Protein AF-V8N5Y4-F1 (afdb_monomer)

Foldseek 3Di:
DDDDDDDDDDDDDDDDDDDDDDPPDDDDDDDDDDDDDDDDDDDDDDDDDDDDDDDDDDDDDDDDDDPPPPPDDPADDDDLQLLLVQLVVLVVCLVDVVQVDQQRKDWDDDPQWIWMWGDHQQWIWIFIAGNVGHTRDIDIGGSVCSNAVSCPPPAAAQDLVVLVSVQVSCVSSVNDDVLSVVLSVVVNVVLVVDDPVCSQQEWEWEATDSHTDIYHPHPHYDYRYSPPCVVQPPVNLVVVLVVLVVVLVCVLVDDAQDWDWDDDPQWIWIWGDHLFKIKTFIAGNVRHTPDIDIDTPVCSCQVSVVVVDLPADDLVSLVVVQVSCVSSVNDDPLNVQLSVCQSVVLVVADPVDNQAEWEWEAEPNGTHIYGHHNNQKYWYWYQDPVVNHIDIDIDHNDPVSVVVVVCVVVVVVVVVVVVVVVVVVPPDPPD

Organism: Ophiophagus hannah (NCBI:txid8665)

Solvent-accessible surface area (backbone atoms only — not comparable to full-atom values): 25911 Å² total; per-residue (Å²): 139,80,86,83,85,78,88,82,83,82,81,80,83,83,80,83,86,77,89,78,84,82,86,86,79,79,94,78,83,82,82,81,78,88,83,80,93,77,86,86,87,91,85,83,90,85,90,87,85,91,77,89,81,90,79,91,80,90,77,95,74,95,82,79,85,84,82,77,79,75,80,78,69,94,57,79,75,77,50,78,66,53,36,41,52,54,28,53,52,51,48,49,33,69,72,36,68,87,55,60,45,72,71,35,68,53,73,48,79,53,95,66,30,37,38,35,45,30,37,53,71,70,32,26,46,38,36,35,21,39,80,88,64,51,83,68,40,76,49,81,42,49,39,54,51,44,60,56,67,29,46,65,87,60,58,41,71,63,45,72,66,48,54,49,52,51,53,50,50,34,45,73,60,69,68,55,47,74,63,50,51,49,44,54,51,50,50,50,56,53,56,68,72,49,55,69,75,54,53,74,33,24,18,42,35,41,39,34,89,93,45,70,48,54,24,22,89,26,85,46,77,44,76,46,70,53,57,92,51,79,84,52,54,82,80,48,44,62,54,58,49,50,48,51,46,57,48,59,71,42,49,88,73,57,54,77,67,40,70,50,72,52,80,55,95,68,26,32,43,34,40,35,37,41,92,65,35,28,36,47,29,38,20,39,78,85,68,50,74,76,42,74,46,78,41,45,46,63,53,50,54,46,71,60,34,65,84,68,36,80,36,64,55,43,68,67,48,56,52,48,53,54,49,53,34,47,77,69,73,64,58,44,72,62,48,50,45,30,53,53,50,48,46,54,51,53,71,70,46,55,70,76,50,54,48,22,20,30,42,34,42,42,42,94,96,41,71,46,50,24,37,16,77,81,52,62,19,43,33,38,26,35,55,37,80,90,73,74,42,59,45,83,46,74,50,68,72,49,69,69,58,49,49,53,50,50,49,52,53,54,53,48,54,50,50,54,52,51,50,51,50,51,54,67,71,64,56,80,83,85,124

Sequence (431 aa):
MVPKESPTTRIMGYSSFDCIKNPWIDDNLKFISNEHEVNTSLISEDPDSLSNLNRLEEDDDASSGSDDSYNSCNLTIPSKKDKQVFFNILKHFLEDRTILQEGNEEERWCDKSKLKLKYMGRKCNALILDGDGNELWKGIIKTKNIYLNWRGDEEEPLSLENLQIVQNTLKFLGIQNNKVCNCFSLARTKLMEEQKWVQENMKLKIICCEVILTFGKGKNLATVLYDDIEKIPKSRNVVSFRLLKKMLQTLSSLQNGEEAQDQCDGKILSLTYWTENCQVAVLNACGLTQFSKRLPVQEIYLQYGEGLMEKTLSAENLQRVQNDLKLLGIQSEEIRACFSLAKTKFTEELQCLQKSMILKIICDDIILSFLSGEEKNLATVLYDSNLDKPVYNINVANWWMRLERWFSVVMCELRTTTRALYLAFSLPLNL

Structure (mmCIF, N/CA/C/O backbone):
data_AF-V8N5Y4-F1
#
_entry.id   AF-V8N5Y4-F1
#
loop_
_atom_site.group_PDB
_atom_site.id
_atom_site.type_symbol
_atom_site.label_atom_id
_atom_site.label_alt_id
_atom_site.label_comp_id
_atom_site.label_asym_id
_atom_site.label_entity_id
_atom_site.label_seq_id
_atom_site.pdbx_PDB_ins_code
_atom_site.Cartn_x
_atom_site.Cartn_y
_atom_site.Cartn_z
_atom_site.occupancy
_atom_site.B_iso_or_equiv
_atom_site.auth_seq_id
_atom_site.auth_comp_id
_atom_site.auth_asym_id
_atom_site.auth_atom_id
_atom_site.pdbx_PDB_model_num
ATOM 1 N N . MET A 1 1 ? -1.529 68.295 38.074 1.00 40.88 1 MET A N 1
ATOM 2 C CA . MET A 1 1 ? -0.426 67.927 37.161 1.00 40.88 1 MET A CA 1
ATOM 3 C C . MET A 1 1 ? -0.252 66.423 37.245 1.00 40.88 1 MET A C 1
ATOM 5 O O . MET A 1 1 ? 0.088 65.929 38.307 1.00 40.88 1 MET A O 1
ATOM 9 N N . VAL A 1 2 ? -0.602 65.710 36.177 1.00 36.91 2 VAL A N 1
ATOM 10 C CA . VAL A 1 2 ? -0.545 64.242 36.078 1.00 36.91 2 VAL A CA 1
ATOM 11 C C . VAL A 1 2 ? 0.590 63.905 35.106 1.00 36.91 2 VAL A C 1
ATOM 13 O O . VAL A 1 2 ? 0.578 64.474 34.010 1.00 36.91 2 VAL A O 1
ATOM 16 N N . PRO A 1 3 ? 1.564 63.040 35.439 1.00 48.66 3 PRO A N 1
ATOM 17 C CA . PRO A 1 3 ? 2.542 62.591 34.462 1.00 48.66 3 PRO A CA 1
ATOM 18 C C . PRO A 1 3 ? 1.957 61.450 33.624 1.00 48.66 3 PRO A C 1
ATOM 20 O O . PRO A 1 3 ? 1.393 60.494 34.150 1.00 48.66 3 PRO A O 1
ATOM 23 N N . LYS A 1 4 ? 2.087 61.576 32.300 1.00 46.78 4 LYS A N 1
ATOM 24 C CA . LYS A 1 4 ? 1.800 60.519 31.326 1.00 46.78 4 LYS A CA 1
ATOM 25 C C . LYS A 1 4 ? 2.923 59.482 31.369 1.00 46.78 4 LYS A C 1
ATOM 27 O O . LYS A 1 4 ? 4.064 59.816 31.058 1.00 46.78 4 LYS A O 1
ATOM 32 N N . GLU A 1 5 ? 2.589 58.239 31.689 1.00 45.03 5 GLU A N 1
ATOM 33 C CA . GLU A 1 5 ? 3.467 57.095 31.443 1.00 45.03 5 GLU A CA 1
ATOM 34 C C . GLU A 1 5 ? 3.430 56.716 29.955 1.00 45.03 5 GLU A C 1
ATOM 36 O O . GLU A 1 5 ? 2.382 56.739 29.307 1.00 45.03 5 GLU A O 1
ATOM 41 N N . SER A 1 6 ? 4.604 56.407 29.407 1.00 40.62 6 SER A N 1
ATOM 42 C CA . SER A 1 6 ? 4.807 55.928 28.038 1.00 40.62 6 SER A CA 1
ATOM 43 C C . SER A 1 6 ? 5.055 54.413 28.059 1.00 40.62 6 SER A C 1
ATOM 45 O O . SER A 1 6 ? 5.687 53.922 28.996 1.00 40.62 6 SER A O 1
ATOM 47 N N . PRO A 1 7 ? 4.573 53.639 27.067 1.00 43.50 7 PRO A N 1
ATOM 48 C CA . PRO A 1 7 ? 4.689 52.190 27.108 1.00 43.50 7 PRO A CA 1
ATOM 49 C C . PRO A 1 7 ? 6.087 51.730 26.686 1.00 43.50 7 PRO A C 1
ATOM 51 O O . PRO A 1 7 ? 6.584 52.067 25.612 1.00 43.50 7 PRO A O 1
ATOM 54 N N . THR A 1 8 ? 6.710 50.925 27.545 1.00 37.22 8 THR A N 1
ATOM 55 C CA . THR A 1 8 ? 7.992 50.261 27.305 1.00 37.22 8 THR A CA 1
ATOM 56 C C . THR A 1 8 ? 7.798 49.053 26.387 1.00 37.22 8 THR A C 1
ATOM 58 O O . THR A 1 8 ? 7.255 48.025 26.790 1.00 37.22 8 THR A O 1
ATOM 61 N N . THR A 1 9 ? 8.270 49.155 25.148 1.00 32.75 9 THR A N 1
ATOM 62 C CA . THR A 1 9 ? 8.328 48.038 24.198 1.00 32.75 9 THR A CA 1
ATOM 63 C C . THR A 1 9 ? 9.469 47.093 24.591 1.00 32.75 9 THR A C 1
ATOM 65 O O . THR A 1 9 ? 10.642 47.420 24.418 1.00 32.75 9 THR A O 1
ATOM 68 N N . ARG A 1 10 ? 9.151 45.909 25.132 1.00 30.88 10 ARG A N 1
ATOM 69 C CA . ARG A 1 10 ? 10.126 44.817 25.306 1.00 30.88 10 ARG A CA 1
ATOM 70 C C . ARG A 1 10 ? 10.356 44.126 23.964 1.00 30.88 10 ARG A C 1
ATOM 72 O O . ARG A 1 10 ? 9.498 43.389 23.487 1.00 30.88 10 ARG A O 1
ATOM 79 N N . ILE A 1 11 ? 11.530 44.346 23.384 1.00 32.41 11 ILE A N 1
ATOM 80 C CA . ILE A 1 11 ? 12.051 43.570 22.257 1.00 32.41 11 ILE A CA 1
ATOM 81 C C . ILE A 1 11 ? 12.599 42.256 22.827 1.00 32.41 11 ILE A C 1
ATOM 83 O O . ILE A 1 11 ? 13.575 42.258 23.576 1.00 32.41 11 ILE A O 1
ATOM 87 N N . MET A 1 12 ? 11.942 41.138 22.512 1.00 27.97 12 MET A N 1
ATOM 88 C CA . MET A 1 12 ? 12.453 39.791 22.780 1.00 27.97 12 MET A CA 1
ATOM 89 C C . MET A 1 12 ? 13.448 39.436 21.667 1.00 27.97 12 MET A C 1
ATOM 91 O O . MET A 1 12 ? 13.078 39.392 20.495 1.00 27.97 12 MET A O 1
ATOM 95 N N . GLY A 1 13 ? 14.718 39.244 22.026 1.00 28.34 13 GLY A N 1
ATOM 96 C CA . GLY A 1 13 ? 15.763 38.827 21.095 1.00 28.34 13 GLY A CA 1
ATOM 97 C C . GLY A 1 13 ? 15.560 37.379 20.651 1.00 28.34 13 GLY A C 1
ATOM 98 O O . GLY A 1 13 ? 15.440 36.484 21.485 1.00 28.34 13 GLY A O 1
ATOM 99 N N . TYR A 1 14 ? 15.535 37.155 19.338 1.00 28.78 14 TYR A N 1
ATOM 100 C CA . TYR A 1 14 ? 15.610 35.822 18.749 1.00 28.78 14 TYR A CA 1
ATOM 101 C C . TYR A 1 14 ? 17.063 35.344 18.786 1.00 28.78 14 TYR A C 1
ATOM 103 O O . TYR A 1 14 ? 17.949 35.987 18.225 1.00 28.78 14 TYR A O 1
ATOM 111 N N . SER A 1 15 ? 17.298 34.224 19.468 1.00 31.28 15 SER A N 1
ATOM 112 C CA . SER A 1 15 ? 18.563 33.496 19.411 1.00 31.28 15 SER A CA 1
ATOM 113 C C . SER A 1 15 ? 18.581 32.590 18.177 1.00 31.28 15 SER A C 1
ATOM 115 O O . SER A 1 15 ? 17.580 31.956 17.840 1.00 31.28 15 SER A O 1
ATOM 117 N N . SER A 1 16 ? 19.726 32.605 17.502 1.00 30.67 16 SER A N 1
ATOM 118 C CA . SER A 1 16 ? 20.097 31.853 16.304 1.00 30.67 16 SER A CA 1
ATOM 119 C C . SER A 1 16 ? 19.865 30.347 16.463 1.00 30.67 16 SER A C 1
ATOM 121 O O . SER A 1 16 ? 20.337 29.746 17.426 1.00 30.67 16 SER A O 1
ATOM 123 N N . PHE A 1 17 ? 19.181 29.722 15.502 1.00 29.72 17 PHE A N 1
ATOM 124 C CA . PHE A 1 17 ? 19.210 28.269 15.340 1.00 29.72 17 PHE A CA 1
ATOM 125 C C . PHE A 1 17 ? 20.470 27.891 14.561 1.00 29.72 17 PHE A C 1
ATOM 127 O O . PHE A 1 17 ? 20.521 28.047 13.342 1.00 29.72 17 PHE A O 1
ATOM 134 N N . ASP A 1 18 ? 21.465 27.372 15.274 1.00 29.91 18 ASP A N 1
ATOM 135 C CA . ASP A 1 18 ? 22.569 26.646 14.660 1.00 29.91 18 ASP A CA 1
ATOM 136 C C . ASP A 1 18 ? 22.106 25.268 14.162 1.00 29.91 18 ASP A C 1
ATOM 138 O O . ASP A 1 18 ? 21.277 24.577 14.760 1.00 29.91 18 ASP A O 1
ATOM 142 N N . CYS A 1 19 ? 22.657 24.903 13.009 1.00 35.28 19 CYS A N 1
ATOM 143 C CA . CYS A 1 19 ? 22.364 23.734 12.197 1.00 35.28 19 CYS A CA 1
ATOM 144 C C . CYS A 1 19 ? 22.443 22.405 12.971 1.00 35.28 19 CYS A C 1
ATOM 146 O O . CYS A 1 19 ? 23.523 21.992 13.393 1.00 35.28 19 CYS A O 1
ATOM 148 N N . ILE A 1 20 ? 21.337 21.657 13.034 1.00 29.94 20 ILE A N 1
ATOM 149 C CA . ILE A 1 20 ? 21.357 20.236 13.409 1.00 29.94 20 ILE A CA 1
ATOM 150 C C . ILE A 1 20 ? 21.345 19.397 12.129 1.00 29.94 20 ILE A C 1
ATOM 152 O O . ILE A 1 20 ? 20.377 19.392 11.368 1.00 29.94 20 ILE A O 1
ATOM 156 N N . LYS A 1 21 ? 22.459 18.695 11.897 1.00 31.16 21 LYS A N 1
ATOM 157 C CA . LYS A 1 21 ? 22.618 17.678 10.852 1.00 31.16 21 LYS A CA 1
ATOM 158 C C . LYS A 1 21 ? 21.663 16.507 11.110 1.00 31.16 21 LYS A C 1
ATOM 160 O O . LYS A 1 21 ? 21.548 16.023 12.232 1.00 31.16 21 LYS A O 1
ATOM 165 N N . ASN A 1 22 ? 21.003 16.056 10.049 1.00 28.59 22 ASN A N 1
ATOM 166 C CA . ASN A 1 22 ? 20.085 14.920 10.036 1.00 28.59 22 ASN A CA 1
ATOM 167 C C . ASN A 1 22 ? 20.878 13.590 10.127 1.00 28.59 22 ASN A C 1
ATOM 169 O O . ASN A 1 22 ? 21.741 13.386 9.274 1.00 28.59 22 ASN A O 1
ATOM 173 N N . PRO A 1 23 ? 20.631 12.695 11.107 1.00 31.50 23 PRO A N 1
ATOM 174 C CA . PRO A 1 23 ? 21.428 11.477 11.307 1.00 31.50 23 PRO A CA 1
ATOM 175 C C . PRO A 1 23 ? 20.874 10.224 10.600 1.00 31.50 23 PRO A C 1
ATOM 177 O O . PRO A 1 23 ? 21.287 9.117 10.921 1.00 31.50 23 PRO A O 1
ATOM 180 N N . TRP A 1 24 ? 19.954 10.357 9.642 1.00 32.62 24 TRP A N 1
ATOM 181 C CA . TRP A 1 24 ? 19.387 9.212 8.916 1.00 32.62 24 TRP A CA 1
ATOM 182 C C . TRP A 1 24 ? 19.994 9.080 7.517 1.00 32.62 24 TRP A C 1
ATOM 184 O O . TRP A 1 24 ? 19.340 9.360 6.516 1.00 32.62 24 TRP A O 1
ATOM 194 N N . ILE A 1 25 ? 21.258 8.669 7.461 1.00 34.59 25 ILE A N 1
ATOM 195 C CA . ILE A 1 25 ? 21.813 7.946 6.315 1.00 34.59 25 ILE A CA 1
ATOM 196 C C . ILE A 1 25 ? 22.508 6.737 6.925 1.00 34.59 25 ILE A C 1
ATOM 198 O O . ILE A 1 25 ? 23.593 6.875 7.481 1.00 34.59 25 ILE A O 1
ATOM 202 N N . ASP A 1 26 ? 21.853 5.583 6.869 1.00 29.06 26 ASP A N 1
ATOM 203 C CA . ASP A 1 26 ? 22.554 4.314 7.002 1.00 29.06 26 ASP A CA 1
ATOM 204 C C . ASP A 1 26 ? 22.088 3.391 5.874 1.00 29.06 26 ASP A C 1
ATOM 206 O O . ASP A 1 26 ? 20.923 2.991 5.779 1.00 29.06 26 ASP A O 1
ATOM 210 N N . ASP A 1 27 ? 23.028 3.164 4.964 1.00 34.91 27 ASP A N 1
ATOM 211 C CA . ASP A 1 27 ? 22.959 2.324 3.783 1.00 34.91 27 ASP A CA 1
ATOM 212 C C . ASP A 1 27 ? 23.151 0.868 4.211 1.00 34.91 27 ASP A C 1
ATOM 214 O O . ASP A 1 27 ? 24.284 0.410 4.263 1.00 34.91 27 ASP A O 1
ATOM 218 N N . ASN A 1 28 ? 22.089 0.119 4.529 1.00 30.75 28 ASN A N 1
ATOM 219 C CA . ASN A 1 28 ? 22.166 -1.349 4.622 1.00 30.75 28 ASN A CA 1
ATOM 220 C C . ASN A 1 28 ? 20.778 -2.009 4.571 1.00 30.75 28 ASN A C 1
ATOM 222 O O . ASN A 1 28 ? 20.249 -2.487 5.570 1.00 30.75 28 ASN A O 1
ATOM 226 N N . LEU A 1 29 ? 20.203 -2.101 3.371 1.00 28.56 29 LEU A N 1
ATOM 227 C CA . LEU A 1 29 ? 19.192 -3.114 3.051 1.00 28.56 29 LEU A CA 1
ATOM 228 C C . LEU A 1 29 ? 19.740 -3.988 1.919 1.00 28.56 29 LEU A C 1
ATOM 230 O O . LEU A 1 29 ? 19.602 -3.678 0.737 1.00 28.56 29 LEU A O 1
ATOM 234 N N . LYS A 1 30 ? 20.419 -5.073 2.309 1.00 29.59 30 LYS A N 1
ATOM 235 C CA . LYS A 1 30 ? 20.783 -6.180 1.419 1.00 29.59 30 LYS A CA 1
ATOM 236 C C . LYS A 1 30 ? 19.511 -6.954 1.074 1.00 29.59 30 LYS A C 1
ATOM 238 O O . LYS A 1 30 ? 18.910 -7.569 1.948 1.00 29.59 30 LYS A O 1
ATOM 243 N N . PHE A 1 31 ? 19.125 -6.940 -0.197 1.00 26.64 31 PHE A N 1
ATOM 244 C CA . PHE A 1 31 ? 18.203 -7.928 -0.750 1.00 26.64 31 PHE A CA 1
ATOM 245 C C . PHE A 1 31 ? 18.964 -9.251 -0.908 1.00 26.64 31 PHE A C 1
ATOM 247 O O . PHE A 1 31 ? 19.970 -9.290 -1.614 1.00 26.64 31 PHE A O 1
ATOM 254 N N . ILE A 1 32 ? 18.504 -10.313 -0.245 1.00 28.44 32 ILE A N 1
ATOM 255 C CA . ILE A 1 32 ? 18.951 -11.687 -0.504 1.00 28.44 32 ILE A CA 1
ATOM 256 C C . ILE A 1 32 ? 17.939 -12.307 -1.471 1.00 28.44 32 ILE A C 1
ATOM 258 O O . ILE A 1 32 ? 16.757 -12.425 -1.158 1.00 28.44 32 ILE A O 1
ATOM 262 N N . SER A 1 33 ? 18.408 -12.645 -2.669 1.00 29.59 33 SER A N 1
ATOM 263 C CA . SER A 1 33 ? 17.729 -13.533 -3.610 1.00 29.59 33 SER A CA 1
ATOM 264 C C . SER A 1 33 ? 17.922 -14.979 -3.156 1.00 29.59 33 SER A C 1
ATOM 266 O O . SER A 1 33 ? 19.051 -15.383 -2.891 1.00 29.59 33 SER A O 1
ATOM 268 N N . ASN A 1 34 ? 16.837 -15.748 -3.080 1.00 28.44 34 ASN A N 1
ATOM 269 C CA . ASN A 1 34 ? 16.888 -17.178 -2.787 1.00 28.44 34 ASN A CA 1
ATOM 270 C C . ASN A 1 34 ? 17.633 -17.927 -3.904 1.00 28.44 34 ASN A C 1
ATOM 272 O O . ASN A 1 34 ? 17.176 -17.955 -5.046 1.00 28.44 34 ASN A O 1
ATOM 276 N N . GLU A 1 35 ? 18.762 -18.540 -3.558 1.00 28.81 35 GLU A N 1
ATOM 277 C CA . GLU A 1 35 ? 19.443 -19.550 -4.365 1.00 28.81 35 GLU A CA 1
ATOM 278 C C . GLU A 1 35 ? 18.793 -20.920 -4.098 1.00 28.81 35 GLU A C 1
ATOM 280 O O . GLU A 1 35 ? 18.569 -21.316 -2.951 1.00 28.81 35 GLU A O 1
ATOM 285 N N . HIS A 1 36 ? 18.472 -21.656 -5.160 1.00 28.16 36 HIS A N 1
ATOM 286 C CA . HIS A 1 36 ? 18.202 -23.088 -5.086 1.00 28.16 36 HIS A CA 1
ATOM 287 C C . HIS A 1 36 ? 19.259 -23.816 -5.909 1.00 28.16 36 HIS A C 1
ATOM 289 O O . HIS A 1 36 ? 19.326 -23.675 -7.129 1.00 28.16 36 HIS A O 1
ATOM 295 N N . GLU A 1 37 ? 20.091 -24.586 -5.209 1.00 29.17 37 GLU A N 1
ATOM 296 C CA . GLU A 1 37 ? 20.994 -25.571 -5.788 1.00 29.17 37 GLU A CA 1
ATOM 297 C C . GLU A 1 37 ? 20.179 -26.742 -6.355 1.00 29.17 37 GLU A C 1
ATOM 299 O O . GLU A 1 37 ? 19.485 -27.443 -5.620 1.00 29.17 37 GLU A O 1
ATOM 304 N N . VAL A 1 38 ? 20.307 -27.004 -7.656 1.00 27.48 38 VAL A N 1
ATOM 305 C CA . VAL A 1 38 ? 20.083 -28.341 -8.221 1.00 27.48 38 VAL A CA 1
ATOM 306 C C . VAL A 1 38 ? 21.264 -28.659 -9.127 1.00 27.48 38 VAL A C 1
ATOM 308 O O . VAL A 1 38 ? 21.606 -27.898 -10.031 1.00 27.48 38 VAL A O 1
ATOM 311 N N . ASN A 1 39 ? 2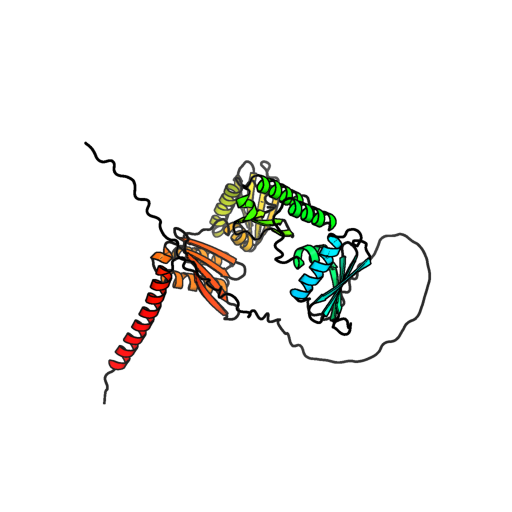1.915 -29.782 -8.839 1.00 25.70 39 ASN A N 1
ATOM 312 C CA . ASN A 1 39 ? 23.164 -30.199 -9.450 1.00 25.70 39 ASN A CA 1
ATOM 313 C C . ASN A 1 39 ? 22.913 -31.163 -10.632 1.00 25.70 39 ASN A C 1
ATOM 315 O O . ASN A 1 39 ? 22.235 -32.172 -10.473 1.00 25.70 39 ASN A O 1
ATOM 319 N N . THR A 1 40 ? 23.497 -30.794 -11.779 1.00 27.56 40 THR A N 1
ATOM 320 C CA . THR A 1 40 ? 24.079 -31.582 -12.894 1.00 27.56 40 THR A CA 1
ATOM 321 C C . THR A 1 40 ? 23.349 -32.755 -13.584 1.00 27.56 40 THR A C 1
ATOM 323 O O . THR A 1 40 ? 23.106 -33.813 -13.015 1.00 27.56 40 THR A O 1
ATOM 326 N N . SER A 1 41 ? 23.251 -32.666 -14.922 1.00 26.11 41 SER A N 1
ATOM 327 C CA . SER A 1 41 ? 24.012 -33.546 -15.843 1.00 26.11 41 SER A CA 1
ATOM 328 C C . SER A 1 41 ? 24.100 -32.990 -17.282 1.00 26.11 41 SER A C 1
ATOM 330 O O . SER A 1 41 ? 23.184 -32.343 -17.779 1.00 26.11 41 SER A O 1
ATOM 332 N N . LEU A 1 42 ? 25.274 -33.210 -17.890 1.00 31.31 42 LEU A N 1
ATOM 333 C CA . LEU A 1 42 ? 25.743 -32.829 -19.233 1.00 31.31 42 LEU A CA 1
ATOM 334 C C . LEU A 1 42 ? 25.171 -33.712 -20.361 1.00 31.31 42 LEU A C 1
ATOM 336 O O . LEU A 1 42 ? 24.907 -34.877 -20.091 1.00 31.31 42 LEU A O 1
ATOM 340 N N . ILE A 1 43 ? 25.114 -33.165 -21.593 1.00 29.91 43 ILE A N 1
ATOM 341 C CA . ILE A 1 43 ? 25.342 -33.740 -22.960 1.00 29.91 43 ILE A CA 1
ATOM 342 C C . ILE A 1 43 ? 25.041 -32.571 -23.945 1.00 29.91 43 ILE A C 1
ATOM 344 O O . ILE A 1 43 ? 23.921 -32.072 -23.935 1.00 29.91 43 ILE A O 1
ATOM 348 N N . SER A 1 44 ? 26.004 -31.820 -24.507 1.00 31.45 44 SER A N 1
ATOM 349 C CA . SER A 1 44 ? 26.917 -32.011 -25.668 1.00 31.45 44 SER A CA 1
ATOM 350 C C . SER A 1 44 ? 26.276 -32.093 -27.075 1.00 31.45 44 SER A C 1
ATOM 352 O O . SER A 1 44 ? 25.601 -33.078 -27.349 1.00 31.45 44 SER A O 1
ATOM 354 N N . GLU A 1 45 ? 26.638 -31.107 -27.926 1.00 34.28 45 GLU A N 1
ATOM 355 C CA . GLU A 1 45 ? 26.838 -31.114 -29.410 1.00 34.28 45 GLU A CA 1
ATOM 356 C C . GLU A 1 45 ? 25.609 -31.443 -30.300 1.00 34.28 45 GLU A C 1
ATOM 358 O O . GLU A 1 45 ? 24.838 -32.338 -29.995 1.00 34.28 45 GLU A O 1
ATOM 363 N N . ASP A 1 46 ? 25.283 -30.797 -31.426 1.00 32.56 46 ASP A N 1
ATOM 364 C CA . ASP A 1 46 ? 25.992 -29.954 -32.403 1.00 32.56 46 ASP A CA 1
ATOM 365 C C . ASP A 1 46 ? 24.919 -29.272 -33.313 1.00 32.56 46 ASP A C 1
ATOM 367 O O . ASP A 1 46 ? 23.773 -29.742 -33.348 1.00 32.56 46 ASP A O 1
ATOM 371 N N . PRO A 1 47 ? 25.227 -28.197 -34.066 1.00 42.47 47 PRO A N 1
ATOM 372 C CA . PRO A 1 47 ? 24.286 -27.491 -34.933 1.00 42.47 47 PRO A CA 1
ATOM 373 C C . PRO A 1 47 ? 24.500 -27.837 -36.413 1.00 42.47 47 PRO A C 1
ATOM 375 O O . PRO A 1 47 ? 25.608 -27.715 -36.909 1.00 42.47 47 PRO A O 1
ATOM 378 N N . ASP A 1 48 ? 23.439 -28.164 -37.152 1.00 29.39 48 ASP A N 1
ATOM 379 C CA . ASP A 1 48 ? 23.427 -27.974 -38.608 1.00 29.39 48 ASP A CA 1
ATOM 380 C C . ASP A 1 48 ? 22.024 -28.170 -39.184 1.00 29.39 48 ASP A C 1
ATOM 382 O O . ASP A 1 48 ? 21.420 -29.229 -39.018 1.00 29.39 48 ASP A O 1
ATOM 386 N N . SER A 1 49 ? 21.518 -27.152 -39.892 1.00 30.45 49 SER A N 1
ATOM 387 C CA . SER A 1 49 ? 20.858 -27.275 -41.207 1.00 30.45 49 SER A CA 1
ATOM 388 C C . SER A 1 49 ? 20.071 -26.008 -41.553 1.00 30.45 49 SER A C 1
ATOM 390 O O . SER A 1 49 ? 18.881 -25.869 -41.274 1.00 30.45 49 SER A O 1
ATOM 392 N N . LEU A 1 50 ? 20.750 -25.093 -42.244 1.00 29.70 50 LEU A N 1
ATOM 393 C CA . LEU A 1 50 ? 20.132 -24.157 -43.177 1.00 29.70 50 LEU A CA 1
ATOM 394 C C . LEU A 1 50 ? 19.806 -24.911 -44.473 1.00 29.70 50 LEU A C 1
ATOM 396 O O . LEU A 1 50 ? 20.715 -25.389 -45.144 1.00 29.70 50 LEU A O 1
ATOM 400 N N . SER A 1 51 ? 18.536 -24.953 -44.878 1.00 29.44 51 SER A N 1
ATOM 401 C CA . SER A 1 51 ? 18.182 -24.979 -46.304 1.00 29.44 51 SER A CA 1
ATOM 402 C C . SER A 1 51 ? 16.743 -24.510 -46.564 1.00 29.44 51 SER A C 1
ATOM 404 O O . SER A 1 51 ? 15.774 -25.133 -46.155 1.00 29.44 51 SER A O 1
ATOM 406 N N . ASN A 1 52 ? 16.660 -23.367 -47.254 1.00 27.36 52 ASN A N 1
ATOM 407 C CA . ASN A 1 52 ? 15.791 -23.035 -48.390 1.00 27.36 52 ASN A CA 1
ATOM 408 C C . ASN A 1 52 ? 14.340 -23.561 -48.433 1.00 27.36 52 ASN A C 1
ATOM 410 O O . ASN A 1 52 ? 14.129 -24.744 -48.669 1.00 27.36 52 ASN A O 1
ATOM 414 N N . LEU A 1 53 ? 13.365 -22.643 -48.537 1.00 25.48 53 LEU A N 1
ATOM 415 C CA . LEU A 1 53 ? 12.728 -22.337 -49.833 1.00 25.48 53 LEU A CA 1
ATOM 416 C C . LEU A 1 53 ? 11.841 -21.075 -49.786 1.00 25.48 53 LEU A C 1
ATOM 418 O O . LEU A 1 53 ? 11.060 -20.871 -48.864 1.00 25.48 53 LEU A O 1
ATOM 422 N N . ASN A 1 54 ? 11.928 -20.280 -50.854 1.00 26.31 54 ASN A N 1
ATOM 423 C CA . ASN A 1 54 ? 10.942 -19.279 -51.261 1.00 26.31 54 ASN A CA 1
ATOM 424 C C . ASN A 1 54 ? 9.670 -19.958 -51.796 1.00 26.31 54 ASN A C 1
ATOM 426 O O . ASN A 1 54 ? 9.800 -20.844 -52.642 1.00 26.31 54 ASN A O 1
ATOM 430 N N . ARG A 1 55 ? 8.480 -19.429 -51.474 1.00 27.78 55 ARG A N 1
ATOM 431 C CA . ARG A 1 55 ? 7.450 -19.077 -52.475 1.00 27.78 55 ARG A CA 1
ATOM 432 C C . ARG A 1 55 ? 6.272 -18.309 -51.865 1.00 27.78 55 ARG A C 1
ATOM 434 O O . ARG A 1 55 ? 5.788 -18.657 -50.798 1.00 27.78 55 ARG A O 1
ATOM 441 N N . LEU A 1 56 ? 5.870 -17.266 -52.593 1.00 31.62 56 LEU A N 1
ATOM 442 C CA . LEU A 1 56 ? 4.637 -16.500 -52.437 1.00 31.62 56 LEU A CA 1
ATOM 443 C C . LEU A 1 56 ? 3.405 -17.397 -52.585 1.00 31.62 56 LEU A C 1
ATOM 445 O O . LEU A 1 56 ? 3.384 -18.201 -53.513 1.00 31.62 56 LEU A O 1
ATOM 449 N N . GLU A 1 57 ? 2.380 -17.141 -51.779 1.00 31.27 57 GLU A N 1
ATOM 450 C CA . GLU A 1 57 ? 1.012 -16.899 -52.251 1.00 31.27 57 GLU A CA 1
ATOM 451 C C . GLU A 1 57 ? 0.223 -16.168 -51.153 1.00 31.27 57 GLU A C 1
ATOM 453 O O . GLU A 1 57 ? 0.433 -16.382 -49.958 1.00 31.27 57 GLU A O 1
ATOM 458 N N . GLU A 1 58 ? -0.577 -15.206 -51.603 1.00 38.19 58 GLU A N 1
ATOM 459 C CA . GLU A 1 58 ? -1.564 -14.454 -50.837 1.00 38.19 58 GLU A CA 1
ATOM 460 C C . GLU A 1 58 ? -2.696 -15.407 -50.454 1.00 38.19 58 GLU A C 1
ATOM 462 O O . GLU A 1 58 ? -3.148 -16.146 -51.317 1.00 38.19 58 GLU A O 1
ATOM 467 N N . ASP A 1 59 ? -3.147 -15.376 -49.200 1.00 31.27 59 ASP A N 1
ATOM 468 C CA . ASP A 1 59 ? -4.547 -15.614 -48.850 1.00 31.27 59 ASP A CA 1
ATOM 469 C C . ASP A 1 59 ? -4.804 -15.111 -47.422 1.00 31.27 59 ASP A C 1
ATOM 471 O O . ASP A 1 59 ? -4.148 -15.497 -46.449 1.00 31.27 59 ASP A O 1
ATOM 475 N N . ASP A 1 60 ? -5.757 -14.187 -47.336 1.00 42.12 60 ASP A N 1
ATOM 476 C CA . ASP A 1 60 ? -6.414 -13.752 -46.117 1.00 42.12 60 ASP A CA 1
ATOM 477 C C . ASP A 1 60 ? -7.242 -14.919 -45.571 1.00 42.12 60 ASP A C 1
ATOM 479 O O . ASP A 1 60 ? -8.246 -15.277 -46.173 1.00 42.12 60 ASP A O 1
ATOM 483 N N . ASP A 1 61 ? -6.872 -15.481 -44.418 1.00 35.09 61 ASP A N 1
ATOM 484 C CA . ASP A 1 61 ? -7.874 -15.940 -43.458 1.00 35.09 61 ASP A CA 1
ATOM 485 C C . ASP A 1 61 ? -7.300 -16.217 -42.065 1.00 35.09 61 ASP A C 1
ATOM 487 O O . ASP A 1 61 ? -6.175 -16.672 -41.853 1.00 35.09 61 ASP A O 1
ATOM 491 N N . ALA A 1 62 ? -8.125 -15.879 -41.083 1.00 51.31 62 ALA A N 1
ATOM 492 C CA . ALA A 1 62 ? -7.828 -15.879 -39.667 1.00 51.31 62 ALA A CA 1
ATOM 493 C C . ALA A 1 62 ? -7.523 -17.280 -39.110 1.00 51.31 62 ALA A C 1
ATOM 495 O O . ALA A 1 62 ? -8.424 -18.107 -39.013 1.00 51.31 62 ALA A O 1
ATOM 496 N N . SER A 1 63 ? -6.293 -17.507 -38.631 1.00 47.12 63 SER A N 1
ATOM 497 C CA . SER A 1 63 ? -5.971 -18.407 -37.507 1.00 47.12 63 SER A CA 1
ATOM 498 C C . SER A 1 63 ? -4.457 -18.479 -37.264 1.00 47.12 63 SER A C 1
ATOM 500 O O . SER A 1 63 ? -3.727 -18.980 -38.109 1.00 47.12 63 SER A O 1
ATOM 502 N N . SER A 1 64 ? -3.996 -18.048 -36.087 1.00 37.34 64 SER A N 1
ATOM 503 C CA . SER A 1 64 ? -2.855 -18.631 -35.345 1.00 37.34 64 SER A CA 1
ATOM 504 C C . SER A 1 64 ? -2.680 -17.809 -34.062 1.00 37.34 64 SER A C 1
ATOM 506 O O . SER A 1 64 ? -2.586 -16.587 -34.121 1.00 37.34 64 SER A O 1
ATOM 508 N N . GLY A 1 65 ? -2.728 -18.375 -32.858 1.00 47.06 65 GLY A N 1
ATOM 509 C CA . GLY A 1 65 ? -1.777 -19.399 -32.437 1.00 47.06 65 GLY A CA 1
ATOM 510 C C . GLY A 1 65 ? -0.469 -18.706 -32.055 1.00 47.06 65 GLY A C 1
ATOM 511 O O . GLY A 1 65 ? 0.505 -18.806 -32.790 1.00 47.06 65 GLY A O 1
ATOM 512 N N . SER A 1 66 ? -0.470 -17.921 -30.971 1.00 34.50 66 SER A N 1
ATOM 513 C CA . SER A 1 66 ? 0.755 -17.299 -30.462 1.00 34.50 66 SER A CA 1
ATOM 514 C C . SER A 1 66 ? 1.463 -18.273 -29.524 1.00 34.50 66 SER A C 1
ATOM 516 O O . SER A 1 66 ? 1.207 -18.291 -28.317 1.00 34.50 66 SER A O 1
ATOM 518 N N . ASP A 1 67 ? 2.361 -19.071 -30.091 1.00 41.16 67 ASP A N 1
ATOM 519 C CA . ASP A 1 67 ? 3.490 -19.630 -29.353 1.00 41.16 67 ASP A CA 1
ATOM 520 C C . ASP A 1 67 ? 4.448 -18.482 -28.998 1.00 41.16 67 ASP A C 1
ATOM 522 O O . ASP A 1 67 ? 5.437 -18.218 -29.680 1.00 41.16 67 ASP A O 1
ATOM 526 N N . ASP A 1 68 ? 4.148 -17.776 -27.907 1.00 35.66 68 ASP A N 1
ATOM 527 C CA . ASP A 1 68 ? 5.108 -16.890 -27.249 1.00 35.66 68 ASP A CA 1
ATOM 528 C C . ASP A 1 68 ? 6.068 -17.758 -26.417 1.00 35.66 68 ASP A C 1
ATOM 530 O O . ASP A 1 68 ? 5.986 -17.852 -25.190 1.00 35.66 68 ASP A O 1
ATOM 534 N N . SER A 1 69 ? 6.986 -18.429 -27.114 1.00 33.38 69 SER A N 1
ATOM 535 C CA . SER A 1 69 ? 8.169 -19.051 -26.523 1.00 33.38 69 SER A CA 1
ATOM 536 C C . SER A 1 69 ? 9.077 -17.951 -25.960 1.00 33.38 69 SER A C 1
ATOM 538 O O . SER A 1 69 ? 9.927 -17.373 -26.640 1.00 33.38 69 SER A O 1
ATOM 540 N N . TYR A 1 70 ? 8.857 -17.609 -24.691 1.00 38.00 70 TYR A N 1
ATOM 541 C CA . TYR A 1 70 ? 9.771 -16.786 -23.913 1.00 38.00 70 TYR A CA 1
ATOM 542 C C . TYR A 1 70 ? 11.031 -17.603 -23.613 1.00 38.00 70 TYR A C 1
ATOM 544 O O . TYR A 1 70 ? 11.108 -18.304 -22.606 1.00 38.00 70 TYR A O 1
ATOM 552 N N . ASN A 1 71 ? 12.043 -17.486 -24.475 1.00 36.50 71 ASN A N 1
ATOM 553 C CA . ASN A 1 71 ? 13.407 -17.872 -24.129 1.00 36.50 71 ASN A CA 1
ATOM 554 C C . ASN A 1 71 ? 13.892 -16.978 -22.977 1.00 36.50 71 ASN A C 1
ATOM 556 O O . ASN A 1 71 ? 14.342 -15.847 -23.164 1.00 36.50 71 ASN A O 1
ATOM 560 N N . SER A 1 72 ? 13.732 -17.497 -21.764 1.00 34.91 72 SER A N 1
ATOM 561 C CA . SER A 1 72 ? 14.207 -16.931 -20.508 1.00 34.91 72 SER A CA 1
ATOM 562 C C . SER A 1 72 ? 15.733 -17.021 -20.450 1.00 34.91 72 SER A C 1
ATOM 564 O O . SER A 1 72 ? 16.293 -17.952 -19.875 1.00 34.91 72 SER A O 1
ATOM 566 N N . CYS A 1 73 ? 16.425 -16.047 -21.038 1.00 34.44 73 CYS A N 1
ATOM 567 C CA . CYS A 1 73 ? 17.819 -15.799 -20.687 1.00 34.44 73 CYS A CA 1
ATOM 568 C C . CYS A 1 73 ? 17.873 -15.346 -19.219 1.00 34.44 73 CYS A C 1
ATOM 570 O O . CYS A 1 73 ? 17.134 -14.438 -18.834 1.00 34.44 73 CYS A O 1
ATOM 572 N N . ASN A 1 74 ? 18.745 -15.965 -18.416 1.00 39.12 74 ASN A N 1
ATOM 573 C CA . ASN A 1 74 ? 19.058 -15.586 -17.032 1.00 39.12 74 ASN A CA 1
ATOM 574 C C . ASN A 1 74 ? 19.701 -14.189 -16.988 1.00 39.12 74 ASN A C 1
ATOM 576 O O . ASN A 1 74 ? 20.909 -14.042 -16.825 1.00 39.12 74 ASN A O 1
ATOM 580 N N . LEU A 1 75 ? 18.891 -13.158 -17.201 1.00 48.09 75 LEU A N 1
ATOM 581 C CA . LEU A 1 75 ? 19.309 -11.772 -17.307 1.00 48.09 75 LEU A CA 1
ATOM 582 C C . LEU A 1 75 ? 18.928 -11.027 -16.030 1.00 48.09 75 LEU A C 1
ATOM 584 O O . LEU A 1 75 ? 17.754 -10.908 -15.676 1.00 48.09 75 LEU A O 1
ATOM 588 N N . THR A 1 76 ? 19.946 -10.515 -15.344 1.00 68.06 76 THR A N 1
ATOM 589 C CA . THR A 1 76 ? 19.827 -9.709 -14.129 1.00 68.06 76 THR A CA 1
ATOM 590 C C . THR A 1 76 ? 18.876 -8.536 -14.371 1.00 68.06 76 THR A C 1
ATOM 592 O O . THR A 1 76 ? 19.037 -7.772 -15.322 1.00 68.06 76 THR A O 1
ATOM 595 N N . ILE A 1 77 ? 17.854 -8.399 -13.524 1.00 73.12 77 ILE A N 1
ATOM 596 C CA . ILE A 1 77 ? 16.853 -7.326 -13.610 1.00 73.12 77 ILE A CA 1
ATOM 597 C C . ILE A 1 77 ? 17.568 -5.959 -13.566 1.00 73.12 77 ILE A C 1
ATOM 599 O O . ILE A 1 77 ? 18.433 -5.782 -12.705 1.00 73.12 77 ILE A O 1
ATOM 603 N N . PRO A 1 78 ? 17.193 -4.971 -14.412 1.00 82.25 78 PRO A N 1
ATOM 604 C CA . PRO A 1 78 ? 17.803 -3.641 -14.390 1.00 82.25 78 PRO A CA 1
ATOM 605 C C . PRO A 1 78 ? 17.819 -3.028 -12.985 1.00 82.25 78 PRO A C 1
ATOM 607 O O . PRO A 1 78 ? 16.813 -3.092 -12.259 1.00 82.25 78 PRO A O 1
ATOM 610 N N . SER A 1 79 ? 18.937 -2.404 -12.604 1.00 87.44 79 SER A N 1
ATOM 611 C CA . SER A 1 79 ? 19.078 -1.772 -11.290 1.00 87.44 79 SER A CA 1
ATOM 612 C C . SER A 1 79 ? 18.131 -0.570 -11.137 1.00 87.44 79 SER A C 1
ATOM 614 O O . SER A 1 79 ? 17.561 -0.063 -12.107 1.00 87.44 79 SER A O 1
ATOM 616 N N . LYS A 1 80 ? 17.954 -0.061 -9.907 1.00 86.62 80 LYS A N 1
ATOM 617 C CA . LYS A 1 80 ? 17.146 1.154 -9.664 1.00 86.62 80 LYS A CA 1
ATOM 618 C C . LYS A 1 80 ? 17.673 2.361 -10.459 1.00 86.62 80 LYS A C 1
ATOM 620 O O . LYS A 1 80 ? 16.870 3.137 -10.970 1.00 86.62 80 LYS A O 1
ATOM 625 N N . LYS A 1 81 ? 18.999 2.497 -10.590 1.00 86.94 81 LYS A N 1
ATOM 626 C CA . LYS A 1 81 ? 19.633 3.570 -11.372 1.00 86.94 81 LYS A CA 1
ATOM 627 C C . LYS A 1 81 ? 19.359 3.418 -12.870 1.00 86.94 81 LYS A C 1
ATOM 629 O O . LYS A 1 81 ? 18.982 4.393 -13.512 1.00 86.94 81 LYS A O 1
ATOM 634 N N . ASP A 1 82 ? 19.456 2.197 -13.395 1.00 85.31 82 ASP A N 1
ATOM 635 C CA . ASP A 1 82 ? 19.199 1.922 -14.815 1.00 85.31 82 ASP A CA 1
ATOM 636 C C . ASP A 1 82 ? 17.757 2.261 -15.196 1.00 85.31 82 ASP A C 1
ATOM 638 O O . ASP A 1 82 ? 17.506 2.938 -16.192 1.00 85.31 82 ASP A O 1
ATOM 642 N N . LYS A 1 83 ? 16.797 1.856 -14.353 1.00 86.06 83 LYS A N 1
ATOM 643 C CA . LYS A 1 83 ? 15.373 2.190 -14.521 1.00 86.06 83 LYS A CA 1
ATOM 644 C C . LYS A 1 83 ? 15.151 3.702 -14.603 1.00 86.06 83 LYS A C 1
ATOM 646 O O . LYS A 1 83 ? 14.405 4.152 -15.471 1.00 86.06 83 LYS A O 1
ATOM 651 N N . GLN A 1 84 ? 15.828 4.477 -13.754 1.00 86.44 84 GLN A N 1
ATOM 652 C CA . GLN A 1 84 ? 15.749 5.939 -13.764 1.00 86.44 84 GLN A CA 1
ATOM 653 C C . GLN A 1 84 ? 16.307 6.538 -15.063 1.00 86.44 84 GLN A C 1
ATOM 655 O O . GLN A 1 84 ? 15.711 7.447 -15.637 1.00 86.44 84 GLN A O 1
ATOM 660 N N . VAL A 1 85 ? 17.435 6.028 -15.561 1.00 86.25 85 VAL A N 1
ATOM 661 C CA . VAL A 1 85 ? 18.023 6.512 -16.818 1.00 86.25 85 VAL A CA 1
ATOM 662 C C . VAL A 1 85 ? 17.137 6.167 -18.014 1.00 86.25 85 VAL A C 1
ATOM 664 O O . VAL A 1 85 ? 16.894 7.039 -18.847 1.00 86.25 85 VAL A O 1
ATOM 667 N N . PHE A 1 86 ? 16.567 4.960 -18.072 1.00 86.62 86 PHE A N 1
ATOM 668 C CA . PHE A 1 86 ? 15.573 4.619 -19.094 1.00 86.62 86 PHE A CA 1
ATOM 669 C C . PHE A 1 86 ? 14.330 5.508 -19.030 1.00 86.62 86 PHE A C 1
ATOM 671 O O . PHE A 1 86 ? 13.825 5.923 -20.073 1.00 86.62 86 PHE A O 1
ATOM 678 N N . PHE A 1 87 ? 13.844 5.824 -17.827 1.00 86.69 87 PHE A N 1
ATOM 679 C CA . PHE A 1 87 ? 12.742 6.766 -17.661 1.00 86.69 87 PHE A CA 1
ATOM 680 C C . PHE A 1 87 ? 13.106 8.159 -18.193 1.00 86.69 87 PHE A C 1
ATOM 682 O O . PHE A 1 87 ? 12.314 8.744 -18.924 1.00 86.69 87 PHE A O 1
ATOM 689 N N . ASN A 1 88 ? 14.313 8.655 -17.915 1.00 87.56 88 ASN A N 1
ATOM 690 C CA . ASN A 1 88 ? 14.783 9.949 -18.417 1.00 87.56 88 ASN A CA 1
ATOM 691 C C . ASN A 1 88 ? 14.899 9.990 -19.949 1.00 87.56 88 ASN A C 1
ATOM 693 O O . ASN A 1 88 ? 14.564 11.010 -20.550 1.00 87.56 88 ASN A O 1
ATOM 697 N 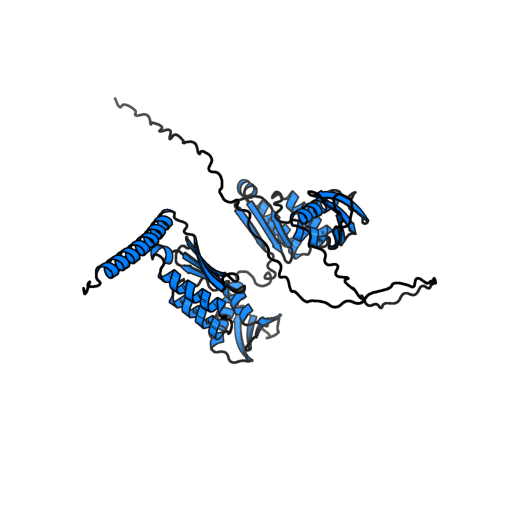N . ILE A 1 89 ? 15.340 8.895 -20.579 1.00 87.00 89 ILE A N 1
ATOM 698 C CA . ILE A 1 89 ? 15.341 8.765 -22.044 1.00 87.00 89 ILE A CA 1
ATOM 699 C C . ILE A 1 89 ? 13.900 8.804 -22.573 1.00 87.00 89 ILE A C 1
ATOM 701 O O . ILE A 1 89 ? 13.579 9.594 -23.456 1.00 87.00 89 ILE A O 1
ATOM 705 N N . LEU A 1 90 ? 12.994 8.008 -21.991 1.00 86.25 90 LEU A N 1
ATOM 706 C CA . LEU A 1 90 ? 11.587 8.015 -22.399 1.00 86.25 90 LEU A CA 1
ATOM 707 C C . LEU A 1 90 ? 10.945 9.397 -22.216 1.00 86.25 90 LEU A C 1
ATOM 709 O O . LEU A 1 90 ? 10.185 9.839 -23.070 1.00 86.25 90 LEU A O 1
ATOM 713 N N . LYS A 1 91 ? 11.238 10.085 -21.112 1.00 87.06 91 LYS A N 1
ATOM 714 C CA . LYS A 1 91 ? 10.743 11.434 -20.833 1.00 87.06 91 LYS A CA 1
ATOM 715 C C . LYS A 1 91 ? 11.180 12.417 -21.915 1.00 87.06 91 LYS A C 1
ATOM 717 O O . LYS A 1 91 ? 10.341 13.165 -22.399 1.00 87.06 91 LYS A O 1
ATOM 722 N N . HIS A 1 92 ? 12.435 12.345 -22.354 1.00 88.38 92 HIS A N 1
ATOM 723 C CA . HIS A 1 92 ? 12.938 13.172 -23.447 1.00 88.38 92 HIS A CA 1
ATOM 724 C C . HIS A 1 92 ? 12.194 12.909 -24.765 1.00 88.38 92 HIS A C 1
ATOM 726 O O . HIS A 1 92 ? 11.743 13.859 -25.400 1.00 88.38 92 HIS A O 1
ATOM 732 N N . PHE A 1 93 ? 11.935 11.642 -25.118 1.00 83.00 93 PHE A N 1
ATOM 733 C CA . PHE A 1 93 ? 11.071 11.324 -26.264 1.00 83.00 93 PHE A CA 1
ATOM 734 C C . PHE A 1 93 ? 9.656 11.898 -26.128 1.00 83.00 93 PHE A C 1
ATOM 736 O O . PHE A 1 93 ? 9.058 12.320 -27.112 1.00 83.00 93 PHE A O 1
ATOM 743 N N . LEU A 1 94 ? 9.086 11.885 -24.923 1.00 85.25 94 LEU A N 1
ATOM 744 C CA . LEU A 1 94 ? 7.727 12.377 -24.685 1.00 85.25 94 LEU A CA 1
ATOM 745 C C . LEU A 1 94 ? 7.639 13.911 -24.693 1.00 85.25 94 LEU A C 1
ATOM 747 O O . LEU A 1 94 ? 6.590 14.453 -25.046 1.00 85.25 94 LEU A O 1
ATOM 751 N N . GLU A 1 95 ? 8.712 14.600 -24.305 1.00 86.81 95 GLU A N 1
ATOM 752 C CA . GLU A 1 95 ? 8.828 16.061 -24.344 1.00 86.81 95 GLU A CA 1
ATOM 753 C C . GLU A 1 95 ? 9.063 16.562 -25.777 1.00 86.81 95 GLU A C 1
ATOM 755 O O . GLU A 1 95 ? 8.390 17.500 -26.216 1.00 86.81 95 GLU A O 1
ATOM 760 N N . ASP A 1 96 ? 9.938 15.897 -26.538 1.00 86.56 96 ASP A N 1
ATOM 761 C CA . ASP A 1 96 ? 10.203 16.229 -27.936 1.00 86.56 96 ASP A CA 1
ATOM 762 C C . ASP A 1 96 ? 9.398 15.349 -28.901 1.00 86.56 96 ASP A C 1
ATOM 764 O O . ASP A 1 96 ? 9.818 14.284 -29.361 1.00 86.56 96 ASP A O 1
ATOM 768 N N . ARG A 1 97 ? 8.225 15.858 -29.289 1.00 78.12 97 ARG A N 1
ATOM 769 C CA . ARG A 1 97 ? 7.337 15.188 -30.251 1.00 78.12 97 ARG A CA 1
ATOM 770 C C . ARG A 1 97 ? 7.976 14.930 -31.614 1.00 78.12 97 ARG A C 1
ATOM 772 O O . ARG A 1 97 ? 7.468 14.078 -32.339 1.00 78.12 97 ARG A O 1
ATOM 779 N N . THR A 1 98 ? 9.039 15.644 -31.986 1.00 78.94 98 THR A N 1
ATOM 780 C CA . THR A 1 98 ? 9.740 15.391 -33.254 1.00 78.94 98 THR A CA 1
ATOM 781 C C . THR A 1 98 ? 10.532 14.083 -33.205 1.00 78.94 98 THR A C 1
ATOM 783 O O . THR A 1 98 ? 10.665 13.409 -34.226 1.00 78.94 98 THR A O 1
ATOM 786 N N . ILE A 1 99 ? 10.957 13.671 -32.005 1.00 78.44 99 ILE A N 1
ATOM 787 C CA . ILE A 1 99 ? 11.714 12.442 -31.737 1.00 78.44 99 ILE A CA 1
ATOM 788 C C . ILE A 1 99 ? 10.774 11.281 -31.350 1.00 78.44 99 ILE A C 1
ATOM 790 O O . ILE A 1 99 ? 11.189 10.128 -31.277 1.00 78.44 99 ILE A O 1
ATOM 794 N N . LEU A 1 100 ? 9.474 11.517 -31.190 1.00 78.88 100 LEU A N 1
ATOM 795 C CA . LEU A 1 100 ? 8.501 10.479 -30.837 1.00 78.88 100 LEU A CA 1
ATOM 796 C C . LEU A 1 100 ? 7.955 9.721 -32.062 1.00 78.88 100 LEU A C 1
ATOM 798 O O . LEU A 1 100 ? 6.746 9.527 -32.201 1.00 78.88 100 LEU A O 1
ATOM 802 N N . GLN A 1 101 ? 8.837 9.304 -32.970 1.00 86.38 101 GLN A N 1
ATOM 803 C CA . GLN A 1 101 ? 8.492 8.444 -34.106 1.00 86.38 101 GLN A CA 1
ATOM 804 C C . GLN A 1 101 ? 8.885 6.998 -33.799 1.00 86.38 101 GLN A C 1
ATOM 806 O O . GLN A 1 101 ? 9.902 6.739 -33.151 1.00 86.38 101 GLN A O 1
ATOM 811 N N . GLU A 1 102 ? 8.062 6.038 -34.225 1.00 87.12 102 GLU A N 1
ATOM 812 C CA . GLU A 1 102 ? 8.407 4.623 -34.074 1.00 87.12 102 GLU A CA 1
ATOM 813 C C . GLU A 1 102 ? 9.725 4.324 -34.792 1.00 87.12 102 GLU A C 1
ATOM 815 O O . GLU A 1 102 ? 9.924 4.694 -35.945 1.00 87.12 102 GLU A O 1
ATOM 820 N N . GLY A 1 103 ? 10.632 3.652 -34.090 1.00 89.56 103 GLY A N 1
ATOM 8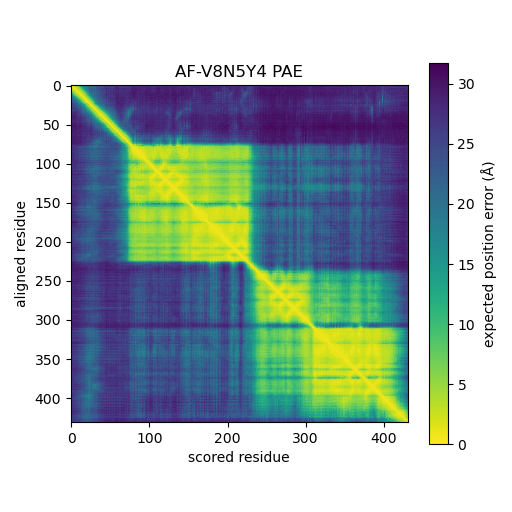21 C CA . GLY A 1 103 ? 11.976 3.365 -34.569 1.00 89.56 103 GLY A CA 1
ATOM 822 C C . GLY A 1 103 ? 13.047 4.316 -34.042 1.00 89.56 103 GLY A C 1
ATOM 823 O O . GLY A 1 103 ? 14.218 3.942 -34.109 1.00 89.56 103 GLY A O 1
ATOM 824 N N . ASN A 1 104 ? 12.674 5.464 -33.467 1.00 91.75 104 ASN A N 1
ATOM 825 C CA . ASN A 1 104 ? 13.640 6.387 -32.883 1.00 91.75 104 ASN A CA 1
ATOM 826 C C . ASN A 1 104 ? 14.325 5.787 -31.660 1.00 91.75 104 ASN A C 1
ATOM 828 O O . ASN A 1 104 ? 13.745 5.005 -30.903 1.00 91.75 104 ASN A O 1
ATOM 832 N N . GLU A 1 105 ? 15.589 6.150 -31.499 1.00 94.38 105 GLU A N 1
ATOM 833 C CA . GLU A 1 105 ? 16.488 5.549 -30.536 1.00 94.38 105 GLU A CA 1
ATOM 834 C C . GLU A 1 105 ? 17.354 6.622 -29.890 1.00 94.38 105 GLU A C 1
ATOM 836 O O . GLU A 1 105 ? 17.813 7.552 -30.550 1.00 94.38 105 GLU A O 1
ATOM 841 N N . GLU A 1 106 ? 17.568 6.486 -28.590 1.00 93.44 106 GLU A N 1
ATOM 842 C CA . GLU A 1 106 ? 18.404 7.382 -27.808 1.00 93.44 106 GLU A CA 1
ATOM 843 C C . GLU A 1 106 ? 19.214 6.546 -26.827 1.00 93.44 106 GLU A C 1
ATOM 845 O O . GLU A 1 106 ? 18.774 5.496 -26.345 1.00 93.44 106 GLU A O 1
ATOM 850 N N . GLU A 1 107 ? 20.422 7.019 -26.557 1.00 93.75 107 GLU A N 1
ATOM 851 C CA . GLU A 1 107 ? 21.370 6.372 -25.672 1.00 93.75 107 GLU A CA 1
ATOM 852 C C . GLU A 1 107 ? 21.904 7.348 -24.629 1.00 93.75 107 GLU A C 1
ATOM 854 O O . GLU A 1 107 ? 22.184 8.510 -24.924 1.00 93.75 107 GLU A O 1
ATOM 859 N N . ARG A 1 108 ? 22.057 6.871 -23.393 1.00 93.44 108 ARG A N 1
ATOM 860 C CA . ARG A 1 108 ? 22.674 7.621 -22.296 1.00 93.44 108 ARG A CA 1
ATOM 861 C C . ARG A 1 108 ? 23.571 6.718 -21.468 1.00 93.44 108 ARG A C 1
ATOM 863 O O . ARG A 1 108 ? 23.328 5.523 -21.331 1.00 93.44 108 ARG A O 1
ATOM 870 N N . TRP A 1 109 ? 24.600 7.314 -20.886 1.00 90.38 109 TRP A N 1
ATOM 871 C CA . TRP A 1 109 ? 25.494 6.627 -19.961 1.00 90.38 109 TRP A CA 1
ATOM 872 C C . TRP A 1 109 ? 24.914 6.616 -18.540 1.00 90.38 109 TRP A C 1
ATOM 874 O O . TRP A 1 109 ? 24.372 7.621 -18.079 1.00 90.38 109 TRP A O 1
ATOM 884 N N . CYS A 1 110 ? 25.050 5.483 -17.851 1.00 89.19 110 CYS A N 1
ATOM 885 C CA . CYS A 1 110 ? 24.743 5.293 -16.435 1.00 89.19 110 CYS A CA 1
ATOM 886 C C . CYS A 1 110 ? 25.911 4.552 -15.775 1.00 89.19 110 CYS A C 1
ATOM 888 O O . CYS A 1 110 ? 26.108 3.359 -16.003 1.00 89.19 110 CYS A O 1
ATOM 890 N N . ASP A 1 111 ? 26.701 5.257 -14.965 1.00 90.88 111 ASP A N 1
ATOM 891 C CA . ASP A 1 111 ? 27.947 4.745 -14.388 1.00 90.88 111 ASP A CA 1
ATOM 892 C C . ASP A 1 111 ? 28.896 4.187 -15.479 1.00 90.88 111 ASP A C 1
ATOM 894 O O . ASP A 1 111 ? 29.449 4.958 -16.263 1.00 90.88 111 ASP A O 1
ATOM 898 N N . LYS A 1 112 ? 29.090 2.863 -15.541 1.00 90.56 112 LYS A N 1
ATOM 899 C CA . LYS A 1 112 ? 29.946 2.180 -16.535 1.00 90.56 112 LYS A CA 1
ATOM 900 C C . LYS A 1 112 ? 29.162 1.533 -17.677 1.00 90.56 112 LYS A C 1
ATOM 902 O O . LYS A 1 112 ? 29.765 0.891 -18.531 1.00 90.56 112 LYS A O 1
ATOM 907 N N . SER A 1 113 ? 27.842 1.677 -17.672 1.00 90.50 113 SER A N 1
ATOM 908 C CA . SER A 1 113 ? 26.954 1.039 -18.633 1.00 90.50 113 SER A CA 1
ATOM 909 C C . SER A 1 113 ? 26.351 2.076 -19.572 1.00 90.50 113 SER A C 1
ATOM 911 O O . SER A 1 113 ? 26.072 3.214 -19.185 1.00 90.50 113 SER A O 1
ATOM 913 N N . LYS A 1 114 ? 26.113 1.676 -20.815 1.00 94.25 114 LYS A N 1
ATOM 914 C CA . LYS A 1 114 ? 25.451 2.483 -21.835 1.00 94.25 114 LYS A CA 1
ATOM 915 C C . LYS A 1 114 ? 24.042 1.945 -22.061 1.00 94.25 114 LYS A C 1
ATOM 917 O O . LYS A 1 114 ? 23.860 0.797 -22.452 1.00 94.25 114 LYS A O 1
ATOM 922 N N . LEU A 1 115 ? 23.034 2.764 -21.789 1.00 94.06 115 LEU A N 1
ATOM 923 C CA . LEU A 1 115 ? 21.626 2.391 -21.878 1.00 94.06 115 LEU A CA 1
ATOM 924 C C . LEU A 1 115 ? 21.041 2.960 -23.155 1.00 94.06 115 LEU A C 1
ATOM 926 O O . LEU A 1 115 ? 21.165 4.154 -23.411 1.00 94.06 115 LEU A O 1
ATOM 930 N N . LYS A 1 116 ? 20.382 2.110 -23.931 1.00 94.81 116 LYS A N 1
ATOM 931 C CA . LYS A 1 116 ? 19.808 2.440 -25.227 1.00 94.81 116 LYS A CA 1
ATOM 932 C C . LYS A 1 116 ? 18.331 2.077 -25.225 1.00 94.81 116 LYS A C 1
ATOM 934 O O . LYS A 1 116 ? 17.961 0.958 -24.868 1.00 94.81 116 LYS A O 1
ATOM 939 N N . LEU A 1 117 ? 17.477 3.032 -25.576 1.00 94.81 117 LEU A N 1
ATOM 940 C CA . LEU A 1 117 ? 16.033 2.840 -25.628 1.00 94.81 117 LEU A CA 1
ATOM 941 C C . LEU A 1 117 ? 15.543 3.163 -27.033 1.00 94.81 117 LEU A C 1
ATOM 943 O O . LEU A 1 117 ? 15.637 4.304 -27.479 1.00 94.81 117 LEU A O 1
ATOM 947 N N . LYS A 1 118 ? 14.984 2.162 -27.709 1.00 95.06 118 LYS A N 1
ATOM 948 C CA . LYS A 1 118 ? 14.323 2.325 -29.000 1.00 95.06 118 LYS A CA 1
ATOM 949 C C . LYS A 1 118 ? 12.812 2.319 -28.810 1.00 95.06 118 LYS A C 1
ATOM 951 O O . LYS A 1 118 ? 12.239 1.328 -28.349 1.00 95.06 118 LYS A O 1
ATOM 956 N N . TYR A 1 119 ? 12.167 3.421 -29.166 1.00 92.38 119 TYR A N 1
ATOM 957 C CA . TYR A 1 119 ? 10.725 3.586 -29.063 1.00 92.38 119 TYR A CA 1
ATOM 958 C C . TYR A 1 119 ? 10.009 2.838 -30.196 1.00 92.38 119 TYR A C 1
ATOM 960 O O . TYR A 1 119 ? 10.325 3.012 -31.369 1.00 92.38 119 TYR A O 1
ATOM 968 N N . MET A 1 120 ? 9.033 1.996 -29.857 1.00 92.19 120 MET A N 1
ATOM 969 C CA . MET A 1 120 ? 8.221 1.214 -30.804 1.00 92.19 120 MET A CA 1
ATOM 970 C C . MET A 1 120 ? 6.724 1.414 -30.516 1.00 92.19 120 MET A C 1
ATOM 972 O O . MET A 1 120 ? 5.942 0.461 -30.469 1.00 92.19 120 MET A O 1
ATOM 976 N N . GLY A 1 121 ? 6.329 2.648 -30.190 1.00 90.50 121 GLY A N 1
ATOM 977 C CA . GLY A 1 121 ? 4.942 2.975 -29.875 1.00 90.50 121 GLY A CA 1
ATOM 978 C C . GLY A 1 121 ? 4.537 2.482 -28.484 1.00 90.50 121 GLY A C 1
ATOM 979 O O . GLY A 1 121 ? 4.946 3.018 -27.453 1.00 90.50 121 GLY A O 1
ATOM 980 N N . ARG A 1 122 ? 3.716 1.426 -28.428 1.00 90.69 122 ARG A N 1
ATOM 981 C CA . ARG A 1 122 ? 3.220 0.850 -27.155 1.00 90.69 122 ARG A CA 1
ATOM 982 C C . ARG A 1 122 ? 4.263 0.013 -26.410 1.00 90.69 122 ARG A C 1
ATOM 984 O O . ARG A 1 122 ? 4.032 -0.375 -25.258 1.00 90.69 122 ARG A O 1
ATOM 991 N N . LYS A 1 123 ? 5.380 -0.292 -27.064 1.00 93.50 123 LYS A N 1
ATOM 992 C CA . LYS A 1 123 ? 6.519 -1.018 -26.505 1.00 93.50 123 LYS A CA 1
ATOM 993 C C . LYS A 1 123 ? 7.796 -0.208 -26.739 1.00 93.50 123 LYS A C 1
ATOM 995 O O . LYS A 1 123 ? 7.869 0.585 -27.672 1.00 93.50 123 LYS A O 1
ATOM 1000 N N . CYS A 1 124 ? 8.808 -0.459 -25.926 1.00 91.94 124 CYS A N 1
ATOM 1001 C CA . CYS A 1 124 ? 10.172 -0.011 -26.146 1.00 91.94 124 CYS A CA 1
ATOM 1002 C C . CYS A 1 124 ? 11.091 -1.229 -26.131 1.00 91.94 124 CYS A C 1
ATOM 1004 O O . CYS A 1 124 ? 10.895 -2.143 -25.327 1.00 91.94 124 CYS A O 1
ATOM 1006 N N . ASN A 1 125 ? 12.099 -1.222 -26.994 1.00 95.88 125 ASN A N 1
ATOM 1007 C CA . ASN A 1 125 ? 13.228 -2.131 -26.883 1.00 95.88 125 ASN A CA 1
ATOM 1008 C C . ASN A 1 125 ? 14.299 -1.431 -26.043 1.00 95.88 125 ASN A C 1
ATOM 1010 O O . ASN A 1 125 ? 14.807 -0.381 -26.436 1.00 95.88 125 ASN A O 1
ATOM 1014 N N . ALA A 1 126 ? 14.563 -1.966 -24.860 1.00 93.00 126 ALA A N 1
ATOM 1015 C CA . ALA A 1 126 ? 15.539 -1.440 -23.924 1.00 93.00 126 ALA A CA 1
ATOM 1016 C C . ALA A 1 126 ? 16.767 -2.355 -23.932 1.00 93.00 126 ALA A C 1
ATOM 1018 O O . ALA A 1 126 ? 16.640 -3.578 -23.889 1.00 93.00 126 ALA A O 1
ATOM 1019 N N . LEU A 1 127 ? 17.945 -1.750 -24.001 1.00 94.38 127 LEU A N 1
ATOM 1020 C CA . LEU A 1 127 ? 19.227 -2.427 -24.127 1.00 94.38 127 LEU A CA 1
ATOM 1021 C C . LEU A 1 127 ? 20.220 -1.782 -23.155 1.00 94.38 127 LEU A C 1
ATOM 1023 O O . LEU A 1 127 ? 20.312 -0.558 -23.082 1.00 94.38 127 LEU A O 1
ATOM 1027 N N . ILE A 1 128 ? 20.943 -2.599 -22.396 1.00 92.62 128 ILE A N 1
ATOM 1028 C CA . ILE A 1 128 ? 22.046 -2.185 -21.528 1.00 92.62 128 ILE A CA 1
ATOM 1029 C C . ILE A 1 128 ? 23.315 -2.804 -22.098 1.00 92.62 128 ILE A C 1
ATOM 1031 O O . ILE A 1 128 ? 23.395 -4.021 -22.258 1.00 92.62 128 ILE A O 1
ATOM 1035 N N . LEU A 1 129 ? 24.295 -1.960 -22.388 1.00 94.25 129 LEU A N 1
ATOM 1036 C CA . LEU A 1 129 ? 25.621 -2.344 -22.845 1.00 94.25 129 LEU A CA 1
ATOM 1037 C C . LEU A 1 129 ? 26.651 -2.034 -21.754 1.00 94.25 129 LEU A C 1
ATOM 1039 O O . LEU A 1 129 ? 26.459 -1.091 -20.982 1.00 94.25 129 LEU A O 1
ATOM 1043 N N . ASP A 1 130 ? 27.736 -2.796 -21.685 1.00 92.81 130 ASP A N 1
ATOM 1044 C CA . ASP A 1 130 ? 28.902 -2.423 -20.879 1.00 92.81 130 ASP A CA 1
ATOM 1045 C C . ASP A 1 130 ? 29.714 -1.289 -21.543 1.00 92.81 130 ASP A C 1
ATOM 1047 O O . ASP A 1 130 ? 29.338 -0.749 -22.589 1.00 92.81 130 ASP A O 1
ATOM 1051 N N . GLY A 1 131 ? 30.827 -0.895 -20.918 1.00 89.94 131 GLY A N 1
ATOM 1052 C CA . GLY A 1 131 ? 31.708 0.155 -21.436 1.00 89.94 131 GLY A CA 1
ATOM 1053 C C . GLY A 1 131 ? 32.396 -0.192 -22.761 1.00 89.94 131 GLY A C 1
ATOM 1054 O O . GLY A 1 131 ? 32.775 0.724 -23.490 1.00 89.94 131 GLY A O 1
ATOM 1055 N N . ASP A 1 132 ? 32.503 -1.482 -23.086 1.00 94.06 132 ASP A N 1
ATOM 1056 C CA . ASP A 1 132 ? 33.096 -1.997 -24.323 1.00 94.06 132 ASP A CA 1
ATOM 1057 C C . ASP A 1 132 ? 32.038 -2.213 -25.424 1.00 94.06 132 ASP A C 1
ATOM 1059 O O . ASP A 1 132 ? 32.371 -2.499 -26.575 1.00 94.06 132 ASP A O 1
ATOM 1063 N N . GLY A 1 133 ? 30.754 -2.025 -25.098 1.00 93.75 133 GLY A N 1
ATOM 1064 C CA . GLY A 1 133 ? 29.628 -2.168 -26.015 1.00 93.75 133 GLY A CA 1
ATOM 1065 C C . GLY A 1 133 ? 29.018 -3.571 -26.065 1.00 93.75 133 GLY A C 1
ATOM 1066 O O . GLY A 1 133 ? 28.164 -3.808 -26.921 1.00 93.75 133 GLY A O 1
ATOM 1067 N N . ASN A 1 134 ? 29.405 -4.490 -25.174 1.00 94.12 134 ASN A N 1
ATOM 1068 C CA . ASN A 1 134 ? 28.804 -5.822 -25.102 1.00 94.12 134 ASN A CA 1
ATOM 1069 C C . ASN A 1 134 ? 27.420 -5.762 -24.445 1.00 94.12 134 ASN A C 1
ATOM 1071 O O . ASN A 1 134 ? 27.203 -5.012 -23.494 1.00 94.12 134 ASN A O 1
ATOM 1075 N N . GLU A 1 135 ? 26.481 -6.575 -24.933 1.00 95.94 135 GLU A N 1
ATOM 1076 C CA . GLU A 1 135 ? 25.115 -6.648 -24.405 1.00 95.94 135 GLU A CA 1
ATOM 1077 C C . GLU A 1 135 ? 25.093 -7.295 -23.013 1.00 95.94 135 GLU A C 1
ATOM 1079 O O . GLU A 1 135 ? 25.342 -8.488 -22.863 1.00 95.94 135 GLU A O 1
ATOM 1084 N N . LEU A 1 136 ? 24.762 -6.498 -21.993 1.00 92.19 136 LEU A N 1
ATOM 1085 C CA . LEU A 1 136 ? 24.531 -6.973 -20.627 1.00 92.19 136 LEU A CA 1
ATOM 1086 C C . LEU A 1 136 ? 23.078 -7.389 -20.412 1.00 92.19 136 LEU A C 1
ATOM 1088 O O . LEU A 1 136 ? 22.797 -8.289 -19.625 1.00 92.19 136 LEU A O 1
ATOM 1092 N N . TRP A 1 137 ? 22.144 -6.689 -21.059 1.00 93.38 137 TRP A N 1
ATOM 1093 C CA . TRP A 1 137 ? 20.715 -6.931 -20.908 1.00 93.38 137 TRP A CA 1
ATOM 1094 C C . TRP A 1 137 ? 19.932 -6.390 -22.097 1.00 93.38 137 TRP A C 1
ATOM 1096 O O . TRP A 1 137 ? 20.199 -5.283 -22.565 1.00 93.38 137 TRP A O 1
ATOM 1106 N N . LYS A 1 138 ? 18.899 -7.116 -22.522 1.00 94.94 138 LYS A N 1
ATOM 1107 C CA . LYS A 1 138 ? 17.957 -6.678 -23.551 1.00 94.94 138 LYS A CA 1
ATOM 1108 C C . LYS A 1 138 ? 16.555 -7.143 -23.216 1.00 94.94 138 LYS A C 1
ATOM 1110 O O . LYS A 1 138 ? 16.345 -8.285 -22.814 1.00 94.94 138 LYS A O 1
ATOM 1115 N N . GLY A 1 139 ? 15.577 -6.272 -23.425 1.00 93.62 139 GLY A N 1
ATOM 1116 C CA . GLY A 1 139 ? 14.189 -6.627 -23.186 1.00 93.62 139 GLY A CA 1
ATOM 1117 C C . GLY A 1 139 ? 13.199 -5.701 -23.867 1.00 93.62 139 GLY A C 1
ATOM 1118 O O . GLY A 1 139 ? 13.436 -4.511 -24.070 1.00 93.62 139 GLY A O 1
ATOM 1119 N N . ILE A 1 140 ? 12.042 -6.273 -24.191 1.00 94.19 140 ILE A N 1
ATOM 1120 C CA . ILE A 1 140 ? 10.899 -5.535 -24.716 1.00 94.19 140 ILE A CA 1
ATOM 1121 C C . ILE A 1 140 ? 9.985 -5.183 -23.549 1.00 94.19 140 ILE A C 1
ATOM 1123 O O . ILE A 1 140 ? 9.454 -6.057 -22.866 1.00 94.19 140 ILE A O 1
ATOM 1127 N N . ILE A 1 141 ? 9.762 -3.892 -23.337 1.00 90.56 141 ILE A N 1
ATOM 1128 C CA . ILE A 1 141 ? 9.000 -3.383 -22.198 1.00 90.56 141 ILE A CA 1
ATOM 1129 C C . ILE A 1 141 ? 7.830 -2.567 -22.717 1.00 90.56 141 ILE A C 1
ATOM 1131 O O . ILE A 1 141 ? 7.975 -1.771 -23.638 1.00 90.56 141 ILE A O 1
ATOM 1135 N N . LYS A 1 142 ? 6.645 -2.727 -22.125 1.00 91.62 142 LYS A N 1
ATOM 1136 C CA . LYS A 1 142 ? 5.508 -1.856 -22.449 1.00 91.62 142 LYS A CA 1
ATOM 1137 C C . LYS A 1 142 ? 5.857 -0.416 -22.064 1.00 91.62 142 LYS A C 1
ATOM 1139 O O . LYS A 1 142 ? 6.209 -0.173 -20.911 1.00 91.62 142 LYS A O 1
ATOM 1144 N N . THR A 1 143 ? 5.680 0.538 -22.976 1.00 90.56 143 THR A N 1
ATOM 1145 C CA . THR A 1 143 ? 5.984 1.964 -22.744 1.00 90.56 143 THR A CA 1
ATOM 1146 C C . THR A 1 143 ? 5.256 2.486 -21.507 1.00 90.56 143 THR A C 1
ATOM 1148 O O . THR A 1 143 ? 5.838 3.190 -20.682 1.00 90.56 143 THR A O 1
ATOM 1151 N N . LYS A 1 144 ? 4.003 2.046 -21.303 1.00 89.50 144 LYS A N 1
ATOM 1152 C CA . LYS A 1 144 ? 3.233 2.382 -20.100 1.00 89.50 144 LYS A CA 1
ATOM 1153 C C . LYS A 1 144 ? 3.895 1.923 -18.798 1.00 89.50 144 LYS A C 1
ATOM 1155 O O . LYS A 1 144 ? 3.810 2.631 -17.805 1.00 89.50 144 LYS A O 1
ATOM 1160 N N . ASN A 1 145 ? 4.564 0.771 -18.797 1.00 87.44 145 ASN A N 1
ATOM 1161 C CA . ASN A 1 145 ? 5.197 0.230 -17.597 1.00 87.44 145 ASN A CA 1
ATOM 1162 C C . ASN A 1 145 ? 6.469 1.009 -17.265 1.00 87.44 145 ASN A C 1
ATOM 1164 O O . ASN A 1 145 ? 6.722 1.254 -16.094 1.00 87.44 145 ASN A O 1
ATOM 1168 N N . ILE A 1 146 ? 7.232 1.443 -18.274 1.00 84.94 146 ILE A N 1
ATOM 1169 C CA . ILE A 1 146 ? 8.365 2.354 -18.061 1.00 84.94 146 ILE A CA 1
ATOM 1170 C C . ILE A 1 146 ? 7.848 3.651 -17.426 1.00 84.94 146 ILE A C 1
ATOM 1172 O O . ILE A 1 146 ? 8.335 4.073 -16.382 1.00 84.94 146 ILE A O 1
ATOM 1176 N N . TYR A 1 147 ? 6.800 4.246 -18.000 1.00 88.50 147 TYR A N 1
ATOM 1177 C CA . TYR A 1 147 ? 6.266 5.512 -17.501 1.00 88.50 147 TYR A CA 1
ATOM 1178 C C . TYR A 1 147 ? 5.617 5.419 -16.111 1.00 88.50 147 TYR A C 1
ATOM 1180 O O . TYR A 1 147 ? 5.725 6.358 -15.336 1.00 88.50 147 TYR A O 1
ATOM 1188 N N . LEU A 1 148 ? 4.920 4.332 -15.775 1.00 87.00 148 LEU A N 1
ATOM 1189 C CA . LEU A 1 148 ? 4.263 4.197 -14.468 1.00 87.00 148 LEU A CA 1
ATOM 1190 C C . LEU A 1 148 ? 5.213 3.669 -13.391 1.00 87.00 148 LEU A C 1
ATOM 1192 O O . LEU A 1 148 ? 5.239 4.201 -12.287 1.00 87.00 148 LEU A O 1
ATOM 1196 N N . ASN A 1 149 ? 6.009 2.648 -13.709 1.00 82.38 149 ASN A N 1
ATOM 1197 C CA . ASN A 1 149 ? 6.796 1.936 -12.703 1.00 82.38 149 ASN A CA 1
ATOM 1198 C C . ASN A 1 149 ? 8.189 2.539 -12.521 1.00 82.38 149 ASN A C 1
ATOM 1200 O O . ASN A 1 149 ? 8.781 2.375 -11.458 1.00 82.38 149 ASN A O 1
ATOM 1204 N N . TRP A 1 150 ? 8.756 3.164 -13.559 1.00 79.50 150 TRP A N 1
ATOM 1205 C CA . TRP A 1 150 ? 10.135 3.674 -13.521 1.00 79.50 150 TRP A CA 1
ATOM 1206 C C . TRP A 1 150 ? 10.217 5.190 -13.392 1.00 79.50 150 TRP A C 1
ATOM 1208 O O . TRP A 1 150 ? 11.295 5.707 -13.128 1.00 79.50 150 TRP A O 1
ATOM 1218 N N . ARG A 1 151 ? 9.076 5.883 -13.466 1.00 76.25 151 ARG A N 1
ATOM 1219 C CA . ARG A 1 151 ? 8.944 7.274 -13.010 1.00 76.25 151 ARG A CA 1
ATOM 1220 C C . ARG A 1 151 ? 9.299 7.444 -11.531 1.00 76.25 151 ARG A C 1
ATOM 1222 O O . ARG A 1 151 ? 9.745 8.512 -11.132 1.00 76.25 151 ARG A O 1
ATOM 1229 N N . GLY A 1 152 ? 9.153 6.379 -10.738 1.00 62.12 152 GLY A N 1
ATOM 1230 C CA . GLY A 1 152 ? 9.671 6.301 -9.372 1.00 62.12 152 GLY A CA 1
ATOM 1231 C C . GLY A 1 152 ? 9.094 7.357 -8.424 1.00 62.12 152 GLY A C 1
ATOM 1232 O O . GLY A 1 152 ? 7.920 7.713 -8.514 1.00 62.12 152 GLY A O 1
ATOM 1233 N N . ASP A 1 153 ? 9.954 7.843 -7.522 1.00 60.78 153 ASP A N 1
ATOM 1234 C CA . ASP A 1 153 ? 9.693 8.930 -6.566 1.00 60.78 153 ASP A CA 1
ATOM 1235 C C . ASP A 1 153 ? 9.963 10.323 -7.173 1.00 60.78 153 ASP A C 1
ATOM 1237 O O . ASP A 1 153 ? 10.197 11.276 -6.425 1.00 60.78 153 ASP A O 1
ATOM 1241 N N . GLU A 1 154 ? 10.002 10.475 -8.507 1.00 69.38 154 GLU A N 1
ATOM 1242 C CA . GLU A 1 154 ? 10.164 11.806 -9.100 1.00 69.38 154 GLU A CA 1
ATOM 1243 C C . GLU A 1 154 ? 8.972 12.694 -8.732 1.00 69.38 154 GLU A C 1
ATOM 1245 O O . GLU A 1 154 ? 7.885 12.622 -9.308 1.00 69.38 154 GLU A O 1
ATOM 1250 N N . GLU A 1 155 ? 9.200 13.556 -7.746 1.00 73.62 155 GLU A N 1
ATOM 1251 C CA . GLU A 1 155 ? 8.275 14.603 -7.347 1.00 73.62 155 GLU A CA 1
ATOM 1252 C C . GLU A 1 155 ? 8.300 15.706 -8.408 1.00 73.62 155 GLU A C 1
ATOM 1254 O O . GLU A 1 155 ? 9.128 16.623 -8.371 1.00 73.62 155 GLU A O 1
ATOM 1259 N N . GLU A 1 156 ? 7.385 15.615 -9.372 1.00 82.38 156 GLU A N 1
ATOM 1260 C CA . GLU A 1 156 ? 7.144 16.707 -10.311 1.00 82.38 156 GLU A CA 1
ATOM 1261 C C . GLU A 1 156 ? 6.604 17.934 -9.579 1.00 82.38 156 GLU A C 1
ATOM 1263 O O . GLU A 1 156 ? 5.880 17.786 -8.596 1.00 82.38 156 GLU A O 1
ATOM 1268 N N . PRO A 1 157 ? 6.893 19.162 -10.036 1.00 90.25 157 PRO A N 1
ATOM 1269 C CA . PRO A 1 157 ? 6.329 20.346 -9.406 1.00 90.25 157 PRO A CA 1
ATOM 1270 C C . PRO A 1 157 ? 4.797 20.275 -9.432 1.00 90.25 157 PRO A C 1
ATOM 1272 O O . PRO A 1 157 ? 4.203 19.967 -10.467 1.00 90.25 157 PRO A O 1
ATOM 1275 N N . LEU A 1 158 ? 4.147 20.577 -8.308 1.00 93.75 158 LEU A N 1
ATOM 1276 C CA . LEU A 1 158 ? 2.692 20.661 -8.267 1.00 93.75 158 LEU A CA 1
ATOM 1277 C C . LEU A 1 158 ? 2.249 21.971 -8.927 1.00 93.75 158 LEU A C 1
ATOM 1279 O O . LEU A 1 158 ? 2.306 23.038 -8.323 1.00 93.75 158 LEU A O 1
ATOM 1283 N N . SER A 1 159 ? 1.819 21.884 -10.183 1.00 94.38 159 SER A N 1
ATOM 1284 C CA . SER A 1 159 ? 1.208 22.987 -10.924 1.00 94.38 159 SER A CA 1
ATOM 1285 C C . SER A 1 159 ? 0.074 22.461 -11.806 1.00 94.38 159 SER A C 1
ATOM 1287 O O . SER A 1 159 ? 0.050 21.287 -12.183 1.00 94.38 159 SER A O 1
ATOM 1289 N N . LEU A 1 160 ? -0.881 23.325 -12.157 1.00 94.44 160 LEU A N 1
ATOM 1290 C CA . LEU A 1 160 ? -1.973 22.956 -13.070 1.00 94.44 160 LEU A CA 1
ATOM 1291 C C . LEU A 1 160 ? -1.459 22.554 -14.450 1.00 94.44 160 LEU A C 1
ATOM 1293 O O . LEU A 1 160 ? -2.027 21.667 -15.086 1.00 94.44 160 LEU A O 1
ATOM 1297 N N . GLU A 1 161 ? -0.397 23.217 -14.899 1.00 94.25 161 GLU A N 1
ATOM 1298 C CA . GLU A 1 161 ? 0.264 22.931 -16.164 1.00 94.25 161 GLU A CA 1
ATOM 1299 C C . GLU A 1 161 ? 0.884 21.534 -16.142 1.00 94.25 161 GLU A C 1
ATOM 1301 O 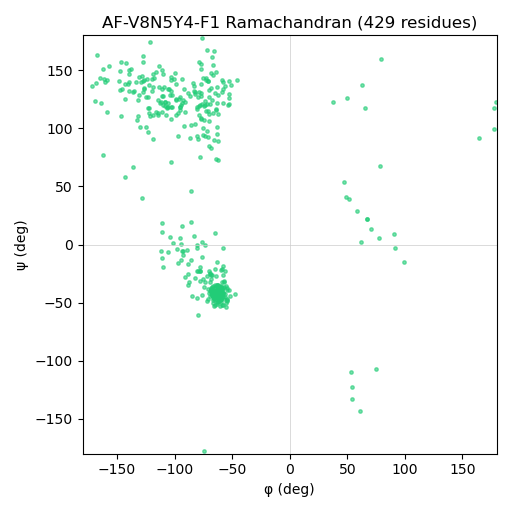O . GLU A 1 161 ? 0.583 20.730 -17.019 1.00 94.25 161 GLU A O 1
ATOM 1306 N N . ASN A 1 162 ? 1.621 21.183 -15.084 1.00 93.44 162 ASN A N 1
ATOM 1307 C CA . ASN A 1 162 ? 2.212 19.852 -14.948 1.00 93.44 162 ASN A CA 1
ATOM 1308 C C . ASN A 1 162 ? 1.144 18.763 -14.834 1.00 93.44 162 ASN A C 1
ATOM 1310 O O . ASN A 1 162 ? 1.246 17.730 -15.494 1.00 93.44 162 ASN A O 1
ATOM 1314 N N . LEU A 1 163 ? 0.065 19.005 -14.078 1.00 94.25 163 LEU A N 1
ATOM 1315 C CA . LEU A 1 163 ? -1.073 18.083 -14.028 1.00 94.25 163 LEU A CA 1
ATOM 1316 C C . LEU A 1 163 ? -1.668 17.849 -15.424 1.00 94.25 163 LEU A C 1
ATOM 1318 O O . LEU A 1 163 ? -1.978 16.712 -15.780 1.00 94.25 163 LEU A O 1
ATOM 1322 N N . GLN A 1 164 ? -1.799 18.900 -16.235 1.00 94.50 164 GLN A N 1
ATOM 1323 C CA . GLN A 1 164 ? -2.307 18.796 -17.601 1.00 94.50 164 GLN A CA 1
ATOM 1324 C C . GLN A 1 164 ? -1.323 18.088 -18.545 1.00 94.50 164 GLN A C 1
ATOM 1326 O O . GLN A 1 164 ? -1.762 17.268 -19.358 1.00 94.50 164 GLN A O 1
ATOM 1331 N N . ILE A 1 165 ? -0.021 18.377 -18.444 1.00 92.81 165 ILE A N 1
ATOM 1332 C CA . ILE A 1 165 ? 1.041 17.719 -19.219 1.00 92.81 165 ILE A CA 1
ATOM 1333 C C . ILE A 1 165 ? 1.002 16.220 -18.946 1.00 92.81 165 ILE A C 1
ATOM 1335 O O . ILE A 1 165 ? 0.848 15.431 -19.874 1.00 92.81 165 ILE A O 1
ATOM 1339 N N . VAL A 1 166 ? 1.018 15.822 -17.675 1.00 92.62 166 VAL A N 1
ATOM 1340 C CA . VAL A 1 166 ? 0.986 14.410 -17.290 1.00 92.62 166 VAL A CA 1
ATOM 1341 C C . VAL A 1 166 ? -0.300 13.735 -17.738 1.00 92.62 166 VAL A C 1
ATOM 1343 O O . VAL A 1 166 ? -0.248 12.634 -18.280 1.00 92.62 166 VAL A O 1
ATOM 1346 N N . GLN A 1 167 ? -1.454 14.387 -17.584 1.00 93.94 167 GLN A N 1
ATOM 1347 C CA . GLN A 1 167 ? -2.721 13.852 -18.080 1.00 93.94 167 GLN A CA 1
ATOM 1348 C C . GLN A 1 167 ? -2.680 13.594 -19.597 1.00 93.94 167 GLN A C 1
ATOM 1350 O O . GLN A 1 167 ? -3.167 12.560 -20.062 1.00 93.94 167 GLN A O 1
ATOM 1355 N N . ASN A 1 168 ? -2.086 14.507 -20.369 1.00 92.88 168 ASN A N 1
ATOM 1356 C CA . ASN A 1 168 ? -1.923 14.360 -21.815 1.00 92.88 168 ASN A CA 1
ATOM 1357 C C . ASN A 1 168 ? -0.933 13.246 -22.168 1.00 92.88 168 ASN A C 1
ATOM 1359 O O . ASN A 1 168 ? -1.189 12.480 -23.095 1.00 92.88 168 ASN A O 1
ATOM 1363 N N . THR A 1 169 ? 0.148 13.103 -21.404 1.00 92.06 169 THR A N 1
ATOM 1364 C CA . THR A 1 169 ? 1.110 12.009 -21.562 1.00 92.06 169 THR A CA 1
ATOM 1365 C C . THR A 1 169 ? 0.457 10.655 -21.296 1.00 92.06 169 THR A C 1
ATOM 1367 O O . THR A 1 169 ? 0.581 9.741 -22.107 1.00 92.06 169 THR A O 1
ATOM 1370 N N . LEU A 1 170 ? -0.336 10.524 -20.227 1.00 91.50 170 LEU A N 1
ATOM 1371 C CA . LEU A 1 170 ? -1.103 9.302 -19.955 1.00 91.50 170 LEU A CA 1
ATOM 1372 C C . LEU A 1 170 ? -2.095 8.982 -21.081 1.00 91.50 170 LEU A C 1
ATOM 1374 O O . LEU A 1 170 ? -2.282 7.812 -21.422 1.00 91.50 170 LEU A O 1
ATOM 1378 N N . LYS A 1 171 ? -2.725 10.007 -21.670 1.00 92.12 171 LYS A N 1
ATOM 1379 C CA . LYS A 1 171 ? -3.603 9.852 -22.839 1.00 92.12 171 LYS A CA 1
ATOM 1380 C C . LYS A 1 171 ? -2.842 9.315 -24.038 1.00 92.12 171 LYS A C 1
ATOM 1382 O O . LYS A 1 171 ? -3.277 8.341 -24.645 1.00 92.12 171 LYS A O 1
ATOM 1387 N N . PHE A 1 172 ? -1.707 9.930 -24.347 1.00 88.44 172 PHE A N 1
ATOM 1388 C CA . PHE A 1 172 ? -0.853 9.536 -25.459 1.00 88.44 172 PHE A CA 1
ATOM 1389 C C . PHE A 1 172 ? -0.371 8.085 -25.322 1.00 88.44 172 PHE A C 1
ATOM 1391 O O . PHE A 1 172 ? -0.443 7.311 -26.271 1.00 88.44 172 PHE A O 1
ATOM 1398 N N . LEU A 1 173 ? 0.022 7.683 -24.113 1.00 88.06 173 LEU A N 1
ATOM 1399 C CA . LEU A 1 173 ? 0.476 6.324 -23.809 1.00 88.06 173 LEU A CA 1
ATOM 1400 C C . LEU A 1 173 ? -0.654 5.276 -23.772 1.00 88.06 173 LEU A C 1
ATOM 1402 O O . LEU A 1 173 ? -0.389 4.103 -23.504 1.00 88.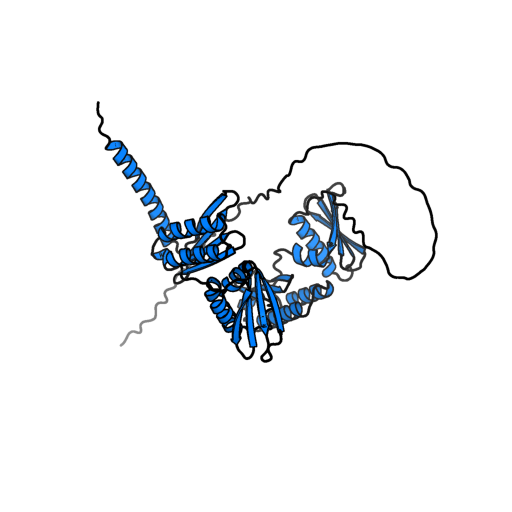06 173 LEU A O 1
ATOM 1406 N N . GLY A 1 174 ? -1.911 5.674 -24.000 1.00 88.94 174 GLY A N 1
ATOM 1407 C CA . GLY A 1 174 ? -3.069 4.779 -23.924 1.00 88.94 174 GLY A CA 1
ATOM 1408 C C . GLY A 1 174 ? -3.367 4.273 -22.508 1.00 88.94 174 GLY A C 1
ATOM 1409 O O . GLY A 1 174 ? -3.987 3.227 -22.347 1.00 88.94 174 GLY A O 1
ATOM 1410 N N . ILE A 1 175 ? -2.900 4.990 -21.481 1.00 87.69 175 ILE A N 1
ATOM 1411 C CA . ILE A 1 175 ? -3.146 4.688 -20.061 1.00 87.69 175 ILE A CA 1
ATOM 1412 C C . ILE A 1 175 ? -4.440 5.364 -19.589 1.00 87.69 175 ILE A C 1
ATOM 1414 O O . ILE A 1 175 ? -5.081 4.924 -18.636 1.00 87.69 175 ILE A O 1
ATOM 1418 N N . GLN A 1 176 ? -4.831 6.456 -20.248 1.00 85.56 176 GLN A N 1
ATOM 1419 C CA . GLN A 1 176 ? -5.997 7.231 -19.857 1.00 85.56 176 GLN A CA 1
ATOM 1420 C C . GLN A 1 176 ? -7.295 6.446 -20.069 1.00 85.56 176 GLN A C 1
ATOM 1422 O O . GLN A 1 176 ? -7.637 6.042 -21.177 1.00 85.56 176 GLN A O 1
ATOM 1427 N N . ASN A 1 177 ? -8.056 6.318 -18.989 1.00 88.06 177 ASN A N 1
ATOM 1428 C CA . ASN A 1 177 ? -9.459 5.935 -19.007 1.00 88.06 177 ASN A CA 1
ATOM 1429 C C . ASN A 1 177 ? -10.290 7.049 -18.337 1.00 88.06 177 ASN A C 1
ATOM 1431 O O . ASN A 1 177 ? -9.738 8.004 -17.778 1.00 88.06 177 ASN A O 1
ATOM 1435 N N . ASN A 1 178 ? -11.619 6.924 -18.364 1.00 89.12 178 ASN A N 1
ATOM 1436 C CA . ASN A 1 178 ? -12.514 7.916 -17.752 1.00 89.12 178 ASN A CA 1
ATOM 1437 C C . ASN A 1 178 ? -12.230 8.125 -16.254 1.00 89.12 178 ASN A C 1
ATOM 1439 O O . ASN A 1 178 ? -12.377 9.235 -15.752 1.00 89.12 178 ASN A O 1
ATOM 1443 N N . LYS A 1 179 ? -11.767 7.082 -15.557 1.00 89.50 179 LYS A N 1
ATOM 1444 C CA . LYS A 1 179 ? -11.439 7.124 -14.129 1.00 89.50 179 LYS A CA 1
ATOM 1445 C C . LYS A 1 179 ? -10.243 8.037 -13.859 1.00 89.50 179 LYS A C 1
ATOM 1447 O O . LYS A 1 179 ? -10.327 8.968 -13.061 1.00 89.50 179 LYS A O 1
ATOM 1452 N N . VAL A 1 180 ? -9.161 7.832 -14.610 1.00 90.25 180 VAL A N 1
ATOM 1453 C CA . VAL A 1 180 ? -7.954 8.663 -14.559 1.00 90.25 180 VAL A CA 1
ATOM 1454 C C . VAL A 1 180 ? -8.305 10.104 -14.930 1.00 90.25 180 VAL A C 1
ATOM 1456 O O . VAL A 1 180 ? -7.921 11.022 -14.211 1.00 90.25 180 VAL A O 1
ATOM 1459 N N . CYS A 1 181 ? -9.094 10.326 -15.990 1.00 90.88 181 CYS A N 1
ATOM 1460 C CA . CYS A 1 181 ? -9.570 11.667 -16.348 1.00 90.88 181 CYS A CA 1
ATOM 1461 C C . CYS A 1 181 ? -10.284 12.364 -15.188 1.00 90.88 181 CYS A C 1
ATOM 1463 O O . CYS A 1 181 ? -9.950 13.503 -14.871 1.00 90.88 181 CYS A O 1
ATOM 1465 N N . ASN A 1 182 ? -11.225 11.675 -14.542 1.00 90.75 182 ASN A N 1
ATOM 1466 C CA . ASN A 1 182 ? -11.999 12.227 -13.437 1.00 90.75 182 ASN A CA 1
ATOM 1467 C C . ASN A 1 182 ? -11.110 12.584 -12.242 1.00 90.75 182 ASN A C 1
ATOM 1469 O O . ASN A 1 182 ? -11.290 13.652 -11.663 1.00 90.75 182 ASN A O 1
ATOM 1473 N N . CYS A 1 183 ? -10.110 11.758 -11.916 1.00 92.69 183 CYS A N 1
ATOM 1474 C CA . CYS A 1 183 ? -9.134 12.090 -10.877 1.00 92.69 183 CYS A CA 1
ATOM 1475 C C . CYS A 1 183 ? -8.350 13.359 -11.184 1.00 92.69 183 CYS A C 1
ATOM 1477 O O . CYS A 1 183 ? -8.211 14.207 -10.308 1.00 92.69 183 CYS A O 1
ATOM 1479 N N . PHE A 1 184 ? -7.848 13.509 -12.410 1.00 94.44 184 PHE A N 1
ATOM 1480 C CA . PHE A 1 184 ? -7.115 14.714 -12.798 1.00 94.44 184 PHE A CA 1
ATOM 1481 C C . PHE A 1 184 ? -8.016 15.951 -12.804 1.00 94.44 184 PHE A C 1
ATOM 1483 O O . PHE A 1 184 ? -7.599 17.007 -12.331 1.00 94.44 184 PHE A O 1
ATOM 1490 N N . SER A 1 185 ? -9.259 15.826 -13.276 1.00 93.44 185 SER A N 1
ATOM 1491 C CA . SER A 1 185 ? -10.239 16.913 -13.218 1.00 93.44 185 SER A CA 1
ATOM 1492 C C . SER A 1 185 ? -10.544 17.317 -11.776 1.00 93.44 185 SER A C 1
ATOM 1494 O O . SER A 1 185 ? -10.450 18.496 -11.449 1.00 93.44 185 SER A O 1
ATOM 1496 N N . LEU A 1 186 ? -10.817 16.350 -10.892 1.00 92.56 186 LEU A N 1
ATOM 1497 C CA . LEU A 1 186 ? -11.061 16.602 -9.472 1.00 92.56 186 LEU A CA 1
ATOM 1498 C C . LEU A 1 186 ? -9.844 17.242 -8.798 1.00 92.56 186 LEU A C 1
ATOM 1500 O O . LEU A 1 186 ? -9.994 18.241 -8.098 1.00 92.56 186 LEU A O 1
ATOM 1504 N N . ALA A 1 187 ? -8.647 16.700 -9.039 1.00 94.12 187 ALA A N 1
ATOM 1505 C CA . ALA A 1 187 ? -7.397 17.227 -8.509 1.00 94.12 187 ALA A CA 1
ATOM 1506 C C . ALA A 1 187 ? -7.189 18.690 -8.913 1.00 94.12 187 ALA A C 1
ATOM 1508 O O . ALA A 1 187 ? -6.893 19.522 -8.063 1.00 94.12 187 ALA A O 1
ATOM 1509 N N . ARG A 1 188 ? -7.392 19.024 -10.194 1.00 95.06 188 ARG A N 1
ATOM 1510 C CA . ARG A 1 188 ? -7.248 20.395 -10.700 1.00 95.06 188 ARG A CA 1
ATOM 1511 C C . ARG A 1 188 ? -8.289 21.343 -10.121 1.00 95.06 188 ARG A C 1
ATOM 1513 O O . ARG A 1 188 ? -7.923 22.437 -9.706 1.00 95.06 188 ARG A O 1
ATOM 1520 N N . THR A 1 189 ? -9.559 20.938 -10.085 1.00 91.62 189 THR A N 1
ATOM 1521 C CA . THR A 1 189 ? -10.632 21.755 -9.503 1.00 91.62 189 THR A CA 1
ATOM 1522 C C . THR A 1 189 ? -10.356 22.033 -8.030 1.00 91.62 189 THR A C 1
ATOM 1524 O O . THR A 1 189 ? -10.398 23.185 -7.618 1.00 91.62 189 THR A O 1
ATOM 1527 N N . LYS A 1 190 ? -9.996 21.005 -7.252 1.00 92.62 190 LYS A N 1
ATOM 1528 C CA . LYS A 1 190 ? -9.709 21.162 -5.822 1.00 92.62 190 LYS A CA 1
ATOM 1529 C C . LYS A 1 190 ? -8.449 21.976 -5.570 1.00 92.62 190 LYS A C 1
ATOM 1531 O O . LYS A 1 190 ? -8.473 22.862 -4.731 1.00 92.62 190 LYS A O 1
ATOM 1536 N N . LEU A 1 191 ? -7.385 21.758 -6.341 1.00 92.12 191 LEU A N 1
ATOM 1537 C CA . LEU A 1 191 ? -6.162 22.552 -6.225 1.00 92.12 191 LEU A CA 1
ATOM 1538 C C . LEU A 1 191 ? -6.421 24.048 -6.476 1.00 92.12 191 LEU A C 1
ATOM 1540 O O . LEU A 1 191 ? -5.835 24.878 -5.793 1.00 92.12 191 LEU A O 1
ATOM 1544 N N . MET A 1 192 ? -7.318 24.390 -7.409 1.00 92.88 192 MET A N 1
ATOM 1545 C CA . MET A 1 192 ? -7.718 25.777 -7.690 1.00 92.88 192 MET A CA 1
ATOM 1546 C C . MET A 1 192 ? -8.521 26.441 -6.568 1.00 92.88 192 MET A C 1
ATOM 1548 O O . MET A 1 192 ? -8.515 27.666 -6.469 1.00 92.88 192 MET A O 1
ATOM 1552 N N . GLU A 1 193 ? -9.230 25.655 -5.759 1.00 92.62 193 GLU A N 1
ATOM 1553 C CA . GLU A 1 193 ? -9.997 26.152 -4.611 1.00 92.62 193 GLU A CA 1
ATOM 1554 C C . GLU A 1 193 ? -9.091 26.466 -3.405 1.00 92.62 193 GLU A C 1
ATOM 1556 O O . GLU A 1 193 ? -9.457 27.276 -2.553 1.00 92.62 193 GLU A O 1
ATOM 1561 N N . GLU A 1 194 ? -7.905 25.856 -3.335 1.00 93.56 194 GLU A N 1
ATOM 1562 C CA . GLU A 1 194 ? -6.964 26.025 -2.227 1.00 93.56 194 GLU A CA 1
ATOM 1563 C C . GLU A 1 194 ? -6.192 27.349 -2.291 1.00 93.56 194 GLU A C 1
ATOM 1565 O O . GLU A 1 194 ? -5.877 27.878 -3.359 1.00 93.56 194 GLU A O 1
ATOM 1570 N N . GLN A 1 195 ? -5.805 27.875 -1.125 1.00 92.44 195 GLN A N 1
ATOM 1571 C CA . GLN A 1 195 ? -4.992 29.094 -1.043 1.00 92.44 195 GLN A CA 1
ATOM 1572 C C . GLN A 1 195 ? -3.565 28.863 -1.574 1.00 92.44 195 GLN A C 1
ATOM 1574 O O . GLN A 1 195 ? -2.987 27.796 -1.385 1.00 92.44 195 GLN A O 1
ATOM 1579 N N . LYS A 1 196 ? -2.941 29.889 -2.175 1.00 92.56 196 LYS A N 1
ATOM 1580 C CA . LYS A 1 196 ? -1.615 29.782 -2.825 1.00 92.56 196 LYS A CA 1
ATOM 1581 C C . LYS A 1 196 ? -0.525 29.166 -1.933 1.00 92.56 196 LYS A C 1
ATOM 1583 O O . LYS A 1 196 ? 0.204 28.289 -2.382 1.00 92.56 196 LYS A O 1
ATOM 1588 N N . TRP A 1 197 ? -0.444 29.569 -0.664 1.00 90.25 197 TRP A N 1
ATOM 1589 C CA . TRP A 1 197 ? 0.546 29.026 0.278 1.00 90.25 197 TRP A CA 1
ATOM 1590 C C . TRP A 1 197 ? 0.296 27.548 0.628 1.00 90.25 197 TRP A C 1
ATOM 1592 O O . TRP A 1 197 ? 1.235 26.828 0.966 1.00 90.25 197 TRP A O 1
ATOM 1602 N N . VAL A 1 198 ? -0.956 27.078 0.533 1.00 87.62 198 VAL A N 1
ATOM 1603 C CA . VAL A 1 198 ? -1.294 25.654 0.669 1.00 87.62 198 VAL A CA 1
ATOM 1604 C C . VAL A 1 198 ? -0.783 24.906 -0.554 1.00 87.62 198 VAL A C 1
ATOM 1606 O O . VAL A 1 198 ? -0.108 23.897 -0.385 1.00 87.62 198 VAL A O 1
ATOM 1609 N N . GLN A 1 199 ? -1.038 25.426 -1.760 1.00 89.94 199 GLN A N 1
ATOM 1610 C CA . GLN A 1 199 ? -0.579 24.825 -3.018 1.00 89.94 199 GLN A CA 1
ATOM 1611 C C . GLN A 1 199 ? 0.954 24.682 -3.056 1.00 89.94 199 GLN A C 1
ATOM 1613 O O . GLN A 1 199 ? 1.462 23.615 -3.389 1.00 89.94 199 GLN A O 1
ATOM 1618 N N . GLU A 1 200 ? 1.695 25.720 -2.648 1.00 90.56 200 GLU A N 1
ATOM 1619 C CA . GLU A 1 200 ? 3.170 25.729 -2.620 1.00 90.56 200 GLU A CA 1
ATOM 1620 C C . GLU A 1 200 ? 3.773 24.705 -1.639 1.00 90.56 200 GLU A C 1
ATOM 1622 O O . GLU A 1 200 ? 4.881 24.216 -1.856 1.00 90.56 200 GLU A O 1
ATOM 1627 N N . ASN A 1 201 ? 3.044 24.352 -0.576 1.00 92.44 201 ASN A N 1
ATOM 1628 C CA . ASN A 1 201 ? 3.464 23.371 0.428 1.00 92.44 201 ASN A CA 1
ATOM 1629 C C . ASN A 1 201 ? 2.637 22.072 0.376 1.00 92.44 201 ASN A C 1
ATOM 1631 O O . ASN A 1 201 ? 2.632 21.295 1.336 1.00 92.44 201 ASN A O 1
ATOM 1635 N N . MET A 1 202 ? 1.949 21.808 -0.737 1.00 92.19 202 MET A N 1
ATOM 1636 C CA . MET A 1 202 ? 1.178 20.584 -0.939 1.00 92.19 202 MET A CA 1
ATOM 1637 C C . MET A 1 202 ? 2.010 19.514 -1.660 1.00 92.19 202 MET A C 1
ATOM 1639 O O . MET A 1 202 ? 2.804 19.788 -2.561 1.00 92.19 202 MET A O 1
ATOM 1643 N N . LYS A 1 203 ? 1.806 18.266 -1.243 1.00 94.31 203 LYS A N 1
ATOM 1644 C CA . LYS A 1 203 ? 2.195 17.049 -1.949 1.00 94.31 203 LYS A CA 1
ATOM 1645 C C . LYS A 1 203 ? 0.913 16.331 -2.347 1.00 94.31 203 LYS A C 1
ATOM 1647 O O . LYS A 1 203 ? 0.167 15.871 -1.491 1.00 94.31 203 LYS A O 1
ATOM 1652 N N . LEU A 1 204 ? 0.619 16.284 -3.637 1.00 94.44 204 LEU A N 1
ATOM 1653 C CA . LEU A 1 204 ? -0.583 15.674 -4.187 1.00 94.44 204 LEU A CA 1
ATOM 1654 C C . LEU A 1 204 ? -0.267 14.264 -4.689 1.00 94.44 204 LEU A C 1
ATOM 1656 O O . LEU A 1 204 ? 0.589 14.087 -5.550 1.00 94.44 204 LEU A O 1
ATOM 1660 N N . LYS A 1 205 ? -1.001 13.267 -4.201 1.00 92.44 205 LYS A N 1
ATOM 1661 C CA . LYS A 1 205 ? -0.931 11.880 -4.663 1.00 92.44 205 LYS A CA 1
ATOM 1662 C C . LYS A 1 205 ? -2.225 11.505 -5.381 1.00 92.44 205 LYS A C 1
ATOM 1664 O O . LYS A 1 205 ? -3.301 11.603 -4.800 1.00 92.44 205 LYS A O 1
ATOM 1669 N N . ILE A 1 206 ? -2.141 11.073 -6.634 1.00 92.00 206 ILE A N 1
ATOM 1670 C CA . ILE A 1 206 ? -3.280 10.555 -7.402 1.00 92.00 206 ILE A CA 1
ATOM 1671 C C . ILE A 1 206 ? -3.138 9.037 -7.486 1.00 92.00 206 ILE A C 1
ATOM 1673 O O . ILE A 1 206 ? -2.132 8.544 -7.991 1.00 92.00 206 ILE A O 1
ATOM 1677 N N . ILE A 1 207 ? -4.139 8.308 -6.995 1.00 88.62 207 ILE A N 1
ATOM 1678 C CA . ILE A 1 207 ? -4.190 6.843 -7.026 1.00 88.62 207 ILE A CA 1
ATOM 1679 C C . ILE A 1 207 ? -5.462 6.438 -7.767 1.00 88.62 207 ILE A C 1
ATOM 1681 O O . ILE A 1 207 ? -6.573 6.689 -7.300 1.00 88.62 207 ILE A O 1
ATOM 1685 N N . CYS A 1 208 ? -5.308 5.837 -8.943 1.00 88.25 208 CYS A N 1
ATOM 1686 C CA . CYS A 1 208 ? -6.418 5.417 -9.791 1.00 88.25 208 CYS A CA 1
ATOM 1687 C C . CYS A 1 208 ? -6.054 4.133 -10.544 1.00 88.25 208 CYS A C 1
ATOM 1689 O O . CYS A 1 208 ? -5.250 4.166 -11.475 1.00 88.25 208 CYS A O 1
ATOM 1691 N N . CYS A 1 209 ? -6.683 3.007 -10.192 1.00 84.75 209 CYS A N 1
ATOM 1692 C CA . CYS A 1 209 ? -6.368 1.695 -10.776 1.00 84.75 209 CYS A CA 1
ATOM 1693 C C . CYS A 1 209 ? -4.859 1.367 -10.637 1.00 84.75 209 CYS A C 1
ATOM 1695 O O . CYS A 1 209 ? -4.331 1.382 -9.531 1.00 84.75 209 CYS A O 1
ATOM 1697 N N . GLU A 1 210 ? -4.161 1.116 -11.752 1.00 82.25 210 GLU A N 1
ATOM 1698 C CA . GLU A 1 210 ? -2.707 0.873 -11.823 1.00 82.25 210 GLU A CA 1
ATOM 1699 C C . GLU A 1 210 ? -1.861 2.167 -11.785 1.00 82.25 210 GLU A C 1
ATOM 1701 O O . GLU A 1 210 ? -0.635 2.113 -11.844 1.00 82.25 210 GLU A O 1
ATOM 1706 N N . VAL A 1 211 ? -2.488 3.349 -11.750 1.00 86.00 211 VAL A N 1
ATOM 1707 C CA . VAL A 1 211 ? -1.804 4.644 -11.854 1.00 86.00 211 VAL A CA 1
ATOM 1708 C C . VAL A 1 211 ? -1.607 5.241 -10.464 1.00 86.00 211 VAL A C 1
ATOM 1710 O O . VAL A 1 211 ? -2.570 5.667 -9.826 1.00 86.00 211 VAL A O 1
ATOM 1713 N N . ILE A 1 212 ? -0.352 5.313 -10.018 1.00 89.25 212 ILE A N 1
ATOM 1714 C CA . ILE A 1 212 ? 0.055 5.990 -8.781 1.00 89.25 212 ILE A CA 1
ATOM 1715 C C . ILE A 1 212 ? 1.018 7.110 -9.154 1.00 89.25 212 ILE A C 1
ATOM 1717 O O . ILE A 1 212 ? 2.131 6.844 -9.593 1.00 89.25 212 ILE A O 1
ATOM 1721 N N . LEU A 1 213 ? 0.592 8.359 -8.984 1.00 90.75 213 LEU A N 1
ATOM 1722 C CA . LEU A 1 213 ? 1.376 9.540 -9.345 1.00 90.75 213 LEU A CA 1
ATOM 1723 C C . LEU A 1 213 ? 1.493 10.491 -8.164 1.00 90.75 213 LEU A C 1
ATOM 1725 O O . LEU A 1 213 ? 0.526 10.682 -7.426 1.00 90.75 213 LEU A O 1
ATOM 1729 N N . THR A 1 214 ? 2.661 11.108 -8.009 1.00 91.38 214 THR A N 1
ATOM 1730 C CA . THR A 1 214 ? 2.947 12.047 -6.921 1.00 91.38 214 THR A CA 1
ATOM 1731 C C . THR A 1 214 ? 3.473 13.360 -7.490 1.00 91.38 214 THR A C 1
ATOM 1733 O O . THR A 1 214 ? 4.328 13.361 -8.369 1.00 91.38 214 THR A O 1
ATOM 1736 N N . PHE A 1 215 ? 2.957 14.472 -6.977 1.00 92.88 215 PHE A N 1
ATOM 1737 C CA . PHE A 1 215 ? 3.289 15.832 -7.383 1.00 92.88 215 PHE A CA 1
ATOM 1738 C C . PHE A 1 215 ? 3.590 16.679 -6.147 1.00 92.88 215 PHE A C 1
ATOM 1740 O O . PHE A 1 215 ? 2.915 16.559 -5.128 1.00 92.88 215 PHE A O 1
ATOM 1747 N N . GLY A 1 216 ? 4.542 17.592 -6.257 1.00 92.25 216 GLY A N 1
ATOM 1748 C CA . GLY A 1 216 ? 4.961 18.509 -5.207 1.00 92.25 216 GLY A CA 1
ATOM 1749 C C . GLY A 1 216 ? 5.897 17.870 -4.182 1.00 92.25 216 GLY A C 1
ATOM 1750 O O . GLY A 1 216 ? 5.946 16.654 -4.015 1.00 92.25 216 GLY A O 1
ATOM 1751 N N . LYS A 1 217 ? 6.629 18.738 -3.475 1.00 90.56 217 LYS A N 1
ATOM 1752 C CA . LYS A 1 217 ? 7.561 18.378 -2.387 1.00 90.56 217 LYS A CA 1
ATOM 1753 C C . LYS A 1 217 ? 7.073 18.843 -1.014 1.00 90.56 217 LYS A C 1
ATOM 1755 O O . LYS A 1 217 ? 7.829 18.893 -0.045 1.00 90.56 217 LYS A O 1
ATOM 1760 N N . GLY A 1 218 ? 5.821 19.289 -0.960 1.00 90.38 218 GLY A N 1
ATOM 1761 C CA . GLY A 1 218 ? 5.227 19.895 0.214 1.00 90.38 218 GLY A CA 1
ATOM 1762 C C . GLY A 1 218 ? 5.035 18.920 1.373 1.00 90.38 218 GLY A C 1
ATOM 1763 O O . GLY A 1 218 ? 5.006 17.703 1.197 1.00 90.38 218 GLY A O 1
ATOM 1764 N N . LYS A 1 219 ? 4.866 19.458 2.582 1.00 88.69 219 LYS A N 1
ATOM 1765 C CA . LYS A 1 219 ? 4.558 18.650 3.774 1.00 88.69 219 LYS A CA 1
ATOM 1766 C C . LYS A 1 219 ? 3.077 18.269 3.864 1.00 88.69 219 LYS A C 1
ATOM 1768 O O . LYS A 1 219 ? 2.747 17.290 4.528 1.00 88.69 219 LYS A O 1
ATOM 1773 N N . ASN A 1 220 ? 2.191 19.024 3.213 1.00 87.62 220 ASN A N 1
ATOM 1774 C CA . ASN A 1 220 ? 0.750 18.795 3.278 1.00 87.62 220 ASN A CA 1
ATOM 1775 C C . ASN A 1 220 ? 0.334 17.755 2.234 1.00 87.62 220 ASN A C 1
ATOM 1777 O O . ASN A 1 220 ? 0.240 18.069 1.050 1.00 87.62 220 ASN A O 1
ATOM 1781 N N . LEU A 1 221 ? 0.085 16.518 2.662 1.00 91.25 221 LEU A N 1
ATOM 1782 C CA . LEU A 1 221 ? -0.338 15.446 1.763 1.00 91.25 221 LEU A CA 1
ATOM 1783 C C . LEU A 1 221 ? -1.831 15.568 1.420 1.00 91.25 221 LEU A C 1
ATOM 1785 O O . LEU A 1 221 ? -2.685 15.436 2.293 1.00 91.25 221 LEU A O 1
ATOM 1789 N N . ALA A 1 222 ? -2.144 15.733 0.138 1.00 90.94 222 ALA A N 1
ATOM 1790 C CA . ALA A 1 222 ? -3.483 15.565 -0.414 1.00 90.94 222 ALA A CA 1
ATOM 1791 C C . ALA A 1 222 ? -3.519 14.296 -1.265 1.00 90.94 222 ALA A C 1
ATOM 1793 O O . ALA A 1 222 ? -2.612 14.056 -2.058 1.00 90.94 222 ALA A O 1
ATOM 1794 N N . THR A 1 223 ? -4.564 13.481 -1.123 1.00 91.50 223 THR A N 1
ATOM 1795 C CA . THR A 1 223 ? -4.713 12.259 -1.923 1.00 91.50 223 THR A CA 1
ATOM 1796 C C . THR A 1 223 ? -6.029 12.281 -2.687 1.00 91.50 223 THR A C 1
ATOM 1798 O O . THR A 1 223 ? -7.094 12.447 -2.097 1.00 91.50 223 THR A O 1
ATOM 1801 N N . VAL A 1 224 ? -5.953 12.085 -4.001 1.00 89.94 224 VAL A N 1
ATOM 1802 C CA . VAL A 1 224 ? -7.106 11.857 -4.871 1.00 89.94 224 VAL A CA 1
ATOM 1803 C C . VAL A 1 224 ? -7.158 10.371 -5.182 1.00 89.94 224 VAL A C 1
ATOM 1805 O O . VAL A 1 224 ? -6.320 9.848 -5.915 1.00 89.94 224 VAL A O 1
ATOM 1808 N N . LEU A 1 225 ? -8.137 9.699 -4.590 1.00 85.94 225 LEU A N 1
ATOM 1809 C CA . LEU A 1 225 ? -8.405 8.284 -4.805 1.00 85.94 225 LEU A CA 1
ATOM 1810 C C . LEU A 1 225 ? -9.550 8.155 -5.806 1.00 85.94 225 LEU A C 1
ATOM 1812 O O . LEU A 1 225 ? -10.626 8.711 -5.574 1.00 85.94 225 LEU A O 1
ATOM 1816 N N . TYR A 1 226 ? -9.332 7.419 -6.895 1.00 76.69 226 TYR A N 1
ATOM 1817 C CA . TYR A 1 226 ? -10.451 6.878 -7.655 1.00 76.69 226 TYR A CA 1
ATOM 1818 C C . TYR A 1 226 ? -10.943 5.629 -6.948 1.00 76.69 226 TYR A C 1
ATOM 1820 O O . TYR A 1 226 ? -10.428 4.531 -7.159 1.00 76.69 226 TYR A O 1
ATOM 1828 N N . ASP A 1 227 ? -11.935 5.805 -6.094 1.00 61.03 227 ASP A N 1
ATOM 1829 C CA . ASP A 1 227 ? -12.683 4.670 -5.605 1.00 61.03 227 ASP A CA 1
ATOM 1830 C C . ASP A 1 227 ? -13.580 4.174 -6.745 1.00 61.03 227 ASP A C 1
ATOM 1832 O O . ASP A 1 227 ? -14.568 4.814 -7.104 1.00 61.03 227 ASP A O 1
ATOM 1836 N N . ASP A 1 228 ? -13.328 2.960 -7.240 1.00 47.22 228 ASP A N 1
ATOM 1837 C CA . ASP A 1 228 ? -14.352 2.171 -7.953 1.00 47.22 228 ASP A CA 1
ATOM 1838 C C . ASP A 1 228 ? -15.605 1.911 -7.085 1.00 47.22 228 ASP A C 1
ATOM 1840 O O . ASP A 1 228 ? -16.613 1.370 -7.541 1.00 47.22 228 ASP A O 1
ATOM 1844 N N . ILE A 1 229 ? -15.564 2.374 -5.836 1.00 44.59 229 ILE A N 1
ATOM 1845 C CA . ILE A 1 229 ? -16.655 2.477 -4.877 1.00 44.59 229 ILE A CA 1
ATOM 1846 C C . ILE A 1 229 ? -17.590 3.668 -5.196 1.00 44.59 229 ILE A C 1
ATOM 1848 O O . ILE A 1 229 ? -18.589 3.847 -4.512 1.00 44.59 229 ILE A O 1
ATOM 1852 N N . GLU A 1 230 ? -17.396 4.446 -6.271 1.00 43.97 230 GLU A N 1
ATOM 1853 C CA . GLU A 1 230 ? -18.315 5.538 -6.674 1.00 43.97 230 GLU A CA 1
ATOM 1854 C C . GLU A 1 230 ? -19.740 5.105 -7.113 1.00 43.97 230 GLU A C 1
ATOM 1856 O O . GLU A 1 230 ? -20.551 5.933 -7.529 1.00 43.97 230 GLU A O 1
ATOM 1861 N N . LYS A 1 231 ? -20.137 3.839 -6.917 1.00 45.22 231 LYS A N 1
ATOM 1862 C CA . LYS A 1 231 ? -21.565 3.445 -6.846 1.00 45.22 231 LYS A CA 1
ATOM 1863 C C . LYS A 1 231 ? -22.093 3.152 -5.439 1.00 45.22 231 LYS A C 1
ATOM 1865 O O . LYS A 1 231 ? -23.258 2.776 -5.294 1.00 45.22 231 LYS A O 1
ATOM 1870 N N . ILE A 1 232 ? -21.305 3.382 -4.398 1.00 41.00 232 ILE A N 1
ATOM 1871 C CA . ILE A 1 232 ? -21.756 3.371 -3.009 1.00 41.00 232 ILE A CA 1
ATOM 1872 C C . ILE A 1 232 ? -21.400 4.744 -2.417 1.00 41.00 232 ILE A C 1
ATOM 1874 O O . ILE A 1 232 ? -20.260 4.979 -2.030 1.00 41.00 232 ILE A O 1
ATOM 1878 N N . PRO A 1 233 ? -22.356 5.693 -2.380 1.00 37.03 233 PRO A N 1
ATOM 1879 C CA . PRO A 1 233 ? -22.169 7.001 -1.760 1.00 37.03 233 PRO A CA 1
ATOM 1880 C C . PRO A 1 233 ? -21.505 6.874 -0.385 1.00 37.03 233 PRO A C 1
ATOM 1882 O O . PRO A 1 233 ? -21.861 5.986 0.387 1.00 37.03 233 PRO A O 1
ATOM 1885 N N . LYS A 1 234 ? -20.593 7.787 -0.033 1.00 40.66 234 LYS A N 1
ATOM 1886 C CA . LYS A 1 234 ? -19.878 7.774 1.260 1.00 40.66 234 LYS A CA 1
ATOM 1887 C C . LYS A 1 234 ? -20.816 7.787 2.486 1.00 40.66 234 LYS A C 1
ATOM 1889 O O . LYS A 1 234 ? -20.446 7.272 3.534 1.00 40.66 234 LYS A O 1
ATOM 1894 N N . SER A 1 235 ? -22.057 8.266 2.346 1.00 41.75 235 SER A N 1
ATOM 1895 C CA . SER A 1 235 ? -23.117 8.144 3.365 1.00 41.75 235 SER A CA 1
ATOM 1896 C C . SER A 1 235 ? -23.794 6.759 3.426 1.00 41.75 235 SER A C 1
ATOM 1898 O O . SER A 1 235 ? -24.322 6.388 4.470 1.00 41.75 235 SER A O 1
ATOM 1900 N N . ARG A 1 236 ? -23.741 5.967 2.345 1.00 42.94 236 ARG A N 1
ATOM 1901 C CA . ARG A 1 236 ? -24.251 4.582 2.241 1.00 42.94 236 ARG A CA 1
ATOM 1902 C C . ARG A 1 236 ? -23.244 3.514 2.661 1.00 42.94 236 ARG A C 1
ATOM 1904 O O . ARG A 1 236 ? -23.652 2.384 2.945 1.00 42.94 236 ARG A O 1
ATOM 1911 N N . ASN A 1 237 ? -21.957 3.860 2.748 1.00 47.19 237 ASN A N 1
ATOM 1912 C CA . ASN A 1 237 ? -20.952 2.964 3.312 1.00 47.19 237 ASN A CA 1
ATOM 1913 C C . ASN A 1 237 ? -21.304 2.636 4.763 1.00 47.19 237 ASN A C 1
ATOM 1915 O O . ASN A 1 237 ? -21.420 1.467 5.095 1.00 47.19 237 ASN A O 1
ATOM 1919 N N . VAL A 1 238 ? -21.628 3.620 5.604 1.00 48.97 238 VAL A N 1
ATOM 1920 C CA . VAL A 1 238 ? -21.964 3.353 7.014 1.00 48.97 238 VAL A CA 1
ATOM 1921 C C . VAL A 1 238 ? -23.102 2.336 7.166 1.00 48.97 238 VAL A C 1
ATOM 1923 O O . VAL A 1 238 ? -23.057 1.520 8.082 1.00 48.97 238 VAL A O 1
ATOM 1926 N N . VAL A 1 239 ? -24.100 2.340 6.275 1.00 52.88 239 VAL A N 1
ATOM 1927 C CA . VAL A 1 239 ? -25.245 1.424 6.386 1.00 52.88 239 VAL A CA 1
ATOM 1928 C C . VAL A 1 239 ? -24.917 0.034 5.845 1.00 52.88 239 VAL A C 1
ATOM 1930 O O . VAL A 1 239 ? -25.142 -0.938 6.558 1.00 52.88 239 VAL A O 1
ATOM 1933 N N . SER A 1 240 ? -24.287 -0.068 4.670 1.00 56.91 240 SER A N 1
ATOM 1934 C CA . SER A 1 240 ? -23.833 -1.354 4.106 1.00 56.91 240 SER A CA 1
ATOM 1935 C C . SER A 1 240 ? -22.794 -2.026 5.015 1.00 56.91 240 SER A C 1
ATOM 1937 O O . SER A 1 240 ? -22.861 -3.227 5.253 1.00 56.91 240 SER A O 1
ATOM 1939 N N . PHE A 1 241 ? -21.892 -1.236 5.609 1.00 60.38 241 PHE A N 1
ATOM 1940 C CA . PHE A 1 241 ? -20.914 -1.683 6.600 1.00 60.38 241 PHE A CA 1
ATOM 1941 C C . PHE A 1 241 ? -21.550 -2.023 7.952 1.00 60.38 241 PHE A C 1
ATOM 1943 O O . PHE A 1 241 ? -21.134 -3.000 8.562 1.00 60.38 241 PHE A O 1
ATOM 1950 N N . ARG A 1 242 ? -22.560 -1.287 8.449 1.00 63.53 242 ARG A N 1
ATOM 1951 C CA . ARG A 1 242 ? -23.310 -1.694 9.661 1.00 63.53 242 ARG A CA 1
ATOM 1952 C C . ARG A 1 242 ? -24.011 -3.025 9.458 1.00 63.53 242 ARG A C 1
ATOM 1954 O O . ARG A 1 242 ? -24.036 -3.835 10.377 1.00 63.53 242 ARG A O 1
ATOM 1961 N N . LEU A 1 243 ? -24.567 -3.227 8.272 1.00 65.75 243 LEU A N 1
ATOM 1962 C CA . LEU A 1 243 ? -25.237 -4.457 7.896 1.00 65.75 243 LEU A CA 1
ATOM 1963 C C . LEU A 1 243 ? -24.247 -5.614 7.845 1.00 65.75 243 LEU A C 1
ATOM 1965 O O . LEU A 1 243 ? -24.418 -6.596 8.557 1.00 65.75 243 LEU A O 1
ATOM 1969 N N . LEU A 1 244 ? -23.153 -5.436 7.099 1.00 65.81 244 LEU A N 1
ATOM 1970 C CA . LEU A 1 244 ? -22.087 -6.420 7.012 1.00 65.81 244 LEU A CA 1
ATOM 1971 C C . LEU A 1 244 ? -21.497 -6.694 8.397 1.00 65.81 244 LEU A C 1
ATOM 1973 O O . LEU A 1 244 ? -21.265 -7.839 8.729 1.00 65.81 244 LEU A O 1
ATOM 1977 N N . LYS A 1 245 ? -21.344 -5.680 9.258 1.00 67.94 245 LYS A N 1
ATOM 1978 C CA . LYS A 1 245 ? -20.926 -5.839 10.659 1.00 67.94 245 LYS A CA 1
ATOM 1979 C C . LYS A 1 245 ? -21.912 -6.683 11.457 1.00 67.94 245 LYS A C 1
ATOM 1981 O O . LYS A 1 245 ? -21.486 -7.573 12.179 1.00 67.94 245 LYS A O 1
ATOM 1986 N N . LYS A 1 246 ? -23.210 -6.392 11.365 1.00 70.19 246 LYS A N 1
ATOM 1987 C CA . LYS A 1 246 ? -24.269 -7.128 12.067 1.00 70.19 246 LYS A CA 1
ATOM 1988 C C . LYS A 1 246 ? -24.299 -8.589 11.609 1.00 70.19 246 LYS A C 1
ATOM 1990 O O . LYS A 1 246 ? -24.411 -9.477 12.448 1.00 70.19 246 LYS A O 1
ATOM 1995 N N . MET A 1 247 ? -24.098 -8.821 10.312 1.00 69.19 247 MET A N 1
ATOM 1996 C CA . MET A 1 247 ? -23.980 -10.146 9.699 1.00 69.19 247 MET A CA 1
ATOM 1997 C C . MET A 1 247 ? -22.678 -10.856 10.103 1.00 69.19 247 MET A C 1
ATOM 1999 O O . MET A 1 247 ? -22.709 -12.005 10.516 1.00 69.19 247 MET A O 1
ATOM 2003 N N . LEU A 1 248 ? -21.537 -10.163 10.106 1.00 70.44 248 LEU A N 1
ATOM 2004 C CA . LEU A 1 248 ? -20.239 -10.667 10.577 1.00 70.44 248 LEU A CA 1
ATOM 2005 C C . LEU A 1 248 ? -20.271 -11.008 12.076 1.00 70.44 248 LEU A C 1
ATOM 2007 O O . LEU A 1 248 ? -19.654 -11.972 12.507 1.00 70.44 248 LEU A O 1
ATOM 2011 N N . GLN A 1 249 ? -21.012 -10.248 12.885 1.00 70.12 249 GLN A N 1
ATOM 2012 C CA . GLN A 1 249 ? -21.243 -10.558 14.300 1.00 70.12 249 GLN A CA 1
ATOM 2013 C C . GLN A 1 249 ? -22.131 -11.791 14.495 1.00 70.12 249 GLN A C 1
ATOM 2015 O O . GLN A 1 249 ? -22.045 -12.426 15.542 1.00 70.12 249 GLN A O 1
ATOM 2020 N N . THR A 1 250 ? -22.963 -12.121 13.505 1.00 68.88 250 THR A N 1
ATOM 2021 C CA . THR A 1 250 ? -23.775 -13.345 13.472 1.00 68.88 250 THR A CA 1
ATOM 2022 C C . THR A 1 250 ? -23.089 -14.497 12.737 1.00 68.88 250 THR A C 1
ATOM 2024 O O . THR A 1 250 ? -23.551 -15.627 12.860 1.00 68.88 250 THR A O 1
ATOM 2027 N N . LEU A 1 251 ? -21.955 -14.280 12.056 1.00 66.94 251 LEU A N 1
ATOM 2028 C CA . LEU A 1 251 ? -21.197 -15.355 11.397 1.00 66.94 251 LEU A CA 1
ATOM 2029 C C . LEU A 1 251 ? -20.742 -16.442 12.364 1.00 66.94 251 LEU A C 1
ATOM 2031 O O . LEU A 1 251 ? -20.718 -17.604 11.989 1.00 66.94 251 LEU A O 1
ATOM 2035 N N . SER A 1 252 ? -20.450 -16.096 13.618 1.00 64.00 252 SER A N 1
ATOM 2036 C CA . SER A 1 252 ? -20.128 -17.086 14.652 1.00 64.00 252 SER A CA 1
ATOM 2037 C C . SER A 1 252 ? -21.289 -18.039 14.972 1.00 64.00 252 SER A C 1
ATOM 2039 O O . SER A 1 252 ? -21.067 -19.066 15.608 1.00 64.00 252 SER A O 1
ATOM 2041 N N . SER A 1 253 ? -22.510 -17.709 14.539 1.00 72.31 253 SER A N 1
ATOM 2042 C CA . SER A 1 253 ? -23.710 -18.538 14.679 1.00 72.31 253 SER A CA 1
ATOM 2043 C C . SER A 1 253 ? -24.240 -19.118 13.365 1.00 72.31 253 SER A C 1
ATOM 2045 O O . SER A 1 253 ? -25.106 -19.986 13.430 1.00 72.31 253 SER A O 1
ATOM 2047 N N . LEU A 1 254 ? -23.750 -18.660 12.206 1.00 72.38 254 LEU A N 1
ATOM 2048 C CA . LEU A 1 254 ? -24.251 -19.099 10.902 1.00 72.38 254 LEU A CA 1
ATOM 2049 C C . LEU A 1 254 ? -23.674 -20.478 10.537 1.00 72.38 254 LEU A C 1
ATOM 2051 O O . LEU A 1 254 ? -22.466 -20.705 10.617 1.00 72.38 254 LEU A O 1
ATOM 2055 N N . GLN A 1 255 ? -24.533 -21.406 10.120 1.00 82.25 255 GLN A N 1
ATOM 2056 C CA . GLN A 1 255 ? -24.127 -22.709 9.592 1.00 82.25 255 GLN A CA 1
ATOM 2057 C C . GLN A 1 255 ? -23.670 -22.594 8.130 1.00 82.25 255 GLN A C 1
ATOM 2059 O O . GLN A 1 255 ? -24.026 -21.667 7.404 1.00 82.25 255 GLN A O 1
ATOM 2064 N N . ASN A 1 256 ? -22.859 -23.553 7.677 1.00 84.62 256 ASN A N 1
ATOM 2065 C CA . ASN A 1 256 ? -22.388 -23.606 6.293 1.00 84.62 256 ASN A CA 1
ATOM 2066 C C . ASN A 1 256 ? -23.578 -23.669 5.316 1.00 84.62 256 ASN A C 1
ATOM 2068 O O . ASN A 1 256 ? -24.378 -24.601 5.372 1.00 84.62 256 ASN A O 1
ATOM 2072 N N . GLY A 1 257 ? -23.667 -22.698 4.410 1.00 86.50 257 GLY A N 1
ATOM 2073 C CA . GLY A 1 257 ? -24.758 -22.534 3.452 1.00 86.50 257 GLY A CA 1
ATOM 2074 C C . GLY A 1 257 ? -25.904 -21.640 3.929 1.00 86.50 257 GLY A C 1
ATOM 2075 O O . GLY A 1 257 ? -26.824 -21.408 3.146 1.00 86.50 257 GLY A O 1
ATOM 2076 N N . GLU A 1 258 ? -25.874 -21.125 5.162 1.00 88.75 258 GLU A N 1
ATOM 2077 C CA . GLU A 1 258 ? -26.900 -20.191 5.622 1.00 88.75 258 GLU A CA 1
ATOM 2078 C C . GLU A 1 258 ? -26.773 -18.830 4.933 1.00 88.75 258 GLU A C 1
ATOM 2080 O O . GLU A 1 258 ? -25.684 -18.291 4.703 1.00 88.75 258 GLU A O 1
ATOM 2085 N N . GLU A 1 259 ? -27.934 -18.273 4.608 1.00 90.06 259 GLU A N 1
ATOM 2086 C CA . GLU A 1 259 ? -28.074 -16.958 4.013 1.00 90.06 259 GLU A CA 1
ATOM 2087 C C . GLU A 1 259 ? -28.647 -15.997 5.051 1.00 90.06 259 GLU A C 1
ATOM 2089 O O . GLU A 1 259 ? -29.734 -16.202 5.590 1.00 90.06 259 GLU A O 1
ATOM 2094 N N . ALA A 1 260 ? -27.920 -14.918 5.311 1.00 88.12 260 ALA A N 1
ATOM 2095 C CA . ALA A 1 260 ? -28.444 -13.776 6.031 1.00 88.12 260 ALA A CA 1
ATOM 2096 C C . ALA A 1 260 ? -28.844 -12.705 5.012 1.00 88.12 260 ALA A C 1
ATOM 2098 O O . ALA A 1 260 ? -28.119 -12.436 4.054 1.00 88.12 260 ALA A O 1
ATOM 2099 N N . GLN A 1 261 ? -29.990 -12.068 5.234 1.00 90.50 261 GLN A N 1
ATOM 2100 C CA . GLN A 1 261 ? -30.447 -10.931 4.442 1.00 90.50 261 GLN A CA 1
ATOM 2101 C C . GLN A 1 261 ? -30.821 -9.781 5.364 1.00 90.50 261 GLN A C 1
ATOM 2103 O O . GLN A 1 261 ? -31.361 -9.994 6.450 1.00 90.50 261 GLN A O 1
ATOM 2108 N N . ASP A 1 262 ? -30.561 -8.555 4.928 1.00 87.56 262 ASP A N 1
ATOM 2109 C CA . ASP A 1 262 ? -31.063 -7.369 5.616 1.00 87.56 262 ASP A CA 1
ATOM 2110 C C . ASP A 1 262 ? -31.331 -6.255 4.584 1.00 87.56 262 ASP A C 1
ATOM 2112 O O . ASP A 1 262 ? -30.720 -6.202 3.507 1.00 87.56 262 ASP A O 1
ATOM 2116 N N . GLN A 1 263 ? -32.317 -5.406 4.868 1.00 87.44 263 GLN A N 1
ATOM 2117 C CA . GLN A 1 263 ? -32.840 -4.422 3.921 1.00 87.44 263 GLN A CA 1
ATOM 2118 C C . GLN A 1 263 ? -32.319 -3.024 4.262 1.00 87.44 263 GLN A C 1
ATOM 2120 O O . GLN A 1 263 ? -32.450 -2.543 5.384 1.00 87.44 263 GLN A O 1
ATOM 2125 N N . CYS A 1 264 ? -31.753 -2.337 3.272 1.00 78.81 264 CYS A N 1
ATOM 2126 C CA . CYS A 1 264 ? -31.182 -1.004 3.422 1.00 78.81 264 CYS A CA 1
ATOM 2127 C C . CYS A 1 264 ? -31.455 -0.159 2.172 1.00 78.81 264 CYS A C 1
ATOM 2129 O O . CYS A 1 264 ? -31.077 -0.543 1.067 1.00 78.81 264 CYS A O 1
ATOM 2131 N N . ASP A 1 265 ? -32.069 1.017 2.337 1.00 82.25 265 ASP A N 1
ATOM 2132 C CA . ASP A 1 265 ? -32.339 1.980 1.254 1.00 82.25 265 ASP A CA 1
ATOM 2133 C C . ASP A 1 265 ? -33.049 1.364 0.029 1.00 82.25 265 ASP A C 1
ATOM 2135 O O . ASP A 1 265 ? -32.720 1.659 -1.123 1.00 82.25 265 ASP A O 1
ATOM 2139 N N . GLY A 1 266 ? -34.006 0.459 0.263 1.00 84.31 266 GLY A N 1
ATOM 2140 C CA . GLY A 1 266 ? -34.732 -0.224 -0.815 1.00 84.31 266 GLY A CA 1
ATOM 2141 C C . GLY A 1 266 ? -33.895 -1.247 -1.595 1.00 84.31 266 GLY A C 1
ATOM 2142 O O . GLY A 1 266 ? -34.307 -1.695 -2.664 1.00 84.31 266 GLY A O 1
ATOM 2143 N N . LYS A 1 267 ? -32.726 -1.625 -1.074 1.00 84.62 267 LYS A N 1
ATOM 2144 C CA . LYS A 1 267 ? -31.916 -2.753 -1.539 1.00 84.62 267 LYS A CA 1
ATOM 2145 C C . LYS A 1 267 ? -31.875 -3.830 -0.464 1.00 84.62 267 LYS A C 1
ATOM 2147 O O . LYS A 1 267 ? -32.014 -3.526 0.719 1.00 84.62 267 LYS A O 1
ATOM 2152 N N . ILE A 1 268 ? -31.675 -5.074 -0.872 1.00 88.38 268 ILE A N 1
ATOM 2153 C CA . ILE A 1 268 ? -31.477 -6.198 0.043 1.00 88.38 268 ILE A CA 1
ATOM 2154 C C . ILE A 1 268 ? -30.017 -6.607 -0.094 1.00 88.38 268 ILE A C 1
ATOM 2156 O O . ILE A 1 268 ? -29.568 -6.933 -1.191 1.00 88.38 268 ILE A O 1
ATOM 2160 N N . LEU A 1 269 ? -29.256 -6.543 0.991 1.00 89.00 269 LEU A N 1
ATOM 2161 C CA . LEU A 1 269 ? -27.940 -7.165 1.019 1.00 89.00 269 LEU A CA 1
ATOM 2162 C C . LEU A 1 269 ? -28.145 -8.615 1.447 1.00 89.00 269 LEU A C 1
ATOM 2164 O O . LEU A 1 269 ? -28.769 -8.868 2.476 1.00 89.00 269 LEU A O 1
ATOM 2168 N N . SER A 1 270 ? -27.616 -9.541 0.665 1.00 88.81 270 SER A N 1
ATOM 2169 C CA . SER A 1 270 ? -27.570 -10.959 0.989 1.00 88.81 270 SER A CA 1
ATOM 2170 C C . SER A 1 270 ? -26.118 -11.354 1.243 1.00 88.81 270 SER A C 1
ATOM 2172 O O . SER A 1 270 ? -25.212 -10.958 0.503 1.00 88.81 270 SER A O 1
ATOM 2174 N N . LEU A 1 271 ? -25.896 -12.093 2.324 1.00 89.06 271 LEU A N 1
ATOM 2175 C CA . LEU A 1 271 ? -24.635 -12.741 2.637 1.00 89.06 271 LEU A CA 1
ATOM 2176 C C . LEU A 1 271 ? -24.911 -14.234 2.754 1.00 89.06 271 LEU A C 1
ATOM 2178 O O . LEU A 1 271 ? -25.543 -14.668 3.715 1.00 89.06 271 LEU A O 1
ATOM 2182 N N . THR A 1 272 ? -24.408 -15.012 1.807 1.00 89.38 272 THR A N 1
ATOM 2183 C CA . THR A 1 272 ? -24.398 -16.471 1.917 1.00 89.38 272 THR A CA 1
ATOM 2184 C C . THR A 1 272 ? -23.047 -16.899 2.459 1.00 89.38 272 THR A C 1
ATOM 2186 O O . THR A 1 272 ? -22.015 -16.614 1.844 1.00 89.38 272 THR A O 1
ATOM 2189 N N . TYR A 1 273 ? -23.043 -17.538 3.625 1.00 84.62 273 TYR A N 1
ATOM 2190 C CA . TYR A 1 273 ? -21.826 -18.000 4.279 1.00 84.62 273 TYR A CA 1
ATOM 2191 C C . TYR A 1 273 ? -21.506 -19.436 3.871 1.00 84.62 273 TYR A C 1
ATOM 2193 O O . TYR A 1 273 ? -22.363 -20.313 3.933 1.00 84.62 273 TYR A O 1
ATOM 2201 N N . TRP A 1 274 ? -20.251 -19.693 3.523 1.00 86.31 274 TRP A N 1
ATOM 2202 C CA . TRP A 1 274 ? -19.670 -21.028 3.487 1.00 86.31 274 TRP A CA 1
ATOM 2203 C C . TRP A 1 274 ? -18.381 -21.059 4.301 1.00 86.31 274 TRP A C 1
ATOM 2205 O O . TRP A 1 274 ? -17.774 -20.023 4.558 1.00 86.31 274 TRP A O 1
ATOM 2215 N N . THR A 1 275 ? -17.933 -22.261 4.662 1.00 80.44 275 THR A N 1
ATOM 2216 C CA . THR A 1 275 ? -16.770 -22.476 5.542 1.00 80.44 275 THR A CA 1
ATOM 2217 C C . THR A 1 275 ? -15.539 -21.645 5.158 1.00 80.44 275 THR A C 1
ATOM 2219 O O . THR A 1 275 ? -14.904 -21.061 6.028 1.00 80.44 275 THR A O 1
ATOM 2222 N N . GLU A 1 276 ? -15.228 -21.543 3.865 1.00 78.81 276 GLU A N 1
ATOM 2223 C CA . GLU A 1 276 ? -14.030 -20.839 3.374 1.00 78.81 276 GLU A CA 1
ATOM 2224 C C . GLU A 1 276 ? -14.351 -19.538 2.631 1.00 78.81 276 GLU A C 1
ATOM 2226 O O . GLU A 1 276 ? -13.501 -18.662 2.474 1.00 78.81 276 GLU A O 1
ATOM 2231 N N . ASN A 1 277 ? -15.588 -19.390 2.162 1.00 86.50 277 ASN A N 1
ATOM 2232 C CA . ASN A 1 277 ? -15.985 -18.313 1.268 1.00 86.50 277 ASN A CA 1
ATOM 2233 C C . ASN A 1 277 ? -17.339 -17.752 1.675 1.00 86.50 277 ASN A C 1
ATOM 2235 O O . ASN A 1 277 ? -18.211 -18.479 2.117 1.00 86.50 277 ASN A O 1
ATOM 2239 N N . CYS A 1 278 ? -17.562 -16.483 1.395 1.00 86.62 278 CYS A N 1
ATOM 2240 C CA . CYS A 1 278 ? -18.860 -15.840 1.469 1.00 86.62 278 CYS A CA 1
ATOM 2241 C C . CYS A 1 278 ? -19.242 -15.318 0.089 1.00 86.62 278 CYS A C 1
ATOM 2243 O O . CYS A 1 278 ? -18.389 -14.845 -0.662 1.00 86.62 278 CYS A O 1
ATOM 2245 N N . GLN A 1 279 ? -20.527 -15.331 -0.240 1.00 90.44 279 GLN A N 1
ATOM 2246 C CA . GLN A 1 279 ? -21.056 -14.543 -1.346 1.00 90.44 279 GLN A CA 1
ATOM 2247 C C . GLN A 1 279 ? -21.765 -13.331 -0.771 1.00 90.44 279 GLN A C 1
ATOM 2249 O O . GLN A 1 279 ? -22.742 -13.463 -0.044 1.00 90.44 279 GLN A O 1
ATOM 2254 N N . VAL A 1 280 ? -21.263 -12.147 -1.111 1.00 88.75 280 VAL A N 1
ATOM 2255 C CA . VAL A 1 280 ? -21.945 -10.885 -0.838 1.00 88.75 280 VAL A CA 1
ATOM 2256 C C . VAL A 1 280 ? -22.714 -10.516 -2.094 1.00 88.75 280 VAL A C 1
ATOM 2258 O O . VAL A 1 280 ? -22.117 -10.314 -3.155 1.00 88.75 280 VAL A O 1
ATOM 2261 N N . ALA A 1 281 ? -24.032 -10.423 -1.990 1.00 89.06 281 ALA A N 1
ATOM 2262 C CA . ALA A 1 281 ? -24.902 -9.980 -3.064 1.00 89.06 281 ALA A CA 1
ATOM 2263 C C . ALA A 1 281 ? -25.683 -8.727 -2.655 1.00 89.06 281 ALA A C 1
ATOM 2265 O O . ALA A 1 281 ? -26.124 -8.580 -1.520 1.00 89.06 281 ALA A O 1
ATOM 2266 N N . VAL A 1 282 ? -25.866 -7.810 -3.602 1.00 87.81 282 VAL A N 1
ATOM 2267 C CA . VAL A 1 282 ? -26.779 -6.672 -3.473 1.00 87.81 282 VAL A CA 1
ATOM 2268 C C . VAL A 1 282 ? -27.924 -6.915 -4.439 1.00 87.81 282 VAL A C 1
ATOM 2270 O O . VAL A 1 282 ? -27.734 -6.900 -5.657 1.00 87.81 282 VAL A O 1
ATOM 2273 N N . LEU A 1 283 ? -29.112 -7.124 -3.897 1.00 90.56 283 LEU A N 1
ATOM 2274 C CA . LEU A 1 283 ? -30.351 -7.312 -4.632 1.00 90.56 283 LEU A CA 1
ATOM 2275 C C . LEU A 1 283 ? -31.133 -5.989 -4.650 1.00 90.56 283 LEU A C 1
ATOM 2277 O O . LEU A 1 283 ? -31.066 -5.184 -3.715 1.00 90.56 283 LEU A O 1
ATOM 2281 N N . ASN A 1 284 ? -31.879 -5.733 -5.722 1.00 88.62 284 ASN A N 1
ATOM 2282 C CA . ASN A 1 284 ? -32.825 -4.617 -5.761 1.00 88.62 284 ASN A CA 1
ATOM 2283 C C . ASN A 1 284 ? -34.106 -4.937 -4.963 1.00 88.62 284 ASN A C 1
ATOM 2285 O O . ASN A 1 284 ? -34.277 -6.045 -4.461 1.00 88.62 284 ASN A O 1
ATOM 2289 N N . ALA A 1 285 ? -35.035 -3.979 -4.880 1.00 88.19 285 ALA A N 1
ATOM 2290 C CA . ALA A 1 285 ? -36.328 -4.166 -4.210 1.00 88.19 285 ALA A CA 1
ATOM 2291 C C . ALA A 1 285 ? -37.172 -5.330 -4.773 1.00 88.19 285 ALA A C 1
ATOM 2293 O O . ALA A 1 285 ? -38.088 -5.794 -4.104 1.00 88.19 285 ALA A O 1
ATOM 2294 N N . CYS A 1 286 ? -36.875 -5.802 -5.987 1.00 89.56 286 CYS A N 1
ATOM 2295 C CA . CYS A 1 286 ? -37.546 -6.934 -6.624 1.00 89.56 286 CYS A CA 1
ATOM 2296 C C . CYS A 1 286 ? -36.802 -8.266 -6.410 1.00 89.56 286 CYS A C 1
ATOM 2298 O O . CYS A 1 286 ? -37.167 -9.261 -7.026 1.00 89.56 286 CYS A O 1
ATOM 2300 N N . GLY A 1 287 ? -35.736 -8.289 -5.599 1.00 89.81 287 GLY A N 1
ATOM 2301 C CA . GLY A 1 287 ? -34.914 -9.477 -5.353 1.00 89.81 287 GLY A CA 1
ATOM 2302 C C . GLY A 1 287 ? -33.926 -9.817 -6.474 1.00 89.81 287 GLY A C 1
ATOM 2303 O O . GLY A 1 287 ? -33.257 -10.841 -6.401 1.00 89.81 287 GLY A O 1
ATOM 2304 N N . LEU A 1 288 ? -33.792 -8.977 -7.506 1.00 86.88 288 LEU A N 1
ATOM 2305 C CA . LEU A 1 288 ? -32.847 -9.220 -8.597 1.00 86.88 288 LEU A CA 1
ATOM 2306 C C . LEU A 1 288 ? -31.441 -8.765 -8.211 1.00 86.88 288 LEU A C 1
ATOM 2308 O O . LEU A 1 288 ? -31.234 -7.616 -7.805 1.00 86.88 288 LEU A O 1
ATOM 2312 N N . THR A 1 289 ? -30.471 -9.653 -8.410 1.00 90.62 289 THR A N 1
ATOM 2313 C CA . THR A 1 289 ? -29.051 -9.413 -8.149 1.00 90.62 289 THR A CA 1
ATOM 2314 C C . THR A 1 289 ? -28.504 -8.294 -9.029 1.00 90.62 289 THR A C 1
ATOM 2316 O O . THR A 1 289 ? -28.369 -8.441 -10.240 1.00 90.62 289 THR A O 1
ATOM 2319 N N . GLN A 1 290 ? -28.156 -7.165 -8.412 1.00 85.25 290 GLN A N 1
ATOM 2320 C CA . GLN A 1 290 ? -27.449 -6.061 -9.068 1.00 85.25 290 GLN A CA 1
ATOM 2321 C C . GLN A 1 290 ? -25.933 -6.248 -9.015 1.00 85.25 290 GLN A C 1
ATOM 2323 O O . GLN A 1 290 ? -25.214 -5.791 -9.900 1.00 85.25 290 GLN A O 1
ATOM 2328 N N . PHE A 1 291 ? -25.450 -6.876 -7.946 1.00 85.88 291 PHE A N 1
ATOM 2329 C CA . PHE A 1 291 ? -24.042 -7.146 -7.708 1.00 85.88 291 PHE A CA 1
ATOM 2330 C C . PHE A 1 291 ? -23.919 -8.446 -6.930 1.00 85.88 291 PHE A C 1
ATOM 2332 O O . PHE A 1 291 ? -24.705 -8.691 -6.018 1.00 85.88 291 PHE A O 1
ATOM 2339 N N . SER A 1 292 ? -22.929 -9.260 -7.270 1.00 88.94 292 SER A N 1
ATOM 2340 C CA . SER A 1 292 ? -22.559 -10.415 -6.471 1.00 88.94 292 SER A CA 1
ATOM 2341 C C . SER A 1 292 ? -21.067 -10.651 -6.581 1.00 88.94 292 SER A C 1
ATOM 2343 O O . SER A 1 292 ? -20.512 -10.632 -7.680 1.00 88.94 292 SER A O 1
ATOM 2345 N N . LYS A 1 293 ? -20.421 -10.860 -5.440 1.00 87.12 293 LYS A N 1
ATOM 2346 C CA . LYS A 1 293 ? -19.009 -11.206 -5.372 1.00 87.12 293 LYS A CA 1
ATOM 2347 C C . LYS A 1 293 ? -18.822 -12.314 -4.355 1.00 87.12 293 LYS A C 1
ATOM 2349 O O . LYS A 1 293 ? -19.323 -12.224 -3.235 1.00 87.12 293 LYS A O 1
ATOM 2354 N N . ARG A 1 294 ? -18.090 -13.348 -4.758 1.00 88.38 294 ARG A N 1
ATOM 2355 C CA . ARG A 1 294 ? -17.589 -14.366 -3.844 1.00 88.38 294 ARG A CA 1
ATOM 2356 C C . ARG A 1 294 ? -16.237 -13.903 -3.316 1.00 88.38 294 ARG A C 1
ATOM 2358 O O . ARG A 1 294 ? -15.399 -13.464 -4.100 1.00 88.38 294 ARG A O 1
ATOM 2365 N N . LEU A 1 295 ? -16.073 -13.941 -2.006 1.00 83.31 295 LEU A N 1
ATOM 2366 C CA . LEU A 1 295 ? -14.884 -13.493 -1.298 1.00 83.31 295 LEU A CA 1
ATOM 2367 C C . LEU A 1 295 ? -14.510 -14.557 -0.269 1.00 83.31 295 LEU A C 1
ATOM 2369 O O . LEU A 1 295 ? -15.415 -15.072 0.394 1.00 83.31 295 LEU A O 1
ATOM 2373 N N . PRO A 1 296 ? -13.222 -14.862 -0.079 1.00 82.44 296 PRO A N 1
ATOM 2374 C CA . PRO A 1 296 ? -12.779 -15.608 1.086 1.00 82.44 296 PRO A CA 1
ATOM 2375 C C . PRO A 1 296 ? -13.295 -14.948 2.369 1.00 82.44 296 PRO A C 1
ATOM 2377 O O . PRO A 1 296 ? -13.309 -13.719 2.483 1.00 82.44 296 PRO A O 1
ATOM 2380 N N . VAL A 1 297 ? -13.710 -15.747 3.355 1.00 80.12 297 VAL A N 1
ATOM 2381 C CA . VAL A 1 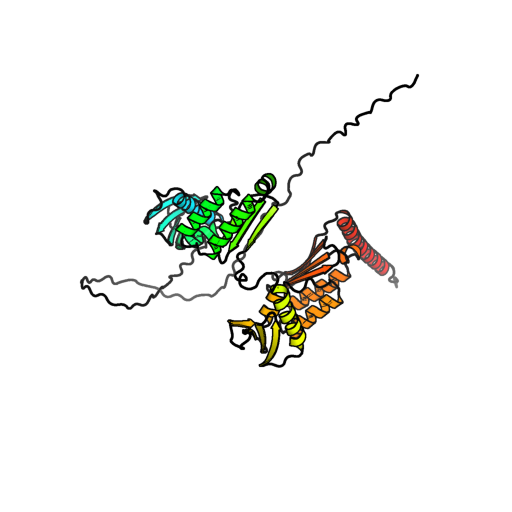297 ? -14.180 -15.228 4.660 1.00 80.12 297 VAL A CA 1
ATOM 2382 C C . VAL A 1 297 ? -13.117 -14.320 5.289 1.00 80.12 297 VAL A C 1
ATOM 2384 O O . VAL A 1 297 ? -13.433 -13.271 5.853 1.00 80.12 297 VAL A O 1
ATOM 2387 N N . GLN A 1 298 ? -11.851 -14.704 5.110 1.00 73.75 298 GLN A N 1
ATOM 2388 C CA . GLN A 1 298 ? -10.665 -13.940 5.480 1.00 73.75 298 GLN A CA 1
ATOM 2389 C C . GLN A 1 298 ? -10.656 -12.546 4.859 1.00 73.75 298 GLN A C 1
ATOM 2391 O O . GLN A 1 298 ? -10.582 -11.559 5.584 1.00 73.75 298 GLN A O 1
ATOM 2396 N N . GLU A 1 299 ? -10.805 -12.448 3.537 1.00 75.81 299 GLU A N 1
ATOM 2397 C CA . GLU A 1 299 ? -10.839 -11.160 2.844 1.00 75.81 299 GLU A CA 1
ATOM 2398 C C . GLU A 1 299 ? -11.991 -10.288 3.329 1.00 75.81 299 GLU A C 1
ATOM 2400 O O . GLU A 1 299 ? -11.801 -9.087 3.492 1.00 75.81 299 GLU A O 1
ATOM 2405 N N . ILE A 1 300 ? -13.167 -10.861 3.614 1.00 75.12 300 ILE A N 1
ATOM 2406 C CA . ILE A 1 300 ? -14.277 -10.066 4.150 1.00 75.12 300 ILE A CA 1
ATOM 2407 C C . ILE A 1 300 ? -13.923 -9.508 5.527 1.00 75.12 300 ILE A C 1
ATOM 2409 O O . ILE A 1 300 ? -14.125 -8.322 5.792 1.00 75.12 300 ILE A O 1
ATOM 2413 N N . TYR A 1 301 ? -13.391 -10.354 6.405 1.00 72.50 301 TYR A N 1
ATOM 2414 C CA . TYR A 1 301 ? -13.013 -9.941 7.749 1.00 72.50 301 TYR A CA 1
ATOM 2415 C C . TYR A 1 301 ? -11.895 -8.892 7.735 1.00 72.50 301 TYR A C 1
ATOM 2417 O O . TYR A 1 301 ? -11.919 -7.979 8.554 1.00 72.50 301 TYR A O 1
ATOM 2425 N N . LEU A 1 302 ? -10.954 -8.984 6.796 1.00 71.38 302 LEU A N 1
ATOM 2426 C CA . LEU A 1 302 ? -9.835 -8.054 6.657 1.00 71.38 302 LEU A CA 1
ATOM 2427 C C . LEU A 1 302 ? -10.252 -6.762 5.951 1.00 71.38 302 LEU A C 1
ATOM 2429 O O . LEU A 1 302 ? -10.244 -5.708 6.576 1.00 71.38 302 LEU A O 1
ATOM 2433 N N . GLN A 1 303 ? -10.723 -6.833 4.703 1.00 67.50 303 GLN A N 1
ATOM 2434 C CA . GLN A 1 303 ? -11.085 -5.653 3.903 1.00 67.50 303 GLN A CA 1
ATOM 2435 C C . GLN A 1 303 ? -12.200 -4.838 4.545 1.00 67.50 303 GLN A C 1
ATOM 2437 O O . GLN A 1 303 ? -12.173 -3.609 4.532 1.00 67.50 303 GLN A O 1
ATOM 2442 N N . TYR A 1 304 ? -13.206 -5.514 5.101 1.00 64.31 304 TYR A N 1
ATOM 2443 C CA . TYR A 1 304 ? -14.326 -4.820 5.715 1.00 64.31 304 TYR A CA 1
ATOM 2444 C C . TYR A 1 304 ? -14.129 -4.638 7.218 1.00 64.31 304 TYR A C 1
ATOM 2446 O O . TYR A 1 304 ? -14.826 -3.814 7.794 1.00 64.31 304 TYR A O 1
ATOM 2454 N N . GLY A 1 305 ? -13.173 -5.326 7.853 1.00 58.25 305 GLY A N 1
ATOM 2455 C CA . GLY A 1 305 ? -12.780 -5.085 9.245 1.00 58.25 305 GLY A CA 1
ATOM 2456 C C . GLY A 1 305 ? -11.796 -3.929 9.423 1.00 58.25 305 GLY A C 1
ATOM 2457 O O . GLY A 1 305 ? -11.867 -3.258 10.454 1.00 58.25 305 GLY A O 1
ATOM 2458 N N . GLU A 1 306 ? -10.949 -3.643 8.427 1.00 50.59 306 GLU A N 1
ATOM 2459 C CA . GLU A 1 306 ? -9.953 -2.556 8.438 1.00 50.59 306 GLU A CA 1
ATOM 2460 C C . GLU A 1 306 ? -10.579 -1.175 8.683 1.00 50.59 306 GLU A C 1
ATOM 2462 O O . GLU A 1 306 ? -10.019 -0.364 9.417 1.00 50.59 306 GLU A O 1
ATOM 2467 N N . GLY A 1 307 ? -11.782 -0.920 8.154 1.00 49.97 307 GLY A N 1
ATOM 2468 C CA . GLY A 1 307 ? -12.544 0.309 8.421 1.00 49.97 307 GLY A CA 1
ATOM 2469 C C . GLY A 1 307 ? -13.484 0.240 9.634 1.00 49.97 307 GLY A C 1
ATOM 2470 O O . GLY A 1 307 ? -14.139 1.225 9.966 1.00 49.97 307 GLY A O 1
ATOM 2471 N N . LEU A 1 308 ? -13.608 -0.923 10.281 1.00 45.47 308 LEU A N 1
ATOM 2472 C CA . LEU A 1 308 ? -14.657 -1.219 11.266 1.00 45.47 308 LEU A CA 1
ATOM 2473 C C . LEU A 1 308 ? -14.152 -1.385 12.697 1.00 45.47 308 LEU A C 1
ATOM 2475 O O . LEU A 1 308 ? -14.967 -1.558 13.610 1.00 45.47 308 LEU A O 1
ATOM 2479 N N . MET A 1 309 ? -12.839 -1.356 12.897 1.00 51.75 309 MET A N 1
ATOM 2480 C CA . MET A 1 309 ? -12.221 -1.790 14.137 1.00 51.75 309 MET A CA 1
ATOM 2481 C C . MET A 1 309 ? -11.025 -0.914 14.496 1.00 51.75 309 MET A C 1
ATOM 2483 O O . MET A 1 309 ? -9.954 -1.428 14.785 1.00 51.75 309 MET A O 1
ATOM 2487 N N . GLU A 1 310 ? -11.237 0.392 14.633 1.00 59.75 310 GLU A N 1
ATOM 2488 C CA . GLU A 1 310 ? -10.580 1.112 15.727 1.00 59.75 310 GLU A CA 1
ATOM 2489 C C . GLU A 1 310 ? -11.091 0.505 17.045 1.00 59.75 310 GLU A C 1
ATOM 2491 O O . GLU A 1 310 ? -11.986 1.021 17.716 1.00 59.75 310 GLU A O 1
ATOM 2496 N N . LYS A 1 311 ? -10.629 -0.711 17.359 1.00 73.44 311 LYS A N 1
ATOM 2497 C CA . LYS A 1 311 ? -11.022 -1.411 18.577 1.00 73.44 311 LYS A CA 1
ATOM 2498 C C . LYS A 1 311 ? -10.368 -0.669 19.720 1.00 73.44 311 LYS A C 1
ATOM 2500 O O . LYS A 1 311 ? -9.170 -0.397 19.671 1.00 73.44 311 LYS A O 1
ATOM 2505 N N . THR A 1 312 ? -11.145 -0.390 20.761 1.00 89.56 312 THR A N 1
ATOM 2506 C CA . THR A 1 312 ? -10.591 0.148 21.998 1.00 89.56 312 THR A CA 1
ATOM 2507 C C . THR A 1 312 ? -9.454 -0.762 22.446 1.00 89.56 312 THR A C 1
ATOM 2509 O O . THR A 1 312 ? -9.649 -1.967 22.620 1.00 89.56 312 THR A O 1
ATOM 2512 N N . LEU A 1 313 ? -8.256 -0.211 22.573 1.00 94.19 313 LEU A N 1
ATOM 2513 C CA . LEU A 1 313 ? -7.081 -0.962 22.959 1.00 94.19 313 LEU A CA 1
ATOM 2514 C C . LEU A 1 313 ? -7.220 -1.365 24.430 1.00 94.19 313 LEU A C 1
ATOM 2516 O O . LEU A 1 313 ? -7.121 -0.544 25.339 1.00 94.19 313 LEU A O 1
ATOM 2520 N N . SER A 1 314 ? -7.492 -2.648 24.646 1.00 93.75 314 SER A N 1
ATOM 2521 C CA . SER A 1 314 ? -7.537 -3.288 25.958 1.00 93.75 314 SER A CA 1
ATOM 2522 C C . SER A 1 314 ? -7.046 -4.730 25.833 1.00 93.75 314 SER A C 1
ATOM 2524 O O . SER A 1 314 ? -7.103 -5.323 24.749 1.00 93.75 314 SER A O 1
ATOM 2526 N N . ALA A 1 315 ? -6.574 -5.316 26.934 1.00 93.62 315 ALA A N 1
ATOM 2527 C CA . ALA A 1 315 ? -6.106 -6.701 26.940 1.00 93.62 315 ALA A CA 1
ATOM 2528 C C . ALA A 1 315 ? -7.241 -7.693 26.615 1.00 93.62 315 ALA A C 1
ATOM 2530 O O . ALA A 1 315 ? -7.018 -8.697 25.934 1.00 93.62 315 ALA A O 1
ATOM 2531 N N . GLU A 1 316 ? -8.463 -7.393 27.056 1.00 92.94 316 GLU A N 1
ATOM 2532 C CA . GLU A 1 316 ? -9.672 -8.173 26.780 1.00 92.94 316 GLU A CA 1
ATOM 2533 C C . GLU A 1 316 ? -10.041 -8.099 25.301 1.00 92.94 316 GLU A C 1
ATOM 2535 O O . GLU A 1 316 ? -10.352 -9.122 24.692 1.00 92.94 316 GLU A O 1
ATOM 2540 N N . ASN A 1 317 ? -9.964 -6.909 24.698 1.00 90.56 317 ASN A N 1
ATOM 2541 C CA . ASN A 1 317 ? -10.253 -6.740 23.281 1.00 90.56 317 ASN A CA 1
ATOM 2542 C C . ASN A 1 317 ? -9.211 -7.440 22.413 1.00 90.56 317 ASN A C 1
ATOM 2544 O O . ASN A 1 317 ? -9.609 -8.144 21.489 1.00 90.56 317 ASN A O 1
ATOM 2548 N N . LEU A 1 318 ? -7.915 -7.332 22.734 1.00 94.25 318 LEU A N 1
ATOM 2549 C CA . LEU A 1 318 ? -6.857 -8.093 22.058 1.00 94.25 318 LEU A CA 1
ATOM 2550 C C . LEU A 1 318 ? -7.144 -9.601 22.104 1.00 94.25 318 LEU A C 1
ATOM 2552 O O . LEU A 1 318 ? -7.117 -10.261 21.066 1.00 94.25 318 LEU A O 1
ATOM 2556 N N . GLN A 1 319 ? -7.507 -10.131 23.278 1.00 93.69 319 GLN A N 1
ATOM 2557 C CA . GLN A 1 319 ? -7.867 -11.543 23.433 1.00 93.69 319 GLN A CA 1
ATOM 2558 C C . GLN A 1 319 ? -9.109 -11.921 22.622 1.00 93.69 319 GLN A C 1
ATOM 2560 O O . GLN A 1 319 ? -9.148 -12.981 22.001 1.00 93.69 319 GLN A O 1
ATOM 2565 N N . ARG A 1 320 ? -10.129 -11.059 22.619 1.00 89.50 320 ARG A N 1
ATOM 2566 C CA . ARG A 1 320 ? -11.357 -11.279 21.858 1.00 89.50 320 ARG A CA 1
ATOM 2567 C C . ARG A 1 320 ? -11.065 -11.368 20.364 1.00 89.50 320 ARG A C 1
ATOM 2569 O O . ARG A 1 320 ? -11.490 -12.331 19.744 1.00 89.50 320 ARG A O 1
ATOM 2576 N N . VAL A 1 321 ? -10.288 -10.435 19.804 1.00 89.38 321 VAL A N 1
ATOM 2577 C CA . VAL A 1 321 ? -9.913 -10.484 18.376 1.00 89.38 321 VAL A CA 1
ATOM 2578 C C . VAL A 1 321 ? -9.113 -11.735 18.061 1.00 89.38 321 VAL A C 1
ATOM 2580 O O . VAL A 1 321 ? -9.357 -12.365 17.040 1.00 89.38 321 VAL A O 1
ATOM 2583 N N . GLN A 1 322 ? -8.176 -12.104 18.934 1.00 92.56 322 GLN A N 1
ATOM 2584 C CA . GLN A 1 322 ? -7.397 -13.323 18.771 1.00 92.56 322 GLN A CA 1
ATOM 2585 C C . GLN A 1 322 ? -8.305 -14.563 18.709 1.00 92.56 322 GLN A C 1
ATOM 2587 O O . GLN A 1 322 ? -8.087 -15.443 17.879 1.00 92.56 322 GLN A O 1
ATOM 2592 N N . ASN A 1 323 ? -9.336 -14.624 19.557 1.00 89.00 323 ASN A N 1
ATOM 2593 C CA . ASN A 1 323 ? -10.319 -15.707 19.548 1.00 89.00 323 ASN A CA 1
ATOM 2594 C C . ASN A 1 323 ? -11.201 -15.669 18.291 1.00 89.00 323 ASN A C 1
ATOM 2596 O O . ASN A 1 323 ? -11.443 -16.720 17.707 1.00 89.00 323 ASN A O 1
ATOM 2600 N N . ASP A 1 324 ? -11.629 -14.483 17.848 1.00 84.38 324 ASP A N 1
ATOM 2601 C CA . ASP A 1 324 ? -12.403 -14.311 16.612 1.00 84.38 324 ASP A CA 1
ATOM 2602 C C . ASP A 1 324 ? -11.602 -14.829 15.401 1.00 84.38 324 ASP A C 1
ATOM 2604 O O . ASP A 1 324 ? -12.105 -15.626 14.616 1.00 84.38 324 ASP A O 1
ATOM 2608 N N . LEU A 1 325 ? -10.318 -14.465 15.292 1.00 86.81 325 LEU A N 1
ATOM 2609 C CA . LEU A 1 325 ? -9.424 -14.951 14.232 1.00 86.81 325 LEU A CA 1
ATOM 2610 C C . LEU A 1 325 ? -9.237 -16.471 14.274 1.00 86.81 325 LEU A C 1
ATOM 2612 O O . LEU A 1 325 ? -9.161 -17.113 13.228 1.00 86.81 325 LEU A O 1
ATOM 2616 N N . LYS A 1 326 ? -9.182 -17.055 15.477 1.00 88.50 326 LYS A N 1
ATOM 2617 C CA . LYS A 1 326 ? -9.109 -18.507 15.658 1.00 88.50 326 LYS A CA 1
ATOM 2618 C C . LYS A 1 326 ? -10.381 -19.202 15.177 1.00 88.50 326 LYS A C 1
ATOM 2620 O O . LYS A 1 326 ? -10.290 -20.201 14.475 1.00 88.50 326 LYS A O 1
ATOM 2625 N N . LEU A 1 327 ? -11.551 -18.675 15.542 1.00 80.50 327 LEU A N 1
ATOM 2626 C CA . LEU A 1 327 ? -12.848 -19.217 15.122 1.00 80.50 327 LEU A CA 1
ATOM 2627 C C . LEU A 1 327 ? -13.030 -19.154 13.604 1.00 80.50 327 LEU A C 1
ATOM 2629 O O . LEU A 1 327 ? -13.613 -20.060 13.021 1.00 80.50 327 LEU A O 1
ATOM 2633 N N . LEU A 1 328 ? -12.493 -18.112 12.972 1.00 79.56 328 LEU A N 1
ATOM 2634 C CA . LEU A 1 328 ? -12.532 -17.926 11.524 1.00 79.56 328 LEU A CA 1
ATOM 2635 C C . LEU A 1 328 ? -11.462 -18.738 10.768 1.00 79.56 328 LEU A C 1
ATOM 2637 O O . LEU A 1 328 ? -11.381 -18.631 9.548 1.00 79.56 328 LEU A O 1
ATOM 2641 N N . GLY A 1 329 ? -10.614 -19.506 11.464 1.00 82.19 329 GLY A N 1
ATOM 2642 C CA . GLY A 1 329 ? -9.535 -20.277 10.835 1.00 82.19 329 GLY A CA 1
ATOM 2643 C C . GLY A 1 329 ? -8.434 -19.414 10.205 1.00 82.19 329 GLY A C 1
ATOM 2644 O O . GLY A 1 329 ? -7.738 -19.870 9.307 1.00 82.19 329 GLY A O 1
ATOM 2645 N N . ILE A 1 330 ? -8.290 -18.161 10.647 1.00 84.31 330 ILE A N 1
ATOM 2646 C CA . ILE A 1 330 ? -7.301 -17.188 10.138 1.00 84.31 330 ILE A CA 1
ATOM 2647 C C . ILE A 1 330 ? -6.057 -17.154 11.033 1.00 84.31 330 ILE A C 1
ATOM 2649 O O . ILE A 1 330 ? -5.024 -16.614 10.663 1.00 84.31 330 ILE A O 1
ATOM 2653 N N . GLN A 1 331 ? -6.147 -17.693 12.249 1.00 90.00 331 GLN A N 1
ATOM 2654 C CA . GLN A 1 331 ? -5.046 -17.656 13.203 1.00 90.00 331 GLN A CA 1
ATOM 2655 C C . GLN A 1 331 ? -3.908 -18.597 12.787 1.00 90.00 331 GLN A C 1
ATOM 2657 O O . GLN A 1 331 ? -3.940 -19.786 13.104 1.00 90.00 331 GLN A O 1
ATOM 2662 N N . SER A 1 332 ? -2.887 -18.029 12.149 1.00 92.38 332 SER A N 1
ATOM 2663 C CA . SER A 1 332 ? -1.565 -18.636 12.001 1.00 92.38 332 SER A CA 1
ATOM 2664 C C . SER A 1 332 ? -0.799 -18.638 13.335 1.00 92.38 332 SER A C 1
ATOM 2666 O O . SER A 1 332 ? -1.206 -17.992 14.317 1.00 92.38 332 SER A O 1
ATOM 2668 N N . GLU A 1 333 ? 0.299 -19.394 13.400 1.00 94.50 333 GLU A N 1
ATOM 2669 C CA . GLU A 1 333 ? 1.170 -19.429 14.581 1.00 94.50 333 GLU A CA 1
ATOM 2670 C C . GLU A 1 333 ? 1.821 -18.059 14.807 1.00 94.50 333 GLU A C 1
ATOM 2672 O O . GLU A 1 333 ? 1.907 -17.568 15.934 1.00 94.50 333 GLU A O 1
ATOM 2677 N N . GLU A 1 334 ? 2.172 -17.401 13.709 1.00 95.06 334 GLU A N 1
ATOM 2678 C CA . GLU A 1 334 ? 2.746 -16.073 13.615 1.00 95.06 334 GLU A CA 1
ATOM 2679 C C . GLU A 1 334 ? 1.788 -15.041 14.207 1.00 95.06 334 GLU A C 1
ATOM 2681 O O . GLU A 1 334 ? 2.136 -14.329 15.154 1.00 95.06 334 GLU A O 1
ATOM 2686 N N . ILE A 1 335 ? 0.530 -15.026 13.748 1.00 94.12 335 ILE A N 1
ATOM 2687 C CA . ILE A 1 335 ? -0.521 -14.158 14.293 1.00 94.12 335 ILE A CA 1
ATOM 2688 C C . ILE A 1 335 ? -0.716 -14.434 15.786 1.00 94.12 335 ILE A C 1
ATOM 2690 O O . ILE A 1 335 ? -0.816 -13.501 16.591 1.00 94.12 335 ILE A O 1
ATOM 2694 N N . ARG A 1 336 ? -0.748 -15.707 16.199 1.00 95.94 336 ARG A N 1
ATOM 2695 C CA . ARG A 1 336 ? -0.897 -16.076 17.612 1.00 95.94 336 ARG A CA 1
ATOM 2696 C C . ARG A 1 336 ? 0.247 -15.520 18.464 1.00 95.94 336 ARG A C 1
ATOM 2698 O O . ARG A 1 336 ? -0.022 -14.939 19.520 1.00 95.94 336 ARG A O 1
ATOM 2705 N N . ALA A 1 337 ? 1.487 -15.652 17.998 1.00 96.94 337 ALA A N 1
ATOM 2706 C CA . ALA A 1 337 ? 2.676 -15.126 18.656 1.00 96.94 337 ALA A CA 1
ATOM 2707 C C . ALA A 1 337 ? 2.652 -13.590 18.721 1.00 96.94 337 ALA A C 1
ATOM 2709 O O . ALA A 1 337 ? 2.891 -13.019 19.790 1.00 96.94 337 ALA A O 1
ATOM 2710 N N . CYS A 1 338 ? 2.273 -12.922 17.626 1.00 97.19 338 CYS A N 1
ATOM 2711 C CA . CYS A 1 338 ? 2.091 -11.473 17.567 1.00 97.19 338 CYS A CA 1
ATOM 2712 C C . CYS A 1 338 ? 1.096 -10.984 18.635 1.00 97.19 338 CYS A C 1
ATOM 2714 O O . CYS A 1 338 ? 1.410 -10.083 19.413 1.00 97.19 338 CYS A O 1
ATOM 2716 N N . PHE A 1 339 ? -0.086 -11.603 18.732 1.00 96.88 339 PHE A N 1
ATOM 2717 C CA . PHE A 1 339 ? -1.096 -11.248 19.736 1.00 96.88 339 PHE A CA 1
ATOM 2718 C C . PHE A 1 339 ? -0.623 -11.497 21.170 1.00 96.88 339 PHE A C 1
ATOM 2720 O O . PHE A 1 339 ? -0.881 -10.677 22.055 1.00 96.88 339 PHE A O 1
ATOM 2727 N N . SER A 1 340 ? 0.086 -12.604 21.403 1.00 97.38 340 SER A N 1
ATOM 2728 C CA . SER A 1 340 ? 0.657 -12.908 22.716 1.00 97.38 340 SER A CA 1
ATOM 2729 C C . SER A 1 340 ? 1.669 -11.841 23.137 1.00 97.38 340 SER A C 1
ATOM 2731 O O . SER A 1 340 ? 1.582 -11.316 24.248 1.00 97.38 340 SER A O 1
ATOM 2733 N N . LEU A 1 341 ? 2.592 -11.462 22.243 1.00 97.69 341 LEU A N 1
ATOM 2734 C CA . LEU A 1 341 ? 3.57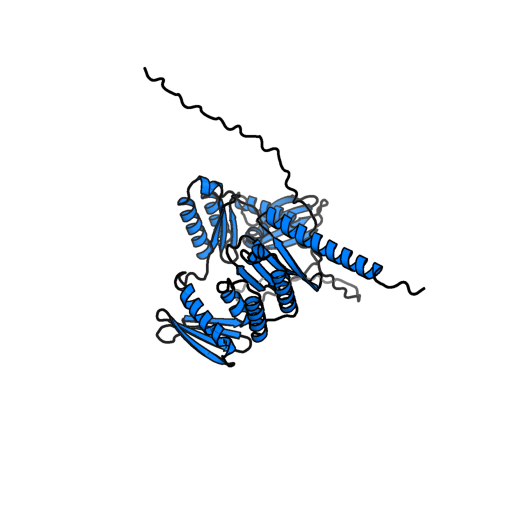4 -10.414 22.522 1.00 97.69 341 LEU A CA 1
ATOM 2735 C C . LEU A 1 341 ? 2.901 -9.054 22.730 1.00 97.69 341 LEU A C 1
ATOM 2737 O O . LEU A 1 341 ? 3.227 -8.355 23.688 1.00 97.69 341 LEU A O 1
ATOM 2741 N N . ALA A 1 342 ? 1.951 -8.700 21.863 1.00 97.50 342 ALA A N 1
ATOM 2742 C CA . ALA A 1 342 ? 1.185 -7.463 21.941 1.00 97.50 342 ALA A CA 1
ATOM 2743 C C . ALA A 1 342 ? 0.502 -7.308 23.303 1.00 97.50 342 ALA A C 1
ATOM 2745 O O . ALA A 1 342 ? 0.633 -6.265 23.938 1.00 97.50 342 ALA A O 1
ATOM 2746 N N . LYS A 1 343 ? -0.177 -8.359 23.777 1.00 97.31 343 LYS A N 1
ATOM 2747 C CA . LYS A 1 343 ? -0.872 -8.366 25.068 1.00 97.31 343 LYS A CA 1
ATOM 2748 C C . LYS A 1 343 ? 0.102 -8.188 26.231 1.00 97.31 343 LYS A C 1
ATOM 2750 O O . LYS A 1 343 ? -0.106 -7.292 27.044 1.00 97.31 343 LYS A O 1
ATOM 2755 N N . THR A 1 344 ? 1.168 -8.989 26.278 1.00 96.69 344 THR A N 1
ATOM 2756 C CA . THR A 1 344 ? 2.185 -8.919 27.339 1.00 96.69 344 THR A CA 1
ATOM 2757 C C .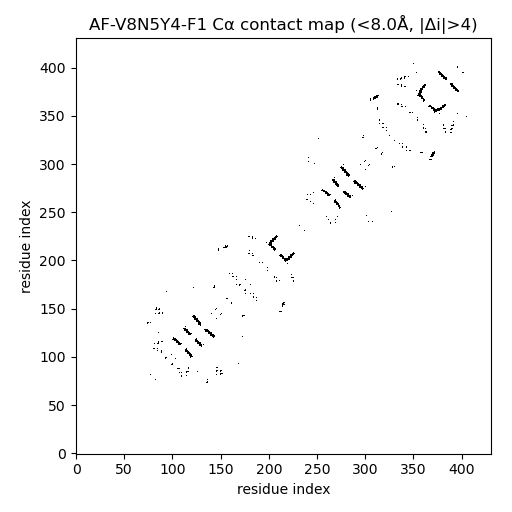 THR A 1 344 ? 2.836 -7.541 27.387 1.00 96.69 344 THR A C 1
ATOM 2759 O O . THR A 1 344 ? 2.823 -6.885 28.428 1.00 96.69 344 THR A O 1
ATOM 2762 N N . LYS A 1 345 ? 3.339 -7.051 26.248 1.00 97.25 345 LYS A N 1
ATOM 2763 C CA . LYS A 1 345 ? 4.033 -5.761 26.188 1.00 97.25 345 LYS A CA 1
ATOM 2764 C C . LYS A 1 345 ? 3.105 -4.600 26.493 1.00 97.25 345 LYS A C 1
ATOM 2766 O O . LYS A 1 345 ? 3.472 -3.751 27.292 1.00 97.25 345 LYS A O 1
ATOM 2771 N N . PHE A 1 346 ? 1.883 -4.603 25.962 1.00 95.56 346 PHE A N 1
ATOM 2772 C CA . PHE A 1 346 ? 0.892 -3.580 26.288 1.00 95.56 346 PHE A CA 1
ATOM 2773 C C . PHE A 1 346 ? 0.637 -3.483 27.796 1.00 95.56 346 PHE A C 1
ATOM 2775 O O . PHE A 1 346 ? 0.634 -2.379 28.333 1.00 95.56 346 PHE A O 1
ATOM 2782 N N . THR A 1 347 ? 0.481 -4.618 28.489 1.00 95.50 347 THR A N 1
ATOM 2783 C CA . THR A 1 347 ? 0.266 -4.628 29.945 1.00 95.50 347 THR A CA 1
ATOM 2784 C C . THR A 1 347 ? 1.489 -4.200 30.757 1.00 95.50 347 THR A C 1
ATOM 2786 O O . THR A 1 347 ? 1.325 -3.703 31.868 1.00 95.50 347 THR A O 1
ATOM 2789 N N . GLU A 1 348 ? 2.697 -4.365 30.209 1.00 95.12 348 GLU A N 1
ATOM 2790 C CA . GLU A 1 348 ? 3.956 -3.912 30.816 1.00 95.12 348 GLU A CA 1
ATOM 2791 C C . GLU A 1 348 ? 4.214 -2.408 30.612 1.00 95.12 348 GLU A C 1
ATOM 2793 O O . GLU A 1 348 ? 4.972 -1.812 31.379 1.00 95.12 348 GLU A O 1
ATOM 2798 N N . GLU A 1 349 ? 3.616 -1.780 29.592 1.00 94.81 349 GLU A N 1
ATOM 2799 C CA . GLU A 1 349 ? 3.823 -0.355 29.322 1.00 94.81 349 GLU A CA 1
ATOM 2800 C C . GLU A 1 349 ? 3.241 0.539 30.425 1.00 94.81 349 GLU A C 1
ATOM 2802 O O . GLU A 1 349 ? 2.274 0.202 31.109 1.00 94.81 349 GLU A O 1
ATOM 2807 N N . LEU A 1 350 ? 3.804 1.742 30.558 1.00 92.56 350 LEU A N 1
ATOM 2808 C CA . LEU A 1 350 ? 3.331 2.738 31.517 1.00 92.56 350 LEU A CA 1
ATOM 2809 C C . LEU A 1 350 ? 1.856 3.090 31.273 1.00 92.56 350 LEU A C 1
ATOM 2811 O O . LEU A 1 350 ? 1.430 3.299 30.137 1.00 92.56 350 LEU A O 1
ATOM 2815 N N . GLN A 1 351 ? 1.083 3.261 32.349 1.00 92.62 351 GLN A N 1
ATOM 2816 C CA . GLN A 1 351 ? -0.351 3.567 32.260 1.00 92.62 351 GLN A CA 1
ATOM 2817 C C . GLN A 1 351 ? -0.642 4.845 31.446 1.00 92.62 351 GLN A C 1
ATOM 2819 O O . GLN A 1 351 ? -1.676 4.946 30.786 1.00 92.62 351 GLN A O 1
ATOM 2824 N N . CYS A 1 352 ? 0.262 5.831 31.477 1.00 90.12 352 CYS A N 1
ATOM 2825 C CA . CYS A 1 352 ? 0.149 7.049 30.674 1.00 90.12 352 CYS A CA 1
ATOM 2826 C C . CYS A 1 352 ? 0.276 6.776 29.165 1.00 90.12 352 CYS A C 1
ATOM 2828 O O . CYS A 1 352 ? -0.439 7.401 28.383 1.00 90.12 352 CYS A O 1
ATOM 2830 N N . LEU A 1 353 ? 1.121 5.818 28.767 1.00 92.12 353 LEU A N 1
ATOM 2831 C CA . LEU A 1 353 ? 1.252 5.367 27.382 1.00 92.12 353 LEU A CA 1
ATOM 2832 C C . LEU A 1 353 ? 0.025 4.562 26.977 1.00 92.12 353 LEU A C 1
ATOM 2834 O O . LEU A 1 353 ? -0.594 4.891 25.972 1.00 92.12 353 LEU A O 1
ATOM 2838 N N . GLN A 1 354 ? -0.388 3.593 27.802 1.00 94.06 354 GLN A N 1
ATOM 2839 C CA . GLN A 1 354 ? -1.559 2.759 27.523 1.00 94.06 354 GLN A CA 1
ATOM 2840 C C . GLN A 1 354 ? -2.808 3.595 27.212 1.00 94.06 354 GLN A C 1
ATOM 2842 O O . GLN A 1 354 ? -3.558 3.250 26.308 1.00 94.06 354 GLN A O 1
ATOM 2847 N N . LYS A 1 355 ? -3.008 4.719 27.917 1.00 93.50 355 LYS A N 1
ATOM 2848 C CA . LYS A 1 355 ? -4.165 5.608 27.735 1.00 93.50 355 LYS A CA 1
ATOM 2849 C C . LYS A 1 355 ? -4.170 6.391 26.423 1.00 93.50 355 LYS A C 1
ATOM 2851 O O . LYS A 1 355 ? -5.248 6.806 26.025 1.00 93.50 355 LYS A O 1
ATOM 2856 N N . SER A 1 356 ? -3.033 6.614 25.766 1.00 93.81 356 SER A N 1
ATOM 2857 C CA . SER A 1 356 ? -2.936 7.407 24.530 1.00 93.81 356 SER A CA 1
ATOM 2858 C C . SER A 1 356 ? -2.035 6.697 23.522 1.00 93.81 356 SER A C 1
ATOM 2860 O O . SER A 1 356 ? -0.923 7.148 23.238 1.00 93.81 356 SER A O 1
ATOM 2862 N N . MET A 1 357 ? -2.483 5.546 23.024 1.00 93.88 357 MET A N 1
ATOM 2863 C CA . MET A 1 357 ? -1.682 4.693 22.150 1.00 93.88 357 MET A CA 1
ATOM 2864 C C . MET A 1 357 ? -2.502 4.074 21.025 1.00 93.88 357 MET A C 1
ATOM 2866 O O . MET A 1 357 ? -3.602 3.572 21.239 1.00 93.88 357 MET A O 1
ATOM 2870 N N . ILE A 1 358 ? -1.901 4.068 19.842 1.00 95.06 358 ILE A N 1
ATOM 2871 C CA . ILE A 1 358 ? -2.255 3.231 18.705 1.00 95.06 358 ILE A CA 1
ATOM 2872 C C . ILE A 1 358 ? -1.376 1.986 18.777 1.00 95.06 358 ILE A C 1
ATOM 2874 O O . ILE A 1 358 ? -0.156 2.110 18.751 1.00 95.06 358 ILE A O 1
ATOM 2878 N N . LEU A 1 359 ? -1.958 0.795 18.848 1.00 96.50 359 LEU A N 1
ATOM 2879 C CA . LEU A 1 359 ? -1.240 -0.470 18.717 1.00 96.50 359 LEU A CA 1
ATOM 2880 C C . LEU A 1 359 ? -1.584 -1.105 17.373 1.00 96.50 359 LEU A C 1
ATOM 2882 O O . LEU A 1 359 ? -2.743 -1.430 17.126 1.00 96.50 359 LEU A O 1
ATOM 2886 N N . LYS A 1 360 ? -0.582 -1.304 16.521 1.00 95.25 360 LYS A N 1
ATOM 2887 C CA . LYS A 1 360 ? -0.713 -2.020 15.251 1.00 95.25 360 LYS A CA 1
ATOM 2888 C C . LYS A 1 360 ? -0.107 -3.410 15.360 1.00 95.25 360 LYS A C 1
ATOM 2890 O O . LYS A 1 360 ? 1.003 -3.545 15.857 1.00 95.25 360 LYS A O 1
ATOM 2895 N N . ILE A 1 361 ? -0.809 -4.428 14.881 1.00 95.12 361 ILE A N 1
ATOM 2896 C CA . ILE A 1 361 ? -0.297 -5.791 14.716 1.00 95.12 361 ILE A CA 1
ATOM 2897 C C . ILE A 1 361 ? -0.230 -6.068 13.213 1.00 95.12 361 ILE A C 1
ATOM 2899 O O . ILE A 1 361 ? -1.247 -5.926 12.540 1.00 95.12 361 ILE A O 1
ATOM 2903 N N . ILE A 1 362 ? 0.957 -6.403 12.704 1.00 92.19 362 ILE A N 1
ATOM 2904 C CA . ILE A 1 362 ? 1.259 -6.586 11.277 1.00 92.19 362 ILE A CA 1
ATOM 2905 C C . ILE A 1 362 ? 1.867 -7.979 11.080 1.00 92.19 362 ILE A C 1
ATOM 2907 O O . ILE A 1 362 ? 3.042 -8.176 11.396 1.00 92.19 362 ILE A O 1
ATOM 2911 N N . CYS A 1 363 ? 1.079 -8.945 10.606 1.00 89.56 363 CYS A N 1
ATOM 2912 C CA . CYS A 1 363 ? 1.522 -10.334 10.396 1.00 89.56 363 CYS A CA 1
ATOM 2913 C C . CYS A 1 363 ? 0.793 -10.898 9.154 1.00 89.56 363 CYS A C 1
ATOM 2915 O O . CYS A 1 363 ? -0.404 -10.672 9.034 1.00 89.56 363 CYS A O 1
ATOM 2917 N N . ASP A 1 364 ? 1.486 -11.575 8.230 1.00 80.38 364 ASP A N 1
ATOM 2918 C CA . ASP A 1 364 ? 0.917 -12.225 7.024 1.00 80.38 364 ASP A CA 1
ATOM 2919 C C . ASP A 1 364 ? -0.075 -11.361 6.214 1.00 80.38 364 ASP A C 1
ATOM 2921 O O . ASP A 1 364 ? -1.222 -11.744 6.001 1.00 80.38 364 ASP A O 1
ATOM 2925 N N . ASP A 1 365 ? 0.341 -10.153 5.818 1.00 79.50 365 ASP A N 1
ATOM 2926 C CA . ASP A 1 365 ? -0.485 -9.143 5.120 1.00 79.50 365 ASP A CA 1
ATOM 2927 C C . ASP A 1 365 ? -1.706 -8.621 5.906 1.00 79.50 365 ASP A C 1
ATOM 2929 O O . ASP A 1 365 ? -2.444 -7.754 5.433 1.00 79.50 365 ASP A O 1
ATOM 2933 N N . ILE A 1 366 ? -1.899 -9.075 7.145 1.00 83.62 366 ILE A N 1
ATOM 2934 C CA . ILE A 1 366 ? -2.959 -8.621 8.040 1.00 83.62 366 ILE A CA 1
ATOM 2935 C C . ILE A 1 366 ? -2.451 -7.451 8.877 1.00 83.62 366 ILE A C 1
ATOM 2937 O O . ILE A 1 366 ? -1.492 -7.579 9.641 1.00 83.62 366 ILE A O 1
ATOM 2941 N N . ILE A 1 367 ? -3.149 -6.315 8.788 1.00 88.62 367 ILE A N 1
ATOM 2942 C CA . ILE A 1 367 ? -2.895 -5.133 9.614 1.00 88.62 367 ILE A CA 1
ATOM 2943 C C . ILE A 1 367 ? -4.095 -4.889 10.529 1.00 88.62 367 ILE A C 1
ATOM 2945 O O . ILE A 1 367 ? -5.175 -4.502 10.092 1.00 88.62 367 ILE A O 1
ATOM 2949 N N . LEU A 1 368 ? -3.898 -5.060 11.834 1.00 89.19 368 LEU A N 1
ATOM 2950 C CA . LEU A 1 368 ? -4.917 -4.784 12.849 1.00 89.19 368 LEU A CA 1
ATOM 2951 C C . LEU A 1 368 ? -4.500 -3.577 13.676 1.00 89.19 368 LEU A C 1
ATOM 2953 O O . LEU A 1 368 ? -3.396 -3.555 14.211 1.00 89.19 368 LEU A O 1
ATOM 2957 N N . SER A 1 369 ? -5.380 -2.585 13.804 1.00 91.00 369 SER A N 1
ATOM 2958 C CA . SER A 1 369 ? -5.123 -1.374 14.590 1.00 91.00 369 SER A CA 1
ATOM 2959 C C . SER A 1 369 ? -6.053 -1.302 15.800 1.00 91.00 369 SER A C 1
ATOM 2961 O O . SER A 1 369 ? -7.249 -1.545 15.696 1.00 91.00 369 SER A O 1
ATOM 2963 N N . PHE A 1 370 ? -5.501 -0.955 16.957 1.00 92.62 370 PHE A N 1
ATOM 2964 C CA . PHE A 1 370 ? -6.222 -0.786 18.214 1.00 92.62 370 PHE A CA 1
ATOM 2965 C C . PHE A 1 370 ? -5.911 0.593 18.778 1.00 92.62 370 PHE A C 1
ATOM 2967 O O . PHE A 1 370 ? -4.744 0.975 18.829 1.00 92.62 370 PHE A O 1
ATOM 2974 N N . LEU A 1 371 ? -6.925 1.328 19.225 1.00 93.25 371 LEU A N 1
ATOM 2975 C CA . LEU A 1 371 ? -6.778 2.717 19.660 1.00 93.25 371 LEU A CA 1
ATOM 2976 C C . LEU A 1 371 ? -7.162 2.885 21.125 1.00 93.25 371 LEU A C 1
ATOM 2978 O O . LEU A 1 371 ? -8.194 2.385 21.572 1.00 93.25 371 LEU A O 1
ATOM 2982 N N . SER A 1 372 ? -6.356 3.627 21.876 1.00 92.12 372 SER A N 1
ATOM 2983 C CA . SER A 1 372 ? -6.721 4.143 23.193 1.00 92.12 372 SER A CA 1
ATOM 2984 C C . SER A 1 372 ? -6.500 5.650 23.259 1.00 92.12 372 SER A C 1
ATOM 2986 O O . SER A 1 372 ? -5.411 6.136 22.949 1.00 92.12 372 SER A O 1
ATOM 2988 N N . GLY A 1 373 ? -7.518 6.359 23.755 1.00 90.12 373 GLY A N 1
ATOM 2989 C CA . GLY A 1 373 ? -7.507 7.793 24.061 1.00 90.12 373 GLY A CA 1
ATOM 2990 C C . GLY A 1 373 ? -7.079 8.678 22.895 1.00 90.12 373 GLY A C 1
ATOM 2991 O O . GLY A 1 373 ? -7.597 8.535 21.803 1.00 90.12 373 GLY A O 1
ATOM 2992 N N . GLU A 1 374 ? -6.169 9.626 23.146 1.00 85.38 374 GLU A N 1
ATOM 2993 C CA . GLU A 1 374 ? -5.794 10.679 22.179 1.00 85.38 374 GLU A CA 1
ATOM 2994 C C . GLU A 1 374 ? -4.743 10.253 21.133 1.00 85.38 374 GLU A C 1
ATOM 2996 O O . GLU A 1 374 ? -4.226 11.106 20.420 1.00 85.38 374 GLU A O 1
ATOM 3001 N N . GLU A 1 375 ? -4.367 8.967 21.083 1.00 85.56 375 GLU A N 1
ATOM 3002 C CA . GLU A 1 375 ? -3.570 8.401 19.974 1.00 85.56 375 GLU A CA 1
ATOM 3003 C C . GLU A 1 375 ? -2.190 9.044 19.709 1.00 85.56 375 GLU A C 1
ATOM 3005 O O . GLU A 1 375 ? -1.667 9.029 18.596 1.00 85.56 375 GLU A O 1
ATOM 3010 N N . LYS A 1 376 ? -1.543 9.596 20.739 1.00 88.50 376 LYS A N 1
ATOM 3011 C CA . LYS A 1 376 ? -0.265 10.312 20.580 1.00 88.50 376 LYS A CA 1
ATOM 3012 C C . LYS A 1 376 ? 0.944 9.394 20.420 1.00 88.50 376 LYS A C 1
ATOM 3014 O O . LYS A 1 376 ? 1.994 9.849 19.974 1.00 88.50 376 LYS A O 1
ATOM 3019 N N . ASN A 1 377 ? 0.832 8.131 20.820 1.00 91.06 377 ASN A N 1
ATOM 3020 C CA . ASN A 1 377 ? 1.920 7.158 20.769 1.00 91.06 377 ASN A CA 1
ATOM 3021 C C . ASN A 1 377 ? 1.568 6.019 19.814 1.00 91.06 377 ASN A C 1
ATOM 3023 O O . ASN A 1 377 ? 0.404 5.646 19.699 1.00 91.06 377 ASN A O 1
ATOM 3027 N N . LEU A 1 378 ? 2.573 5.439 19.159 1.00 94.81 378 LEU A N 1
ATOM 3028 C CA . LEU A 1 378 ? 2.390 4.333 18.221 1.00 94.81 378 LEU A CA 1
ATOM 3029 C C . LEU A 1 378 ? 3.233 3.142 18.656 1.00 94.81 378 LEU A C 1
ATOM 3031 O O . LEU A 1 378 ? 4.455 3.226 18.648 1.00 94.81 378 LEU A O 1
ATOM 3035 N N . ALA A 1 379 ? 2.593 2.031 18.983 1.00 96.88 379 ALA A N 1
ATOM 3036 C CA . ALA A 1 379 ? 3.221 0.732 19.119 1.00 96.88 379 ALA A CA 1
ATOM 3037 C C . ALA A 1 379 ? 2.919 -0.129 17.889 1.00 96.88 379 ALA A C 1
ATOM 3039 O O . ALA A 1 379 ? 1.808 -0.113 17.361 1.00 96.88 379 ALA A O 1
ATOM 3040 N N . THR A 1 380 ? 3.902 -0.905 17.454 1.00 96.94 380 THR A N 1
ATOM 3041 C CA . THR A 1 380 ? 3.801 -1.834 16.334 1.00 96.94 380 THR A CA 1
ATOM 3042 C C . THR A 1 380 ? 4.353 -3.183 16.766 1.00 96.94 380 THR A C 1
ATOM 3044 O O . THR A 1 380 ? 5.477 -3.267 17.260 1.00 96.94 380 THR A O 1
ATOM 3047 N N . VAL A 1 381 ? 3.577 -4.237 16.547 1.00 97.88 381 VAL A N 1
ATOM 3048 C CA . VAL A 1 381 ? 4.008 -5.628 16.648 1.00 97.88 381 VAL A CA 1
ATOM 3049 C C . VAL A 1 381 ? 4.078 -6.195 15.251 1.00 97.88 381 VAL A C 1
ATOM 3051 O O . VAL A 1 381 ? 3.085 -6.158 14.530 1.00 97.88 381 VAL A O 1
ATOM 3054 N N . LEU A 1 382 ? 5.246 -6.691 14.877 1.00 96.44 382 LEU A N 1
ATOM 3055 C CA . LEU A 1 382 ? 5.495 -7.288 13.572 1.00 96.44 382 LEU A CA 1
ATOM 3056 C C . LEU A 1 382 ? 6.113 -8.668 13.754 1.00 96.44 382 LEU A C 1
ATOM 3058 O O . LEU A 1 382 ? 6.934 -8.844 14.653 1.00 96.44 382 LEU A O 1
ATOM 3062 N N . TYR A 1 383 ? 5.723 -9.636 12.933 1.00 96.12 383 TYR A N 1
ATOM 3063 C CA . TYR A 1 383 ? 6.427 -10.914 12.885 1.00 96.12 383 TYR A CA 1
ATOM 3064 C C . TYR A 1 383 ? 7.679 -10.763 12.018 1.00 96.12 383 TYR A C 1
ATOM 3066 O O . TYR A 1 383 ? 7.574 -10.403 10.848 1.00 96.12 383 TYR A O 1
ATOM 3074 N N . ASP A 1 384 ? 8.863 -10.976 12.591 1.00 92.81 384 ASP A N 1
ATOM 3075 C CA . ASP A 1 384 ? 10.117 -10.932 11.840 1.00 92.81 384 ASP A CA 1
ATOM 3076 C C . ASP A 1 384 ? 10.455 -12.340 11.352 1.00 92.81 384 ASP A C 1
ATOM 3078 O O . ASP A 1 384 ? 10.956 -13.165 12.118 1.00 92.81 384 ASP A O 1
ATOM 3082 N N . SER A 1 385 ? 10.192 -12.604 10.071 1.00 91.50 385 SER A N 1
ATOM 3083 C CA . SER A 1 385 ? 10.459 -13.899 9.437 1.00 91.50 385 SER A CA 1
ATOM 3084 C C . SER A 1 385 ? 11.938 -14.300 9.474 1.00 91.50 385 SER A C 1
ATOM 3086 O O . SER A 1 385 ? 12.239 -15.484 9.393 1.00 91.50 385 SER A O 1
ATOM 3088 N N . ASN A 1 386 ? 12.876 -13.355 9.622 1.00 93.31 386 ASN A N 1
ATOM 3089 C CA . ASN A 1 386 ? 14.301 -13.690 9.725 1.00 93.31 386 ASN A CA 1
ATOM 3090 C C . ASN A 1 386 ? 14.665 -14.210 11.117 1.00 93.31 386 ASN A C 1
ATOM 3092 O O . ASN A 1 386 ? 15.595 -14.998 11.269 1.00 93.31 386 ASN A O 1
ATOM 3096 N N . LEU A 1 387 ? 13.966 -13.718 12.142 1.00 93.25 387 LEU A N 1
ATOM 3097 C CA . LEU A 1 387 ? 14.196 -14.089 13.537 1.00 93.25 387 LEU A CA 1
ATOM 3098 C C . LEU A 1 387 ? 13.219 -15.157 14.036 1.00 93.25 387 LEU A C 1
ATOM 3100 O O . LEU A 1 387 ? 13.341 -15.560 15.195 1.00 93.25 387 LEU A O 1
ATOM 3104 N N . ASP A 1 388 ? 12.261 -15.551 13.194 1.00 95.44 388 ASP A N 1
ATOM 3105 C CA . ASP A 1 388 ? 11.173 -16.483 13.496 1.00 95.44 388 ASP A CA 1
ATOM 3106 C C . ASP A 1 388 ? 10.446 -16.122 14.805 1.00 95.44 388 ASP A C 1
ATOM 3108 O O . ASP A 1 388 ? 10.183 -16.949 15.681 1.00 95.44 388 ASP A O 1
ATOM 3112 N N . LYS A 1 389 ? 10.220 -14.816 15.016 1.00 97.25 389 LYS A N 1
ATOM 3113 C CA . LYS A 1 389 ? 9.608 -14.309 16.250 1.00 97.25 389 LYS A CA 1
ATOM 3114 C C . LYS A 1 389 ? 8.950 -12.940 16.075 1.00 97.25 389 LYS A C 1
ATOM 3116 O O . LYS A 1 389 ? 9.398 -12.126 15.266 1.00 97.25 389 LYS A O 1
ATOM 3121 N N . PRO A 1 390 ? 7.941 -12.617 16.901 1.00 97.75 390 PRO A N 1
ATOM 3122 C CA . PRO A 1 390 ? 7.357 -11.286 16.923 1.00 97.75 390 PRO A CA 1
ATOM 3123 C C . PRO A 1 390 ? 8.298 -10.263 17.581 1.00 97.75 390 PRO A C 1
ATOM 3125 O O . PRO A 1 390 ? 8.974 -10.545 18.574 1.00 97.75 390 PRO A O 1
ATOM 3128 N N . VAL A 1 391 ? 8.300 -9.041 17.052 1.00 97.31 391 VAL A N 1
ATOM 3129 C CA . VAL A 1 391 ? 9.065 -7.886 17.534 1.00 97.31 391 VAL A CA 1
ATOM 3130 C C . VAL A 1 391 ? 8.094 -6.771 17.913 1.00 97.31 391 VAL A C 1
ATOM 3132 O O . VAL A 1 391 ? 7.191 -6.436 17.151 1.00 97.31 391 VAL A O 1
ATOM 3135 N N . TYR A 1 392 ? 8.285 -6.188 19.098 1.00 97.62 392 TYR A N 1
ATOM 3136 C CA . TYR A 1 392 ? 7.483 -5.076 19.611 1.00 97.62 392 TYR A CA 1
ATOM 3137 C C . TYR A 1 392 ? 8.296 -3.783 19.565 1.00 97.62 392 TYR A C 1
ATOM 3139 O O . TYR A 1 392 ? 9.304 -3.651 20.258 1.00 97.62 392 TYR A O 1
ATOM 3147 N N . ASN A 1 393 ? 7.821 -2.813 18.792 1.00 95.31 393 ASN A N 1
ATOM 3148 C CA . ASN A 1 393 ? 8.411 -1.488 18.659 1.00 95.31 393 ASN A CA 1
ATOM 3149 C C . ASN A 1 393 ? 7.417 -0.436 19.137 1.00 95.31 393 ASN A C 1
ATOM 3151 O O . ASN A 1 393 ? 6.223 -0.554 18.895 1.00 95.31 393 ASN A O 1
ATOM 3155 N N . ILE A 1 394 ? 7.892 0.625 19.783 1.00 94.06 394 ILE A N 1
ATOM 3156 C CA . ILE A 1 394 ? 7.028 1.734 20.196 1.00 94.06 394 ILE A CA 1
ATOM 3157 C C . ILE A 1 394 ? 7.726 3.066 19.977 1.00 94.06 394 ILE A C 1
ATOM 3159 O O . ILE A 1 394 ? 8.879 3.276 20.355 1.00 94.06 394 ILE A O 1
ATOM 3163 N N . ASN A 1 395 ? 6.986 3.974 19.363 1.00 92.69 395 ASN A N 1
ATOM 3164 C CA . ASN A 1 395 ? 7.338 5.352 19.129 1.00 92.69 395 ASN A CA 1
ATOM 3165 C C . ASN A 1 395 ? 6.511 6.236 20.064 1.00 92.69 395 ASN A C 1
ATOM 3167 O O . ASN A 1 395 ? 5.292 6.364 19.932 1.00 92.69 395 ASN A O 1
ATOM 3171 N N . VAL A 1 396 ? 7.205 6.839 21.022 1.00 90.94 396 VAL A N 1
ATOM 3172 C CA . VAL A 1 396 ? 6.622 7.756 21.999 1.00 90.94 396 VAL A CA 1
ATOM 3173 C C . VAL A 1 396 ? 6.837 9.182 21.505 1.00 90.94 396 VAL A C 1
ATOM 3175 O O . VAL A 1 396 ? 7.979 9.572 21.238 1.00 90.94 396 VAL A O 1
ATOM 3178 N N . ALA A 1 397 ? 5.768 9.969 21.389 1.00 84.88 397 ALA A N 1
ATOM 3179 C CA . ALA A 1 397 ? 5.854 11.332 20.858 1.00 84.88 397 ALA A CA 1
ATOM 3180 C C . ALA A 1 397 ? 6.490 12.323 21.847 1.00 84.88 397 ALA A C 1
ATOM 3182 O O . ALA A 1 397 ? 7.176 13.258 21.439 1.00 84.88 397 ALA A O 1
ATOM 3183 N N . ASN A 1 398 ? 6.290 12.120 23.153 1.00 84.94 398 ASN A N 1
ATOM 3184 C CA . ASN A 1 398 ? 6.800 13.015 24.188 1.00 84.94 398 ASN A CA 1
ATOM 3185 C C . ASN A 1 398 ? 8.180 12.562 24.693 1.00 84.94 398 ASN A C 1
ATOM 3187 O O . ASN A 1 398 ? 8.346 11.443 25.180 1.00 84.94 398 ASN A O 1
ATOM 3191 N N . TRP A 1 399 ? 9.166 13.455 24.622 1.00 83.44 399 TRP A N 1
ATOM 3192 C CA . TRP A 1 399 ? 10.531 13.191 25.072 1.00 83.44 399 TRP A CA 1
ATOM 3193 C C . TRP A 1 399 ? 10.622 12.856 26.569 1.00 83.44 399 TRP A C 1
ATOM 3195 O O . TRP A 1 399 ? 11.390 11.972 26.942 1.00 83.44 399 TRP A O 1
ATOM 3205 N N . TRP A 1 400 ? 9.802 13.487 27.418 1.00 81.06 400 TRP A N 1
ATOM 3206 C CA . TRP A 1 400 ? 9.764 13.185 28.850 1.00 81.06 400 TRP A CA 1
ATOM 3207 C C . TRP A 1 400 ? 9.311 11.747 29.110 1.00 81.06 400 TRP A C 1
ATOM 3209 O O . TRP A 1 400 ? 9.897 11.050 29.931 1.00 81.06 400 TRP A O 1
ATOM 3219 N N . MET A 1 401 ? 8.330 11.259 28.347 1.00 81.38 401 MET A N 1
ATOM 3220 C CA . MET A 1 401 ? 7.861 9.874 28.454 1.00 81.38 401 MET A CA 1
ATOM 3221 C C . MET A 1 401 ? 8.902 8.867 27.945 1.00 81.38 401 MET A C 1
ATOM 3223 O O . MET A 1 401 ? 9.001 7.767 28.483 1.00 81.38 401 MET A O 1
ATOM 3227 N N . ARG A 1 402 ? 9.722 9.231 26.944 1.00 84.75 402 ARG A N 1
ATOM 3228 C CA . ARG A 1 402 ? 10.875 8.400 26.537 1.00 84.75 402 ARG A CA 1
ATOM 3229 C C . ARG A 1 402 ? 11.867 8.245 27.684 1.00 84.75 402 ARG A C 1
ATOM 3231 O O . ARG A 1 402 ? 12.357 7.144 27.917 1.00 84.75 402 ARG A O 1
ATOM 3238 N N . LEU A 1 403 ? 12.127 9.338 28.395 1.00 82.81 403 LEU A N 1
ATOM 3239 C CA . LEU A 1 403 ? 13.030 9.367 29.537 1.00 82.81 403 LEU A CA 1
ATOM 3240 C C . LEU A 1 403 ? 12.472 8.538 30.708 1.00 82.81 403 LEU A C 1
ATOM 3242 O O . LEU A 1 403 ? 13.180 7.670 31.205 1.00 82.81 403 LEU A O 1
ATOM 3246 N N . GLU A 1 404 ? 11.198 8.697 31.082 1.00 81.94 404 GLU A N 1
ATOM 3247 C CA . GLU A 1 404 ? 10.549 7.863 32.117 1.00 81.94 404 GLU A CA 1
ATOM 3248 C C . GLU A 1 404 ? 10.557 6.367 31.780 1.00 81.94 404 GLU A C 1
ATOM 3250 O O . GLU A 1 404 ? 10.785 5.523 32.652 1.00 81.94 404 GLU A O 1
ATOM 3255 N N . ARG A 1 405 ? 10.335 6.024 30.508 1.00 81.38 405 ARG A N 1
ATOM 3256 C CA . ARG A 1 405 ? 10.394 4.639 30.035 1.00 81.38 405 ARG A CA 1
ATOM 3257 C C . ARG A 1 405 ? 11.811 4.082 30.121 1.00 81.38 405 ARG A C 1
ATOM 3259 O O . ARG A 1 405 ? 11.990 2.972 30.613 1.00 81.38 405 ARG A O 1
ATOM 3266 N N . TRP A 1 406 ? 12.813 4.859 29.710 1.00 86.00 406 TRP A N 1
ATOM 3267 C CA . TRP A 1 406 ? 14.221 4.482 29.848 1.00 86.00 406 TRP A CA 1
ATOM 3268 C C . TRP A 1 406 ? 14.601 4.267 31.316 1.00 86.00 406 TRP A C 1
ATOM 3270 O O . TRP A 1 406 ? 15.141 3.218 31.660 1.00 86.00 406 TRP A O 1
ATOM 3280 N N . PHE A 1 407 ? 14.218 5.190 32.203 1.00 84.62 407 PHE A N 1
ATOM 3281 C CA . PHE A 1 407 ? 14.418 5.028 33.643 1.00 84.62 407 PHE A CA 1
ATOM 3282 C C . PHE A 1 407 ? 13.709 3.788 34.190 1.00 84.62 407 PHE A C 1
ATOM 3284 O O . PHE A 1 407 ? 14.293 3.077 35.000 1.00 84.62 407 PHE A O 1
ATOM 3291 N N . SER A 1 408 ? 12.489 3.485 33.743 1.00 80.31 408 SER A N 1
ATOM 3292 C CA . SER A 1 408 ? 11.764 2.287 34.188 1.00 80.31 408 SER A CA 1
ATOM 3293 C C . SER A 1 408 ? 12.476 0.996 33.782 1.00 80.31 408 SER A C 1
ATOM 3295 O O . SER A 1 408 ? 12.584 0.088 34.604 1.00 80.31 408 SER A O 1
ATOM 3297 N N . VAL A 1 409 ? 13.014 0.927 32.560 1.00 81.00 409 VAL A N 1
ATOM 3298 C CA . VAL A 1 409 ? 13.798 -0.226 32.085 1.00 81.00 409 VAL A CA 1
ATOM 3299 C C . VAL A 1 409 ? 15.093 -0.369 32.889 1.00 81.00 409 VAL A C 1
ATOM 3301 O O . VAL A 1 409 ? 15.330 -1.421 33.480 1.00 81.00 409 VAL A O 1
ATOM 3304 N N . VAL A 1 410 ? 15.877 0.708 33.006 1.00 80.81 410 VAL A N 1
ATOM 3305 C CA . VAL A 1 410 ? 17.160 0.709 33.733 1.00 80.81 410 VAL A CA 1
ATOM 3306 C C . VAL A 1 410 ? 16.968 0.374 35.215 1.00 80.81 410 VAL A C 1
ATOM 3308 O O . VAL A 1 410 ? 17.699 -0.434 35.784 1.00 80.81 410 VAL A O 1
ATOM 3311 N N . MET A 1 411 ? 15.949 0.944 35.862 1.00 78.69 411 MET A N 1
ATOM 3312 C CA . MET A 1 411 ? 15.659 0.661 37.270 1.00 78.69 411 MET A CA 1
ATOM 3313 C C . MET A 1 411 ? 15.154 -0.770 37.488 1.00 78.69 411 MET A C 1
ATOM 3315 O O . MET A 1 411 ? 15.394 -1.338 38.557 1.00 78.69 411 MET A O 1
ATOM 3319 N N . CYS A 1 412 ? 14.470 -1.368 36.507 1.00 74.12 412 CYS A N 1
ATOM 3320 C CA . CYS A 1 412 ? 14.066 -2.771 36.576 1.00 74.12 412 CYS A CA 1
ATOM 3321 C C . CYS A 1 412 ? 15.294 -3.695 36.530 1.00 74.12 412 CYS A C 1
ATOM 3323 O O . CYS A 1 412 ? 15.438 -4.555 37.402 1.00 74.12 412 CYS A O 1
ATOM 3325 N N . GLU A 1 413 ? 16.228 -3.440 35.607 1.00 74.69 413 GLU A N 1
ATOM 3326 C CA . GLU A 1 413 ? 17.485 -4.192 35.484 1.00 74.69 413 GLU A CA 1
ATOM 3327 C C . GLU A 1 413 ? 18.367 -4.079 36.741 1.00 74.69 413 GLU A C 1
ATOM 3329 O O . GLU A 1 413 ? 18.919 -5.077 37.227 1.00 74.69 413 GLU A O 1
ATOM 3334 N N . LEU A 1 414 ? 18.441 -2.882 37.335 1.00 76.38 414 LEU A N 1
ATOM 3335 C CA . LEU A 1 414 ? 19.155 -2.641 38.594 1.00 76.38 414 LEU A CA 1
ATOM 3336 C C . LEU A 1 414 ? 18.524 -3.382 39.783 1.00 76.38 414 LEU A C 1
ATOM 3338 O O . LEU A 1 414 ? 19.233 -3.901 40.648 1.00 76.38 414 LEU A O 1
ATOM 3342 N N . ARG A 1 415 ? 17.191 -3.493 39.843 1.00 72.69 415 ARG A N 1
ATOM 3343 C CA . ARG A 1 415 ? 16.514 -4.293 40.879 1.00 72.69 415 ARG A CA 1
ATOM 3344 C C . ARG A 1 415 ? 16.759 -5.790 40.711 1.00 72.69 415 ARG A C 1
ATOM 3346 O O . ARG A 1 415 ? 16.945 -6.471 41.720 1.00 72.69 415 ARG A O 1
ATOM 3353 N N . THR A 1 416 ? 16.779 -6.311 39.484 1.00 72.31 416 THR A N 1
ATOM 3354 C CA . THR A 1 416 ? 17.081 -7.732 39.240 1.00 72.31 416 THR A CA 1
ATOM 3355 C C . THR A 1 416 ? 18.520 -8.082 39.597 1.00 72.31 416 THR A C 1
ATOM 3357 O O . THR A 1 416 ? 18.745 -9.093 40.257 1.00 72.31 416 THR A O 1
ATOM 3360 N N . THR A 1 417 ? 19.483 -7.218 39.273 1.00 74.00 417 THR A N 1
ATOM 3361 C CA . THR A 1 417 ? 20.895 -7.421 39.642 1.00 74.00 417 THR A CA 1
ATOM 3362 C C . THR A 1 417 ? 21.121 -7.285 41.146 1.00 74.00 417 THR A C 1
ATOM 3364 O O . THR A 1 417 ? 21.807 -8.117 41.734 1.00 74.00 417 THR A O 1
ATOM 3367 N N . THR A 1 418 ? 20.468 -6.326 41.809 1.00 71.94 418 THR A N 1
ATOM 3368 C CA . THR A 1 418 ? 20.562 -6.171 43.272 1.00 71.94 418 THR A CA 1
ATOM 3369 C C . THR A 1 418 ? 19.946 -7.364 44.007 1.00 71.94 418 THR A C 1
ATOM 3371 O O . THR A 1 418 ? 20.528 -7.850 44.971 1.00 71.94 418 THR A O 1
ATOM 3374 N N . ARG A 1 419 ? 18.806 -7.899 43.541 1.00 69.38 419 ARG A N 1
ATOM 3375 C CA . ARG A 1 419 ? 18.218 -9.132 44.097 1.00 69.38 419 ARG A CA 1
ATOM 3376 C C . ARG A 1 419 ? 19.077 -10.365 43.829 1.00 69.38 419 ARG A C 1
ATOM 3378 O O . ARG A 1 419 ? 19.203 -11.190 44.727 1.00 69.38 419 ARG A O 1
ATOM 3385 N N . ALA A 1 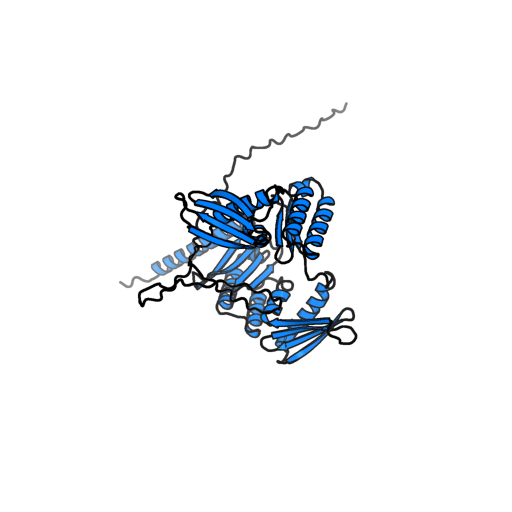420 ? 19.675 -10.487 42.644 1.00 69.44 420 ALA A N 1
ATOM 3386 C CA . ALA A 1 420 ? 20.585 -11.588 42.329 1.00 69.44 420 ALA A CA 1
ATOM 3387 C C . ALA A 1 420 ? 21.837 -11.556 43.218 1.00 69.44 420 ALA A C 1
ATOM 3389 O O . ALA A 1 420 ? 22.225 -12.587 43.759 1.00 69.44 420 ALA A O 1
ATOM 3390 N N . LEU A 1 421 ? 22.410 -10.370 43.451 1.00 70.00 421 LEU A N 1
ATOM 3391 C CA . LEU A 1 421 ? 23.515 -10.183 44.392 1.00 70.00 421 LEU A CA 1
ATOM 3392 C C . LEU A 1 421 ? 23.080 -10.494 45.827 1.00 70.00 421 LEU A C 1
ATOM 3394 O O . LEU A 1 421 ? 23.763 -11.236 46.520 1.00 70.00 421 LEU A O 1
ATOM 3398 N N . TYR A 1 422 ? 21.919 -10.007 46.268 1.00 69.12 422 TYR A N 1
ATOM 3399 C CA . TYR A 1 422 ? 21.425 -10.280 47.619 1.00 69.12 422 TYR A CA 1
ATOM 3400 C C . TYR A 1 422 ? 21.182 -11.779 47.856 1.00 69.12 422 TYR A C 1
ATOM 3402 O O . TYR A 1 422 ? 21.540 -12.293 48.910 1.00 69.12 422 TYR A O 1
ATOM 3410 N N . LEU A 1 423 ? 20.641 -12.502 46.870 1.00 70.44 423 LEU A N 1
ATOM 3411 C CA . LEU A 1 423 ? 20.475 -13.959 46.933 1.00 70.44 423 LEU A CA 1
ATOM 3412 C C . LEU A 1 423 ? 21.818 -14.702 46.892 1.00 70.44 423 LEU A C 1
ATOM 3414 O O . LEU A 1 423 ? 21.983 -15.672 47.626 1.00 70.44 423 LEU A O 1
ATOM 3418 N N . ALA A 1 424 ? 22.790 -14.226 46.109 1.00 68.56 424 ALA A N 1
ATOM 3419 C CA . ALA A 1 424 ? 24.140 -14.789 46.088 1.00 68.56 424 ALA A CA 1
ATOM 3420 C C . ALA A 1 424 ? 24.879 -14.598 47.428 1.00 68.56 424 ALA A C 1
ATOM 3422 O O . ALA A 1 424 ? 25.605 -15.491 47.853 1.00 68.56 424 ALA A O 1
ATOM 3423 N N . PHE A 1 425 ? 24.656 -13.476 48.121 1.00 67.81 425 PHE A N 1
ATOM 3424 C CA . PHE A 1 425 ? 25.248 -13.190 49.436 1.00 67.81 425 PHE A CA 1
ATOM 3425 C C . PHE A 1 425 ? 24.457 -13.761 50.626 1.00 67.81 425 PHE A C 1
ATOM 3427 O O . PHE A 1 425 ? 24.989 -13.811 51.731 1.00 67.81 425 PHE A O 1
ATOM 3434 N N . SER A 1 426 ? 23.211 -14.203 50.424 1.00 63.16 426 SER A N 1
ATOM 3435 C CA . SER A 1 426 ? 22.365 -14.792 51.481 1.00 63.16 426 SER A CA 1
ATOM 3436 C C . SER A 1 426 ? 22.428 -16.323 51.540 1.00 63.16 426 SER A C 1
ATOM 3438 O O . SER A 1 426 ? 21.747 -16.928 52.368 1.00 63.16 426 SER A O 1
ATOM 3440 N N . LEU A 1 427 ? 23.220 -16.970 50.678 1.00 55.06 427 LEU A N 1
ATOM 3441 C CA . LEU A 1 427 ? 23.511 -18.396 50.802 1.00 55.06 427 LEU A CA 1
ATOM 3442 C C . LEU A 1 427 ? 24.450 -18.606 52.003 1.00 55.06 427 LEU A C 1
ATOM 3444 O O . LEU A 1 427 ? 25.541 -18.033 52.017 1.00 55.06 427 LEU A O 1
ATOM 3448 N N . PRO A 1 428 ? 24.060 -19.397 53.020 1.00 51.41 428 PRO A N 1
ATOM 3449 C CA . PRO A 1 428 ? 24.934 -19.666 54.149 1.00 51.41 428 PRO A CA 1
ATOM 3450 C C . PRO A 1 428 ? 26.177 -20.408 53.652 1.00 51.41 428 PRO A C 1
ATOM 3452 O O . PRO A 1 428 ? 26.076 -21.488 53.068 1.00 51.41 428 PRO A O 1
ATOM 3455 N N . LEU A 1 429 ? 27.352 -19.824 53.901 1.00 47.19 429 LEU A N 1
ATOM 3456 C CA . LEU A 1 429 ? 28.616 -20.552 53.888 1.00 47.19 429 LEU A CA 1
ATOM 3457 C C . LEU A 1 429 ? 28.547 -21.614 54.992 1.00 47.19 429 LEU A C 1
ATOM 3459 O O . LEU A 1 429 ? 28.909 -21.356 56.135 1.00 47.19 429 LEU A O 1
ATOM 3463 N N . ASN A 1 430 ? 28.049 -22.801 54.654 1.00 51.31 430 ASN A N 1
ATOM 3464 C CA . ASN A 1 430 ? 28.363 -24.003 55.411 1.00 51.31 430 ASN A CA 1
ATOM 3465 C C . ASN A 1 430 ? 29.792 -24.402 55.034 1.00 51.31 430 ASN A C 1
ATOM 3467 O O . ASN A 1 430 ? 30.010 -25.053 54.010 1.00 51.31 430 ASN A O 1
ATOM 3471 N N . LEU A 1 431 ? 30.740 -23.938 55.847 1.00 44.41 431 LEU A N 1
ATOM 3472 C CA . LEU A 1 431 ? 32.097 -24.465 55.961 1.00 44.41 431 LEU A CA 1
ATOM 3473 C C . LEU A 1 431 ? 32.193 -25.281 57.248 1.00 44.41 431 LEU A C 1
ATOM 3475 O O . LEU A 1 431 ? 31.706 -24.773 58.285 1.00 44.41 431 LEU A O 1
#

Mean predicted aligned error: 18.52 Å

pLDDT: mean 75.63, std 22.66, range [25.48, 97.88]

Nearest PDB structures (foldseek):
  2it9-assembly1_A  TM=6.116E-01  e=9.801E-02  Prochlorococcus marinus str. NATL2A
  4ipb-assembly2_B  TM=2.941E-01  e=5.059E-01  Bacteroides ovatus ATCC 8483
  3u1w-assembly2_C  TM=2.090E-01  e=2.565E-01  Parabacteroides distasonis ATCC 8503
  6dm6-assembly1_B  TM=1.856E-01  e=7.816E-02  Rickettsia conorii str. Malish 7
  6e8d-assembly1_A  TM=1.697E-01  e=9.427E-01  Bacillus subtilis

Radius of gyration: 31.54 Å; Cα contacts (8 Å, |Δi|>4): 527; chains: 1; bounding box: 71×102×108 Å

Secondary structure (DSSP, 8-state):
--PPPPP----PPPPP--------------PPPPP----------------------------------------PPPPHHHHHHHHHHHHHHHH-TTT-STT-EEEEEETTEEEEEEEETTEEEEEEE-TTS-EEEEEEEEHHHHHHHSSTT--B---HHHHHHHHHHHHHTT---HHHHHHHHHHHHHHHHS-HHHHHTEEEEEEETTEEEEE---SEEEEEE--TTTTS-HHHHHHHHHHHHHHHHHGGGPPTT-EEEEEETTEEEEEEE-SSEEEEEEE-TTS-EEEEEEEEHHHHHHHTTTTT--EE--HHHHHHHHHHHHHTT---HHHHHHHHHHHHHHHHS-HHHHTTEEEEEEETTEEEEEEETT--EEEEEEEETTTTEEEEEEE-S-HHHHHHHHHHHHHHHHHHHHHHHHHHHSS----